Protein 6WMM (pdb70)

Solvent-accessible surface area: 29774 Å² total

Nearest PDB structures (foldseek):
  6wmm-assembly1_A  TM=1.003E+00  e=6.167E-69  Homo sapiens
  8tjc-assembly1_A  TM=9.994E-01  e=1.334E-63  Homo sapiens
  6wmn-assembly1_B  TM=9.945E-01  e=2.437E-63  Homo sapiens
  7jhn-assembly1_A  TM=9.929E-01  e=2.515E-61  Homo sapiens
  8tic-assembly2_D  TM=9.839E-01  e=3.780E-60  Homo sapiens

GO terms:
  GO:0008532 N-acetyllactosaminide beta-1,3-N-acetylglucosaminyltransferase activity (F, IDA)
  GO:0030311 poly-N-acetyllactosamine biosynthetic process (P, IDA)
  GO:0000139 Golgi membrane (C, TAS)
  GO:0008532 N-acetyllactosaminide beta-1,3-N-acetylglucosaminyltransferase activity (F, TAS)
  GO:0018146 keratan sulfate proteoglycan biosynthetic process (P, TAS)
  GO:0005515 protein binding (F, IPI)

Organism: Homo sapiens (NCBI:txid9606)

Radius of gyration: 28.38 Å; Cα contacts (8 Å, |Δi|>4): 1170; chains: 2; bounding box: 45×62×91 Å

Foldseek 3Di:
DVQVVVLVVLCCVVVVVALEQPAAFPCVCVVPQPPLVVDPPLVSVCNRGLSYQPWDKPADLQCQCVPQAQEEEEAEDELVPVLLVVLCCLFVQPWDQVVNHTYTYAYQYEDCDCVVVDPDPVCSVVVCVVPVHYITHDHDDLQCVLSSVLVVLVCCVNRRLRHFKYKYWYSFKDDPNVVVVVVQVVDDPVCSLWAKEAAKDAFAAADCDPPDPRHDHCSNDDGTFQIWHDQTMIMHTSNNSNLLNVLLSSRGRGRHNRSSSSSCVVVVHHYYYDVQRASVADDPVCPPPLVVNVPHIGPGHDSVVNVSRVVVVVRD/DDDDAADQVVVLVVLCVVVLCLEQDAAFPCCCVVQLPPLVVDPPVVSVCNRGLSYQPWDKPADLQCQCVPQAQEEEEAEDELVPPLLVVLCCVFVQPWDQVVNHTYTAAYQYEDQDCVVVDPDPPVVVVVCVVPVHYIGHDHDDLQCVLSSVLVVLVCCVVRRLRHFKYKYWYSFKDDPNVLVVVVQVVDDPVCSLWAKEAAKDAPAAFDCDVVDPRHDHSNHGPDGFQIWHDQTMMMHTSNVSNLLNVCLSSRGRGRHNGSSSSSCVVVVHHHYYDVQRASVFDDPVCLPPLVVNPPHIGPGHDSVVNVSRVVVVCCVVPD

Sequence (638 aa):
AYWNREQEKLNRQYNPISHLNYCEPDLRVTSVVTGFNNLPDRFKDFLLYLRCRNYSSLLIDQPDKCAKKPFLLLAIKSLTPHFARRQAIRESWGQESNNAGNQTVVRVFLLGQTPPEDNHPDLSSDLKFESEKHQDILWNNYRDTFFNLSLKEVLFLRRWVSTSCPDTEFVFKGDDDVFVNTHHILNYLNSLSKTKAKDLFIGDVIHNAGPHRDKKLKYYIPEVVYSGLYPPYAGGGGFLYSGHLALRLYHHITDQVHLYPIDDVYTGCLQKLGLVPEKHKGFRTFDIEEKNKNNICSYVDLLVHSRKPQEIDIWSQLQSAHSTPPEAYWNREQEKLNRQYNSHLNYCEPDLRVTSVVTGFNNLPDRFKDFLLYLRCRNYSLLIDQPDKCAKKPFLLLAIKSLTPHFARRQAIRESWGQESNAGNQTVVRVFLLGQQTPPEDNHPDLSDLKFESEKHQDILWNYRDTFFNLSLKEVLFLRRWVSTSCPDTEFVFKGDDDVFVNTHHILNYLNSLSKTKAKDLFIGDVIHNAGPHRDKKLKYYIPEVVYSGLYPPYAGGGGFLYSGHLALRLYHITDQVHLYPIDDVYTGCLQKLGLVPEKHKGFRTFDIEEKNKNNICSYVDLLVVHSRKPQEIDIWSSQLQSAHLKC

InterPro domains:
  IPR002659 Glycosyl transferase, family 31 [PF01762] (156-347)
  IPR002659 Glycosyl transferase, family 31 [PTHR11214] (115-359)

Secondary structure (DSSP, 8-state):
-HHHHHHHHHHHHH----SSB--S--TTHHHHSTTGGGS-HHHHHHHHTTTB--PPPSS--TTTTSSPPSEEEEEE--TT-HHHHHHHHHTTT--B-GGG--EEEEEE--B--GGGT-------HHHHHHH--B---SB--GGGHHHHHHHHHHHHHHH-TT-SEEEEEETTEE--HHHHHHHHHT--HHHHHT-EEEEEESS---B--TTSTTB--TTT--SPPPPEEEEEEEEEEHHHHHHHHHHHTTS---SSHHHHH--TTTTT---EE-TT-BTT---GGGTT-THHHHT--EE---S---HHHHHHTT--/-PPPPPHHHHHHHHHHHHH---SB--S--TTHHHHSTTGGGS-HHHHHHHHTTTB-----SS--TTTTSSPPSEEEEEE--TT-HHHHHHHHHTTT--B-GGG--EEEEEE--B--GGGT-------HHHHHHH--B---SB--GGGHHHHHHHHHHHHHHH-TT-SEEEEEETTEE--HHHHHHHHHT--HHHHHT-EEEEEE-S---B--TTSTTB--TTT--S-PPPEEEEEEEEEEHHHHHHHHHHHTTS---SSHHHHH--TTTTT---EE-TT-BTT---GGGTT-THHHHT--EE---S---HHHHHHTTGGGT-

Structure (mmCIF, N/CA/C/O backbone):
data_6WMM
#
_entry.id   6WMM
#
_cell.length_a   48.730
_cell.length_b   110.920
_cell.length_c   147.400
_cell.angle_alpha   90.000
_cell.angle_beta   90.000
_cell.angle_gamma   90.000
#
_symmetry.space_group_name_H-M   'P 21 21 21'
#
loop_
_entity.id
_entity.type
_entity.pdbx_description
1 polymer 'N-acetyllactosaminide beta-1,3-N-acetylglucosaminyltransferase 2'
2 branched beta-D-mannopyranose-(1-4)-2-acetamido-2-deoxy-beta-D-glucopyranose-(1-4)-2-acetamido-2-deoxy-beta-D-glucopyranose
3 non-polymer 'MAGNESIUM ION'
4 non-polymer "URIDINE-5'-DIPHOSPHATE"
5 non-polymer 2-acetamido-2-deoxy-beta-D-glucopyranose
6 non-polymer 1,2-ETHANEDIOL
7 non-polymer '4-(2-HYDROXYETHYL)-1-PIPERAZINE ETHANESULFONIC ACID'
8 water water
#
loop_
_atom_site.group_PDB
_atom_site.id
_atom_site.type_symbol
_atom_site.label_atom_id
_atom_site.label_alt_id
_atom_site.label_comp_id
_atom_site.label_asym_id
_atom_site.label_entity_id
_atom_site.label_seq_id
_atom_site.pdbx_PDB_ins_code
_atom_site.Cartn_x
_atom_site.Cartn_y
_atom_site.Cartn_z
_atom_site.occupancy
_atom_site.B_iso_or_equiv
_atom_site.auth_seq_id
_atom_site.auth_comp_id
_atom_site.auth_asym_id
_atom_site.auth_atom_id
_atom_site.pdbx_PDB_model_num
ATOM 1 N N . ALA A 1 24 ? 42.445 45.198 57.723 1.00 46.50 57 ALA A N 1
ATOM 2 C CA . ALA A 1 24 ? 41.465 45.219 58.825 1.00 43.43 57 ALA A CA 1
ATOM 3 C C . ALA A 1 24 ? 40.179 44.469 58.463 1.00 42.53 57 ALA A C 1
ATOM 4 O O . ALA A 1 24 ? 39.768 44.458 57.301 1.00 43.88 57 ALA A O 1
ATOM 6 N N . TYR A 1 25 ? 39.502 43.904 59.467 1.00 40.29 58 TYR A N 1
ATOM 7 C CA . TYR A 1 25 ? 38.368 43.022 59.185 1.00 39.54 58 TYR A CA 1
ATOM 8 C C . TYR A 1 25 ? 37.197 43.778 58.553 1.00 36.87 58 TYR A C 1
ATOM 9 O O . TYR A 1 25 ? 36.645 43.346 57.534 1.00 41.32 58 TYR A O 1
ATOM 18 N N . TRP A 1 26 ? 36.765 44.874 59.175 1.00 34.64 59 TRP A N 1
ATOM 19 C CA . TRP A 1 26 ? 35.618 45.595 58.647 1.00 30.63 59 TRP A CA 1
ATOM 20 C C . TRP A 1 26 ? 35.895 46.047 57.217 1.00 35.58 59 TRP A C 1
ATOM 21 O O . TRP A 1 26 ? 35.050 45.879 56.327 1.00 34.97 59 TRP A O 1
ATOM 32 N N . ASN A 1 27 ? 37.091 46.592 56.979 1.00 35.54 60 ASN A N 1
ATOM 33 C CA . ASN A 1 27 ? 37.433 47.068 55.644 1.00 36.65 60 ASN A CA 1
ATOM 34 C C . ASN A 1 27 ? 37.375 45.943 54.619 1.00 39.02 60 ASN A C 1
ATOM 35 O O . ASN A 1 27 ? 36.870 46.137 53.502 1.00 37.22 60 ASN A O 1
ATOM 40 N N . ARG A 1 28 ? 37.888 44.756 54.977 1.00 37.82 61 ARG A N 1
ATOM 41 C CA . ARG A 1 28 ? 37.890 43.651 54.022 1.00 39.83 61 ARG A CA 1
ATOM 42 C C . ARG A 1 28 ? 36.484 43.140 53.761 1.00 36.59 61 ARG A C 1
ATOM 43 O O . ARG A 1 28 ? 36.144 42.787 52.619 1.00 38.01 61 ARG A O 1
ATOM 51 N N . GLU A 1 29 ? 35.677 43.041 54.820 1.00 38.20 62 GLU A N 1
ATOM 52 C CA . GLU A 1 29 ? 34.293 42.616 54.664 1.00 36.97 62 GLU A CA 1
ATOM 53 C C . GLU A 1 29 ? 33.491 43.640 53.875 1.00 37.15 62 GLU A C 1
ATOM 54 O O . GLU A 1 29 ? 32.692 43.263 53.013 1.00 36.12 62 GLU A O 1
ATOM 60 N N . GLN A 1 30 ? 33.723 44.936 54.117 1.00 34.26 63 GLN A N 1
ATOM 61 C CA . GLN A 1 30 ? 33.002 45.943 53.355 1.00 31.80 63 GLN A CA 1
ATOM 62 C C . GLN A 1 30 ? 33.375 45.897 51.872 1.00 34.32 63 GLN A C 1
ATOM 63 O O . GLN A 1 30 ? 32.497 46.040 51.020 1.00 34.53 63 GLN A O 1
ATOM 69 N N . GLU A 1 31 ? 34.661 45.646 51.545 1.00 34.82 64 GLU A N 1
ATOM 70 C CA . GLU A 1 31 ? 35.089 45.495 50.147 1.00 38.31 64 GLU A CA 1
ATOM 71 C C . GLU A 1 31 ? 34.343 44.368 49.452 1.00 38.00 64 GLU A C 1
ATOM 72 O O . GLU A 1 31 ? 33.985 44.483 48.266 1.00 40.11 64 GLU A O 1
ATOM 78 N N . LYS A 1 32 ? 34.151 43.247 50.153 1.00 38.53 65 LYS A N 1
ATOM 79 C CA . LYS A 1 32 ? 33.355 42.147 49.614 1.00 39.81 65 LYS A CA 1
ATOM 80 C C . LYS A 1 32 ? 31.926 42.586 49.313 1.00 38.54 65 LYS A C 1
ATOM 81 O O . LYS A 1 32 ? 31.363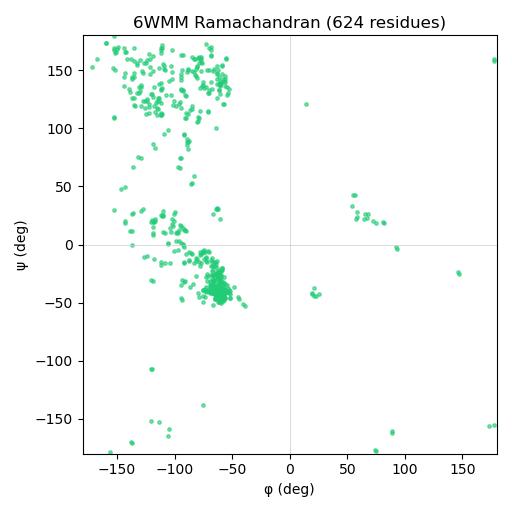 42.207 48.275 1.00 38.14 65 LYS A O 1
ATOM 87 N N . LEU A 1 33 ? 31.304 43.319 50.237 1.00 36.59 66 LEU A N 1
ATOM 88 C CA . LEU A 1 33 ? 29.976 43.868 49.986 1.00 34.04 66 LEU A CA 1
ATOM 89 C C . LEU A 1 33 ? 29.974 44.748 48.739 1.00 37.98 66 LEU A C 1
ATOM 90 O O . LEU A 1 33 ? 29.077 44.637 47.894 1.00 38.52 66 LEU A O 1
ATOM 95 N N . ASN A 1 34 ? 30.968 45.641 48.614 1.00 36.33 67 ASN A N 1
ATOM 96 C CA . ASN A 1 34 ? 31.029 46.538 47.450 1.00 37.77 67 ASN A CA 1
ATOM 97 C C . ASN A 1 34 ? 31.053 45.750 46.153 1.00 41.80 67 ASN A C 1
ATOM 98 O O . ASN A 1 34 ? 30.414 46.142 45.166 1.00 40.95 67 ASN A O 1
ATOM 103 N N . ARG A 1 35 ? 31.764 44.622 46.139 1.00 39.66 68 ARG A N 1
ATOM 104 C CA . ARG A 1 35 ? 31.846 43.829 44.906 1.00 43.44 68 ARG A CA 1
ATOM 105 C C . ARG A 1 35 ? 30.516 43.171 44.574 1.00 46.27 68 ARG A C 1
ATOM 106 O O . ARG A 1 35 ? 30.160 43.057 43.393 1.00 49.34 68 ARG A O 1
ATOM 114 N N . GLN A 1 36 ? 29.765 42.757 45.601 1.00 43.62 69 GLN A N 1
ATOM 115 C CA . GLN A 1 36 ? 28.453 42.152 45.392 1.00 46.36 69 GLN A CA 1
ATOM 116 C C . GLN A 1 36 ? 27.447 43.146 44.826 1.00 46.02 69 GLN A C 1
ATOM 117 O O . GLN A 1 36 ? 26.675 42.801 43.924 1.00 50.61 69 GLN A O 1
ATOM 123 N N . TYR A 1 37 ? 27.439 44.382 45.325 1.00 40.58 70 TYR A N 1
ATOM 124 C CA . TYR A 1 37 ? 26.456 45.341 44.845 1.00 43.55 70 TYR A CA 1
ATOM 125 C C . TYR A 1 37 ? 26.898 46.115 43.597 1.00 50.02 70 TYR A C 1
ATOM 126 O O . TYR A 1 37 ? 26.060 46.760 42.967 1.00 52.23 70 TYR A O 1
ATOM 135 N N . ASN A 1 38 ? 28.164 46.076 43.213 1.00 53.32 71 ASN A N 1
ATOM 136 C CA . ASN A 1 38 ? 28.645 46.828 42.050 1.00 56.45 71 ASN A CA 1
ATOM 137 C C . ASN A 1 38 ? 29.559 45.962 41.199 1.00 59.49 71 ASN A C 1
ATOM 138 O O . ASN A 1 38 ? 30.760 46.229 41.089 1.00 61.74 71 ASN A O 1
ATOM 143 N N . PRO A 1 39 ? 29.013 44.903 40.561 1.00 59.99 72 PRO A N 1
ATOM 144 C CA . PRO A 1 39 ? 29.818 44.086 39.630 1.00 63.73 72 PRO A CA 1
ATOM 145 C C . PRO A 1 39 ? 30.060 44.759 38.277 1.00 62.73 72 PRO A C 1
ATOM 146 O O . PRO A 1 39 ? 29.668 45.919 38.125 1.00 60.64 72 PRO A O 1
ATOM 150 N N . ILE A 1 57 ? 26.451 32.899 52.555 1.00 63.47 90 ILE A N 1
ATOM 151 C CA . ILE A 1 57 ? 26.048 33.379 53.880 1.00 65.16 90 ILE A CA 1
ATOM 152 C C . ILE A 1 57 ? 25.635 34.855 53.840 1.00 63.75 90 ILE A C 1
ATOM 153 O O . ILE A 1 57 ? 26.420 35.733 53.472 1.00 64.21 90 ILE A O 1
ATOM 158 N N . SER A 1 58 ? 24.387 35.105 54.233 1.00 60.09 91 SER A N 1
ATOM 159 C CA . SER A 1 58 ? 23.827 36.449 54.229 1.00 53.28 91 SER A CA 1
ATOM 160 C C . SER A 1 58 ? 24.578 37.367 55.191 1.00 48.27 91 SER A C 1
ATOM 161 O O . SER A 1 58 ? 25.079 36.936 56.231 1.00 47.73 91 SER A O 1
ATOM 164 N N . HIS A 1 59 ? 24.657 38.647 54.819 1.00 43.00 92 HIS A N 1
ATOM 165 C CA . HIS A 1 59 ? 25.176 39.686 55.700 1.00 41.29 92 HIS A CA 1
ATOM 166 C C . HIS A 1 59 ? 24.067 40.427 56.439 1.00 39.06 92 HIS A C 1
ATOM 167 O O . HIS A 1 59 ? 24.361 41.393 57.162 1.00 38.03 92 HIS A O 1
ATOM 174 N N . LEU A 1 60 ? 22.805 40.017 56.265 1.00 36.06 93 LEU A N 1
ATOM 175 C CA . LEU A 1 60 ? 21.663 40.739 56.822 1.00 33.18 93 LEU A CA 1
ATOM 176 C C . LEU A 1 60 ? 20.807 39.922 57.787 1.00 34.05 93 LEU A C 1
ATOM 177 O O . LEU A 1 60 ? 20.195 40.500 58.694 1.00 30.39 93 LEU A O 1
ATOM 182 N N . ASN A 1 61 ? 20.713 38.599 57.600 1.00 38.49 94 ASN A N 1
ATOM 183 C CA . ASN A 1 61 ? 19.840 37.812 58.459 1.00 38.64 94 ASN A CA 1
ATOM 184 C C . ASN A 1 61 ? 20.500 36.508 58.894 1.00 36.92 94 ASN A C 1
ATOM 185 O O . ASN A 1 61 ? 19.808 35.532 59.192 1.00 38.33 94 ASN A O 1
ATOM 190 N N . TYR A 1 62 ? 21.828 36.470 58.947 1.00 35.22 95 TYR A N 1
ATOM 191 C CA . TYR A 1 62 ? 22.538 35.328 59.516 1.00 40.85 95 TYR A CA 1
ATOM 192 C C . TYR A 1 62 ? 22.720 35.619 60.994 1.00 39.99 95 TYR A C 1
ATOM 193 O O . TYR A 1 62 ? 23.513 36.489 61.365 1.00 40.37 95 TYR A O 1
ATOM 202 N N . CYS A 1 63 ? 21.992 34.904 61.836 1.00 42.50 96 CYS A N 1
ATOM 203 C CA . CYS A 1 63 ? 21.909 35.289 63.237 1.00 42.53 96 CYS A CA 1
ATOM 204 C C . CYS A 1 63 ? 22.450 34.224 64.189 1.00 43.56 96 CYS A C 1
ATOM 205 O O . CYS A 1 63 ? 22.289 34.356 65.410 1.00 44.69 96 CYS A O 1
ATOM 208 N N . GLU A 1 64 ? 23.102 33.196 63.671 1.00 41.74 97 GLU A N 1
ATOM 209 C CA . GLU A 1 64 ? 23.967 32.333 64.455 1.00 40.87 97 GLU A CA 1
ATOM 210 C C . GLU A 1 64 ? 25.304 33.025 64.688 1.00 39.24 97 GLU A C 1
ATOM 211 O O . GLU A 1 64 ? 25.680 33.918 63.928 1.00 41.81 97 GLU A O 1
ATOM 217 N N . PRO A 1 65 ? 26.072 32.605 65.692 1.00 40.79 98 PRO A N 1
ATOM 218 C CA . PRO A 1 65 ? 27.421 33.168 65.853 1.00 41.28 98 PRO A CA 1
ATOM 219 C C . PRO A 1 65 ? 28.266 32.867 64.630 1.00 40.74 98 PRO A C 1
ATOM 220 O O . PRO A 1 65 ? 28.309 31.730 64.152 1.00 41.61 98 PRO A O 1
ATOM 224 N N . ASP A 1 66 ? 28.951 33.888 64.116 1.00 42.14 99 ASP A N 1
ATOM 225 C CA . ASP A 1 66 ? 29.816 33.695 62.946 1.00 43.15 99 ASP A CA 1
ATOM 226 C C . ASP A 1 66 ? 31.205 33.293 63.444 1.00 45.39 99 ASP A C 1
ATOM 227 O O . ASP A 1 66 ? 32.139 34.095 63.518 1.00 45.74 99 ASP A O 1
ATOM 232 N N . LEU A 1 67 ? 31.352 32.000 63.733 1.00 46.55 100 LEU A N 1
ATOM 233 C CA . LEU A 1 67 ? 32.567 31.476 64.357 1.00 48.25 100 LEU A CA 1
ATOM 234 C C . LEU A 1 67 ? 33.817 31.634 63.494 1.00 48.96 100 LEU A C 1
ATOM 235 O O . LEU A 1 67 ? 34.927 31.495 64.018 1.00 48.71 100 LEU A O 1
ATOM 240 N N . ARG A 1 68 ? 33.674 31.938 62.202 1.00 51.21 101 ARG A N 1
ATOM 241 C CA . ARG A 1 68 ? 34.838 32.214 61.360 1.00 53.63 101 ARG A CA 1
ATOM 242 C C . ARG A 1 68 ? 35.691 33.359 61.910 1.00 51.32 101 ARG A C 1
ATOM 243 O O . ARG A 1 68 ? 36.917 33.322 61.779 1.00 53.59 101 ARG A O 1
ATOM 251 N N . VAL A 1 69 ? 35.077 34.363 62.562 1.00 46.22 102 VAL A N 1
ATOM 252 C CA . VAL A 1 69 ? 35.852 35.511 63.043 1.00 45.22 102 VAL A CA 1
ATOM 253 C C . VAL A 1 69 ? 36.895 35.100 64.080 1.00 48.80 102 VAL A C 1
ATOM 254 O O . VAL A 1 69 ? 37.933 35.761 64.224 1.00 49.51 102 VAL A O 1
ATOM 258 N N . THR A 1 70 ? 36.649 34.019 64.823 1.00 50.24 103 THR A N 1
ATOM 259 C CA . THR A 1 70 ? 37.632 33.600 65.809 1.00 52.45 103 THR A CA 1
ATOM 260 C C . THR A 1 70 ? 38.915 33.105 65.149 1.00 56.28 103 THR A C 1
ATOM 261 O O . THR A 1 70 ? 39.951 33.039 65.816 1.00 59.33 103 THR A O 1
ATOM 265 N N . SER A 1 71 ? 38.863 32.752 63.861 1.00 57.25 104 SER A N 1
ATOM 266 C CA . SER A 1 71 ? 40.037 32.320 63.113 1.00 60.78 104 SER A CA 1
ATOM 267 C C . SER A 1 71 ? 40.701 33.453 62.343 1.00 59.49 104 SER A C 1
ATOM 268 O O . SER A 1 71 ? 41.930 33.489 62.239 1.00 63.76 104 SER A O 1
ATOM 271 N N . VAL A 1 72 ? 39.931 34.402 61.818 1.00 53.16 105 VAL A N 1
ATOM 272 C CA . VAL A 1 72 ? 40.493 35.314 60.834 1.00 53.33 105 VAL A CA 1
ATOM 273 C C . VAL A 1 72 ? 40.786 36.691 61.408 1.00 51.27 105 VAL A C 1
ATOM 274 O O . VAL A 1 72 ? 41.524 37.465 60.782 1.00 52.30 105 VAL A O 1
ATOM 278 N N . VAL A 1 73 ? 40.239 37.027 62.568 1.00 50.30 106 VAL A N 1
ATOM 279 C CA . VAL A 1 73 ? 40.581 38.280 63.223 1.00 49.06 106 VAL A CA 1
ATOM 280 C C . VAL A 1 73 ? 41.768 37.981 64.134 1.00 50.95 106 VAL A C 1
ATOM 281 O O . VAL A 1 73 ? 41.649 37.208 65.088 1.00 50.57 106 VAL A O 1
ATOM 285 N N . THR A 1 74 ? 42.930 38.556 63.818 1.00 52.62 107 THR A N 1
ATOM 286 C CA . THR A 1 74 ? 44.124 38.298 64.619 1.00 56.37 107 THR A CA 1
ATOM 287 C C . THR A 1 74 ? 43.924 38.747 66.057 1.00 53.46 107 THR A C 1
ATOM 288 O O . THR A 1 74 ? 43.486 39.870 66.312 1.00 55.09 107 THR A O 1
ATOM 292 N N . GLY A 1 75 ? 44.218 37.855 67.001 1.00 52.47 108 GLY A N 1
ATOM 293 C CA . GLY A 1 75 ? 44.083 38.218 68.395 1.00 52.13 108 GLY A CA 1
ATOM 294 C C . GLY A 1 75 ? 42.655 38.332 68.865 1.00 50.62 108 GLY A C 1
ATOM 295 O O . GLY A 1 75 ? 42.396 39.000 69.867 1.00 49.02 108 GLY A O 1
ATOM 296 N N . PHE A 1 76 ? 41.716 37.711 68.147 1.00 51.08 109 PHE A N 1
ATOM 297 C CA . PHE A 1 76 ? 40.310 37.754 68.540 1.00 48.53 109 PHE A CA 1
ATOM 298 C C . PHE A 1 76 ? 40.130 37.502 70.033 1.00 47.31 109 PHE A C 1
ATOM 299 O O . PHE A 1 76 ? 39.378 38.213 70.712 1.00 44.86 109 PHE A O 1
ATOM 307 N N . ASN A 1 77 ? 40.822 36.485 70.559 1.00 49.09 110 ASN A N 1
ATOM 308 C CA . ASN A 1 77 ? 40.579 36.034 71.928 1.00 49.67 110 ASN A CA 1
ATOM 309 C C . ASN A 1 77 ? 40.863 37.122 72.954 1.00 49.09 110 ASN A C 1
ATOM 310 O O . ASN A 1 77 ? 40.258 37.129 74.029 1.00 51.35 110 ASN A O 1
ATOM 315 N N . ASN A 1 78 ? 41.770 38.045 72.649 1.00 50.81 111 ASN A N 1
ATOM 316 C CA . ASN A 1 78 ? 42.150 39.104 73.580 1.00 51.01 111 ASN A CA 1
ATOM 317 C C . ASN A 1 78 ? 41.350 40.390 73.403 1.00 48.19 111 ASN A C 1
ATOM 318 O O . ASN A 1 78 ? 41.573 41.352 74.149 1.00 46.31 111 ASN A O 1
ATOM 323 N N . LEU A 1 79 ? 40.424 40.433 72.447 1.00 46.55 112 LEU A N 1
ATOM 324 C CA . LEU A 1 79 ? 39.587 41.616 72.266 1.00 42.96 112 LEU A CA 1
ATOM 325 C C . LEU A 1 79 ? 38.591 41.761 73.415 1.00 41.98 112 LEU A C 1
ATOM 326 O O . LEU A 1 79 ? 38.142 40.758 73.981 1.00 41.00 112 LEU A O 1
ATOM 331 N N . PRO A 1 80 ? 38.209 43.000 73.753 1.00 39.93 113 PRO A N 1
ATOM 332 C CA . PRO A 1 80 ? 37.132 43.202 74.727 1.00 39.49 113 PRO A CA 1
ATOM 333 C C . PRO A 1 80 ? 35.841 42.539 74.264 1.00 36.73 113 PRO A C 1
ATOM 334 O O . PRO A 1 80 ? 35.608 42.325 73.070 1.00 37.30 113 PRO A O 1
ATOM 338 N N . ASP A 1 81 ? 35.005 42.192 75.234 1.00 36.89 114 ASP A N 1
ATOM 339 C CA . ASP A 1 81 ? 33.769 41.478 74.934 1.00 38.12 114 ASP A CA 1
ATOM 340 C C . ASP A 1 81 ? 32.899 42.219 73.911 1.00 34.74 114 ASP A C 1
ATOM 341 O O . ASP A 1 81 ? 32.271 41.574 73.064 1.00 36.13 114 ASP A O 1
ATOM 346 N N . ARG A 1 82 ? 32.816 43.557 73.994 1.00 31.30 115 ARG A N 1
ATOM 347 C CA . ARG A 1 82 ? 31.980 44.292 73.043 1.00 30.69 115 ARG A CA 1
ATOM 348 C C . ARG A 1 82 ? 32.420 44.051 71.603 1.00 30.28 115 ARG A C 1
ATOM 349 O O . ARG A 1 82 ? 31.576 43.966 70.701 1.00 29.95 115 ARG A O 1
ATOM 357 N N . PHE A 1 83 ? 33.725 43.950 71.364 1.00 27.15 116 PHE A N 1
ATOM 358 C CA . PHE A 1 83 ? 34.205 43.661 70.014 1.00 31.24 116 PHE A CA 1
ATOM 359 C C . PHE A 1 83 ? 33.897 42.222 69.615 1.00 32.38 116 PHE A C 1
ATOM 360 O O . PHE A 1 83 ? 33.551 41.960 68.454 1.00 32.47 116 PHE A O 1
ATOM 368 N N . LYS A 1 84 ? 34.025 41.275 70.551 1.00 33.77 117 LYS A N 1
ATOM 369 C CA . LYS A 1 84 ? 33.723 39.885 70.218 1.00 34.54 117 LYS A CA 1
ATOM 370 C C . LYS A 1 84 ? 32.265 39.754 69.804 1.00 33.89 117 LYS A C 1
ATOM 371 O O . LYS A 1 84 ? 31.956 39.127 68.787 1.00 34.97 117 LYS A O 1
ATOM 377 N N . ASP A 1 85 ? 31.355 40.356 70.575 1.00 31.18 118 ASP A N 1
ATOM 378 C CA . ASP A 1 85 ? 29.942 40.315 70.212 1.00 30.11 118 ASP A CA 1
ATOM 379 C C . ASP A 1 85 ? 29.684 41.056 68.903 1.00 32.52 118 ASP A C 1
ATOM 380 O O . ASP A 1 85 ? 28.875 40.611 68.080 1.00 31.43 118 ASP A O 1
ATOM 385 N N . PHE A 1 86 ? 30.334 42.204 68.705 1.00 29.61 119 PHE A N 1
ATOM 386 C CA . PHE A 1 86 ? 30.121 42.948 67.468 1.00 26.90 119 PHE A CA 1
ATOM 387 C C . PHE A 1 86 ? 30.480 42.088 66.259 1.00 28.22 119 PHE A C 1
ATOM 388 O O . PHE A 1 86 ? 29.729 42.016 65.282 1.00 29.63 119 PHE A O 1
ATOM 396 N N . LEU A 1 87 ? 31.628 41.422 66.325 1.00 30.42 120 LEU A N 1
ATOM 397 C CA . LEU A 1 87 ? 32.118 40.638 65.210 1.00 30.76 120 LEU A CA 1
ATOM 398 C C . LEU A 1 87 ? 31.318 39.355 65.030 1.00 34.15 120 LEU A C 1
ATOM 399 O O . LEU A 1 87 ? 31.015 38.967 63.896 1.00 35.51 120 LEU A O 1
ATOM 404 N N . LEU A 1 88 ? 30.958 38.684 66.132 1.00 31.76 121 LEU A N 1
ATOM 405 C CA . LEU A 1 88 ? 30.241 37.418 66.011 1.00 32.34 121 LEU A CA 1
ATOM 406 C C . LEU A 1 88 ? 28.854 37.583 65.406 1.00 32.05 121 LEU A C 1
ATOM 407 O O . LEU A 1 88 ? 28.383 36.673 64.723 1.00 31.02 121 LEU A O 1
ATOM 412 N N . TYR A 1 89 ? 28.194 38.723 65.632 1.00 33.11 122 TYR A N 1
ATOM 413 C CA . TYR A 1 89 ? 26.791 38.914 65.255 1.00 33.84 122 TYR A CA 1
ATOM 414 C C . TYR A 1 89 ? 26.605 40.033 64.230 1.00 32.09 122 TYR A C 1
ATOM 415 O O . TYR A 1 89 ? 25.481 40.514 64.036 1.00 30.97 122 TYR A O 1
ATOM 424 N N . LEU A 1 90 ? 27.684 40.401 63.523 1.00 32.66 123 LEU A N 1
ATOM 425 C CA . LEU A 1 90 ? 27.675 41.484 62.541 1.00 33.35 123 LEU A CA 1
ATOM 426 C C . LEU A 1 90 ? 26.628 41.300 61.446 1.00 33.09 123 LEU A C 1
ATOM 427 O O . LEU A 1 90 ? 26.065 42.288 60.952 1.00 30.90 123 LEU A O 1
ATOM 432 N N . ARG A 1 91 ? 26.364 40.061 61.046 1.00 31.95 124 ARG A N 1
ATOM 433 C CA . ARG A 1 91 ? 25.544 39.780 59.884 1.00 34.25 124 ARG A CA 1
ATOM 434 C C . ARG A 1 91 ? 24.066 39.648 60.211 1.00 33.32 124 ARG A C 1
ATOM 435 O O . ARG A 1 91 ? 23.297 39.228 59.344 1.00 36.21 124 ARG A O 1
ATOM 443 N N . CYS A 1 92 ? 23.649 40.020 61.426 1.00 27.73 125 CYS A N 1
ATOM 444 C CA . CYS A 1 92 ? 22.257 39.916 61.849 1.00 2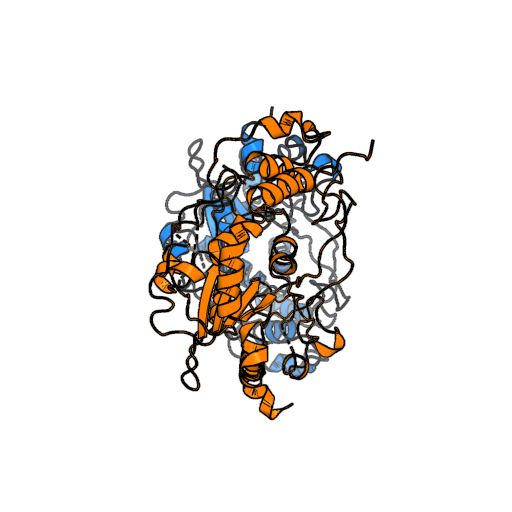8.73 125 CYS A CA 1
ATOM 445 C C . CYS A 1 92 ? 21.694 41.321 62.090 1.00 28.60 125 CYS A C 1
ATOM 446 O O . CYS A 1 92 ? 22.165 42.044 62.973 1.00 27.16 125 CYS A O 1
ATOM 449 N N . ARG A 1 93 ? 20.689 41.716 61.303 1.00 25.28 126 ARG A N 1
ATOM 450 C CA . ARG A 1 93 ? 20.047 42.990 61.586 1.00 26.38 126 ARG A CA 1
ATOM 451 C C . ARG A 1 93 ? 18.521 42.914 61.485 1.00 25.48 126 ARG A C 1
ATOM 452 O O . ARG A 1 93 ? 17.871 43.963 61.528 1.00 26.95 126 ARG A O 1
ATOM 460 N N . ASN A 1 94 ? 17.938 41.714 61.400 1.00 26.22 127 ASN A N 1
ATOM 461 C CA . ASN A 1 94 ? 16.490 41.565 61.210 1.00 26.64 127 ASN A CA 1
ATOM 462 C C . ASN A 1 94 ? 15.795 41.373 62.555 1.00 29.28 127 ASN A C 1
ATOM 463 O O . ASN A 1 94 ? 15.204 40.351 62.846 1.00 34.45 127 ASN A O 1
ATOM 468 N N . TYR A 1 95 ? 15.855 42.419 63.369 1.00 25.18 128 TYR A N 1
ATOM 469 C CA . TYR A 1 95 ? 15.240 42.378 64.692 1.00 25.17 128 TYR A CA 1
ATOM 470 C C . TYR A 1 95 ? 13.829 42.960 64.619 1.00 28.69 128 TYR A C 1
ATOM 471 O O . TYR A 1 95 ? 13.523 43.755 63.733 1.00 32.34 128 TYR A O 1
ATOM 480 N N . SER A 1 96 ? 12.945 42.473 65.489 1.00 28.88 129 SER A N 1
ATOM 481 C CA A SER A 1 96 ? 11.540 42.847 65.436 0.42 29.89 129 SER A CA 1
ATOM 482 C CA B SER A 1 96 ? 11.533 42.827 65.459 0.58 30.04 129 SER A CA 1
ATOM 483 C C . SER A 1 96 ? 11.220 43.978 66.411 1.00 27.17 129 SER A C 1
ATOM 484 O O . SER A 1 96 ? 11.886 44.168 67.424 1.00 24.28 129 SER A O 1
ATOM 489 N N . LEU A 1 97 ? 10.169 44.711 66.087 1.00 23.97 130 LEU A N 1
ATOM 490 C CA . LEU A 1 97 ? 9.648 45.772 66.926 1.00 26.97 130 LEU A CA 1
ATOM 491 C C . LEU A 1 97 ? 8.702 45.156 67.960 1.00 27.39 130 LEU A C 1
ATOM 492 O O . LEU A 1 97 ? 7.748 44.447 67.603 1.00 28.65 130 LEU A O 1
ATOM 497 N N . LEU A 1 98 ? 9.020 45.312 69.235 1.00 21.65 131 LEU A N 1
ATOM 498 C CA . LEU A 1 98 ? 8.158 44.803 70.304 1.00 24.04 131 LEU A CA 1
ATOM 499 C C . LEU A 1 98 ? 7.125 45.827 70.779 1.00 23.21 131 LEU A C 1
ATOM 500 O O . LEU A 1 98 ? 6.028 45.443 71.217 1.00 27.61 131 LEU A O 1
ATOM 505 N N . ILE A 1 99 ? 7.452 47.107 70.723 1.00 20.34 132 ILE A N 1
ATOM 506 C CA . ILE A 1 99 ? 6.523 48.183 71.055 1.00 18.63 132 ILE A CA 1
ATOM 507 C C . ILE A 1 99 ? 6.565 49.163 69.888 1.00 20.85 132 ILE A C 1
ATOM 508 O O . ILE A 1 99 ? 7.633 49.685 69.555 1.00 19.42 132 ILE A O 1
ATOM 513 N N . ASP A 1 100 ? 5.430 49.367 69.229 1.00 22.29 133 ASP A N 1
ATOM 514 C CA . ASP A 1 100 ? 5.350 50.259 68.072 1.00 21.54 133 ASP A CA 1
ATOM 515 C C . ASP A 1 100 ? 4.314 51.358 68.322 1.00 24.23 133 ASP A C 1
ATOM 516 O O . ASP A 1 100 ? 3.469 51.258 69.211 1.00 25.28 133 ASP A O 1
ATOM 521 N N . GLN A 1 101 ? 4.367 52.422 67.503 1.00 21.27 134 GLN A N 1
ATOM 522 C CA . GLN A 1 101 ? 3.326 53.447 67.438 1.00 21.62 134 GLN A CA 1
ATOM 523 C C . GLN A 1 101 ? 3.035 53.620 65.954 1.00 24.95 134 GLN A C 1
ATOM 524 O O . GLN A 1 101 ? 3.517 54.569 65.336 1.00 26.25 134 GLN A O 1
ATOM 530 N N . PRO A 1 102 ? 2.315 52.678 65.353 1.00 27.51 135 PRO A N 1
ATOM 531 C CA . PRO A 1 102 ? 2.227 52.634 63.875 1.00 30.41 135 PRO A CA 1
ATOM 532 C C . PRO A 1 102 ? 1.500 53.815 63.251 1.00 33.27 135 PRO A C 1
ATOM 533 O O . PRO A 1 102 ? 1.690 54.049 62.046 1.00 34.04 135 PRO A O 1
ATOM 537 N N . ASP A 1 103 ? 0.651 54.526 63.991 1.00 31.61 136 ASP A N 1
ATOM 538 C CA . ASP A 1 103 ? -0.053 55.698 63.460 1.00 30.62 136 ASP A CA 1
ATOM 539 C C . ASP A 1 103 ? 0.548 57.014 63.959 1.00 29.61 136 ASP A C 1
ATOM 540 O O . ASP A 1 103 ? -0.050 58.071 63.763 1.00 31.15 136 ASP A O 1
ATOM 545 N N . LYS A 1 104 ? 1.758 56.972 64.530 1.00 23.18 137 LYS A N 1
ATOM 546 C CA . LYS A 1 104 ? 2.465 58.170 64.962 1.00 25.82 137 LYS A CA 1
ATOM 547 C C . LYS A 1 104 ? 2.486 59.242 63.881 1.00 26.40 137 LYS A C 1
ATOM 548 O O . LYS A 1 104 ? 2.407 60.442 64.171 1.00 25.34 137 LYS A O 1
ATOM 554 N N . CYS A 1 105 ? 2.606 58.831 62.618 1.00 23.22 138 CYS A N 1
ATOM 555 C CA . CYS A 1 105 ? 2.744 59.793 61.534 1.00 24.99 138 CYS A CA 1
ATOM 556 C C . CYS A 1 105 ? 1.525 59.788 60.642 1.00 26.99 138 CYS A C 1
ATOM 557 O O . CYS A 1 105 ? 1.619 60.136 59.459 1.00 30.23 138 CYS A O 1
ATOM 560 N N . ALA A 1 106 ? 0.376 59.389 61.187 1.00 28.06 139 ALA A N 1
ATOM 561 C CA . ALA A 1 106 ? -0.852 59.360 60.391 1.00 35.88 139 ALA A CA 1
ATOM 562 C C . ALA A 1 106 ? -1.153 60.733 59.813 1.00 35.27 139 ALA A C 1
ATOM 563 O O . ALA A 1 106 ? -1.673 60.847 58.706 1.00 39.35 139 ALA A O 1
ATOM 565 N N . LYS A 1 107 ? -0.891 61.786 60.570 1.00 35.47 140 LYS A N 1
ATOM 566 C CA . LYS A 1 107 ? -0.891 63.130 60.014 1.00 39.47 140 LYS A CA 1
ATOM 567 C C . LYS A 1 107 ? 0.561 63.408 59.656 1.00 35.85 140 LYS A C 1
ATOM 568 O O . LYS A 1 107 ? 1.433 63.371 60.534 1.00 33.90 140 LYS A O 1
ATOM 574 N N . LYS A 1 108 ? 0.822 63.623 58.380 1.00 33.48 141 LYS A N 1
ATOM 575 C CA . LYS A 1 108 ? 2.191 63.712 57.886 1.00 28.08 141 LYS A CA 1
ATOM 576 C C . LYS A 1 108 ? 2.918 64.836 58.623 1.00 28.39 141 LYS A C 1
ATOM 577 O O . LYS A 1 108 ? 2.486 65.995 58.554 1.00 34.72 141 LYS A O 1
ATOM 583 N N . PRO A 1 109 ? 4.003 64.546 59.311 1.00 23.29 142 PRO A N 1
ATOM 584 C CA . PRO A 1 109 ? 4.675 65.575 60.117 1.00 23.78 142 PRO A CA 1
ATOM 585 C C . PRO A 1 109 ? 5.565 66.488 59.293 1.00 26.40 142 PRO A C 1
ATOM 586 O O . PRO A 1 109 ? 6.077 66.117 58.231 1.00 23.26 142 PRO A O 1
ATOM 590 N N . PHE A 1 110 ? 5.726 67.710 59.794 1.00 22.09 143 PHE A N 1
ATOM 591 C CA . PHE A 1 110 ? 6.813 68.560 59.325 1.00 22.38 143 PHE A CA 1
ATOM 592 C C . PHE A 1 110 ? 8.138 68.125 59.903 1.00 23.23 143 PHE A C 1
ATOM 593 O O . PHE A 1 110 ? 9.152 68.045 59.200 1.00 21.17 143 PHE A O 1
ATOM 601 N N . LEU A 1 111 ? 8.157 67.833 61.202 1.00 18.04 144 LEU A N 1
ATOM 602 C CA . LEU A 1 111 ? 9.396 67.454 61.870 1.00 17.80 144 LEU A CA 1
ATOM 603 C C . LEU A 1 111 ? 9.145 66.256 62.766 1.00 19.56 144 LEU A C 1
ATOM 604 O O . LEU A 1 111 ? 8.244 66.288 63.613 1.00 20.07 144 LEU A O 1
ATOM 609 N N . LEU A 1 112 ? 9.939 65.203 62.575 1.00 16.71 145 LEU A N 1
ATOM 610 C CA . LEU A 1 112 ? 9.969 64.022 63.454 1.00 16.52 145 LEU A CA 1
ATOM 611 C C . LEU A 1 112 ? 11.162 64.164 64.369 1.00 19.17 145 LEU A C 1
ATOM 612 O O . LEU A 1 112 ? 12.303 64.291 63.892 1.00 19.64 145 LEU A O 1
ATOM 617 N N . LEU A 1 113 ? 10.922 64.135 65.713 1.00 17.48 146 LEU A N 1
ATOM 618 C CA . LEU A 1 113 ? 12.004 64.148 66.693 1.00 17.13 146 LEU A CA 1
ATOM 619 C C . LEU A 1 113 ? 12.199 62.716 67.115 1.00 18.94 146 LEU A C 1
ATOM 620 O O . LEU A 1 113 ? 11.261 62.122 67.639 1.00 19.75 146 LEU A O 1
ATOM 625 N N . ALA A 1 114 ? 13.384 62.171 66.880 1.00 16.01 147 ALA A N 1
ATOM 626 C CA . ALA A 1 114 ? 13.680 60.764 67.217 1.00 16.36 147 ALA A CA 1
ATOM 627 C C . ALA A 1 114 ? 14.864 60.730 68.168 1.00 20.04 147 ALA A C 1
ATOM 628 O O . ALA A 1 114 ? 15.974 61.120 67.807 1.00 21.14 147 ALA A O 1
ATOM 630 N N . ILE A 1 115 ? 14.614 60.305 69.412 1.00 15.49 148 ILE A N 1
ATOM 631 C CA . ILE A 1 115 ? 15.586 60.490 70.497 1.00 15.96 148 ILE A CA 1
ATOM 632 C C . ILE A 1 115 ? 16.037 59.132 70.975 1.00 16.92 148 ILE A C 1
ATOM 633 O O . ILE A 1 115 ? 15.208 58.334 71.438 1.00 17.99 148 ILE A O 1
ATOM 638 N N . LYS A 1 116 ? 17.362 58.881 70.909 1.00 16.53 149 LYS A N 1
ATOM 639 C CA . LYS A 1 116 ? 17.940 57.619 71.413 1.00 15.06 149 LYS A CA 1
ATOM 640 C C . LYS A 1 116 ? 17.852 57.604 72.925 1.00 16.25 149 LYS A C 1
ATOM 641 O O . LYS A 1 116 ? 18.250 58.581 73.579 1.00 19.06 149 LYS A O 1
ATOM 647 N N . SER A 1 117 ? 17.384 56.479 73.460 1.00 15.06 150 SER A N 1
ATOM 648 C CA . SER A 1 117 ? 17.294 56.399 74.919 1.00 14.37 150 SER A CA 1
ATOM 649 C C . SER A 1 117 ? 17.504 54.958 75.371 1.00 16.06 150 SER A C 1
ATOM 650 O O . SER A 1 117 ? 17.493 54.016 74.588 1.00 17.49 150 SER A O 1
ATOM 653 N N . LEU A 1 118 ? 17.651 54.783 76.696 1.00 16.47 151 LEU A N 1
ATOM 654 C CA . LEU A 1 118 ? 17.809 53.475 77.320 1.00 17.62 151 LEU A CA 1
ATOM 655 C C . LEU A 1 118 ? 16.662 53.325 78.306 1.00 15.99 151 LEU A C 1
ATOM 656 O O . LEU A 1 118 ? 16.279 54.335 78.928 1.00 16.99 151 LEU A O 1
ATOM 661 N N . THR A 1 119 ? 16.156 52.099 78.497 1.00 17.02 152 THR A N 1
ATOM 662 C CA . THR A 1 119 ? 15.015 51.860 79.413 1.00 16.17 152 THR A CA 1
ATOM 663 C C . THR A 1 119 ? 15.038 52.682 80.708 1.00 16.24 152 THR A C 1
ATOM 664 O O . THR A 1 119 ? 14.003 53.281 81.032 1.00 18.34 152 THR A O 1
ATOM 668 N N . PRO A 1 120 ? 16.112 52.692 81.516 1.00 15.71 153 PRO A N 1
ATOM 669 C CA . PRO A 1 120 ? 16.030 53.374 82.833 1.00 16.19 153 PRO A CA 1
ATOM 670 C C . PRO A 1 120 ? 15.955 54.896 82.771 1.00 18.88 153 PRO A C 1
ATOM 671 O O . PRO A 1 120 ? 15.783 55.509 83.817 1.00 20.32 153 PRO A O 1
ATOM 675 N N . HIS A 1 121 ? 16.092 55.529 81.621 1.00 17.34 154 HIS A N 1
ATOM 676 C CA . HIS A 1 121 ? 16.202 56.994 81.558 1.00 17.28 154 HIS A CA 1
ATOM 677 C C . HIS A 1 121 ? 14.818 57.663 81.558 1.00 17.55 154 HIS A C 1
ATOM 678 O O . HIS A 1 121 ? 14.491 58.508 80.693 1.00 15.80 154 HIS A O 1
ATOM 685 N N . PHE A 1 122 ? 13.992 57.316 82.546 1.00 15.89 155 PHE A N 1
ATOM 686 C CA . PHE A 1 122 ? 12.632 57.866 82.614 1.00 15.10 155 PHE A CA 1
ATOM 687 C C . PHE A 1 122 ? 12.629 59.397 82.766 1.00 18.45 155 PHE A C 1
ATOM 688 O O . PHE A 1 122 ? 11.839 60.097 82.104 1.00 17.11 155 PHE A O 1
ATOM 696 N N . ALA A 1 123 ? 13.467 59.937 83.660 1.00 16.23 156 ALA A N 1
ATOM 697 C CA . ALA A 1 123 ? 13.466 61.384 83.899 1.00 15.54 156 ALA A CA 1
ATOM 698 C C . ALA A 1 123 ? 13.937 62.155 82.663 1.00 17.77 156 ALA A C 1
ATOM 699 O O . ALA A 1 123 ? 13.368 63.209 82.357 1.00 17.56 156 ALA A O 1
ATOM 701 N N . ARG A 1 124 ? 14.962 61.652 81.964 1.00 15.77 157 ARG A N 1
ATOM 702 C CA . ARG A 1 124 ? 15.385 62.287 80.704 1.00 16.23 157 ARG A CA 1
ATOM 703 C C . ARG A 1 124 ? 14.242 62.348 79.698 1.00 17.64 157 ARG A C 1
ATOM 704 O O . ARG A 1 124 ? 13.971 63.421 79.146 1.00 15.50 157 ARG A O 1
ATOM 712 N N . ARG A 1 125 ? 13.533 61.227 79.475 1.00 16.30 158 ARG A N 1
ATOM 713 C CA . ARG A 1 125 ? 12.455 61.241 78.482 1.00 16.13 158 ARG A CA 1
ATOM 714 C C . ARG A 1 125 ? 11.347 62.173 78.889 1.00 15.06 158 ARG A C 1
ATOM 715 O O . ARG A 1 125 ? 10.864 62.973 78.093 1.00 16.99 158 ARG A O 1
ATOM 723 N N . GLN A 1 126 ? 10.982 62.153 80.176 1.00 14.68 159 GLN A N 1
ATOM 724 C CA . GLN A 1 126 ? 9.860 62.971 80.581 1.00 15.82 159 GLN A CA 1
ATOM 725 C C . GLN A 1 126 ? 10.224 64.460 80.501 1.00 19.12 159 GLN A C 1
ATOM 726 O O . GLN A 1 126 ? 9.376 65.301 80.128 1.00 17.20 159 GLN A O 1
ATOM 732 N N . ALA A 1 127 ? 11.478 64.813 80.835 1.00 16.31 160 ALA A N 1
ATOM 733 C CA . ALA A 1 127 ? 11.889 66.219 80.709 1.00 16.36 160 ALA A CA 1
ATOM 734 C C . ALA A 1 127 ? 11.846 66.666 79.257 1.00 16.56 160 ALA A C 1
ATOM 735 O O . ALA A 1 127 ? 11.455 67.808 78.964 1.00 19.06 160 ALA A O 1
ATOM 737 N N . ILE A 1 128 ? 12.243 65.774 78.342 1.00 15.70 161 ILE A N 1
ATOM 738 C CA . ILE A 1 128 ? 12.157 66.116 76.921 1.00 16.32 161 ILE A CA 1
ATOM 739 C C . ILE A 1 128 ? 10.712 66.329 76.509 1.00 18.54 161 ILE A C 1
ATOM 740 O O . ILE A 1 128 ? 10.396 67.287 75.773 1.00 17.95 161 ILE A O 1
ATOM 745 N N . ARG A 1 129 ? 9.804 65.452 76.951 1.00 16.46 162 ARG A N 1
ATOM 746 C CA . ARG A 1 129 ? 8.387 65.646 76.600 1.00 16.42 162 ARG A CA 1
ATOM 747 C C . ARG A 1 129 ? 7.876 67.017 77.024 1.00 21.54 162 ARG A C 1
ATOM 748 O O . ARG A 1 129 ? 6.993 67.585 76.385 1.00 22.77 162 ARG A O 1
ATOM 756 N N . GLU A 1 130 ? 8.264 67.471 78.221 1.00 18.00 163 GLU A N 1
ATOM 757 C CA . GLU A 1 130 ? 7.739 68.695 78.774 1.00 19.45 163 GLU A CA 1
ATOM 758 C C . GLU A 1 130 ? 8.430 69.935 78.234 1.00 22.73 163 GLU A C 1
ATOM 759 O O . GLU A 1 130 ? 7.923 71.041 78.463 1.00 24.96 163 GLU A O 1
ATOM 765 N N . SER A 1 131 ? 9.590 69.781 77.577 1.00 19.01 164 SER A N 1
ATOM 766 C CA . SER A 1 131 ? 10.358 70.961 77.216 1.00 21.88 164 SER A CA 1
ATOM 767 C C . SER A 1 131 ? 10.497 70.957 75.703 1.00 23.24 164 SER A C 1
ATOM 768 O O . SER A 1 131 ? 9.507 71.208 75.009 1.00 24.10 164 SER A O 1
ATOM 771 N N . TRP A 1 132 ? 11.680 70.653 75.189 1.00 18.65 165 TRP A N 1
ATOM 772 C CA . TRP A 1 132 ? 11.921 70.896 73.761 1.00 20.00 165 TRP A CA 1
ATOM 773 C C . TRP A 1 132 ? 11.315 69.832 72.847 1.00 22.59 165 TRP A C 1
ATOM 774 O O . TRP A 1 132 ? 11.230 70.061 71.628 1.00 20.91 165 TRP A O 1
ATOM 785 N N . GLY A 1 133 ? 10.920 68.679 73.396 1.00 19.26 166 GLY A N 1
ATOM 786 C CA . GLY A 1 133 ? 10.364 67.590 72.613 1.00 17.73 166 GLY A CA 1
ATOM 787 C C . GLY A 1 133 ? 8.853 67.550 72.581 1.00 18.92 166 GLY A C 1
ATOM 788 O O . GLY A 1 133 ? 8.299 66.529 72.175 1.00 19.97 166 GLY A O 1
ATOM 789 N N . GLN A 1 134 ? 8.171 68.603 73.020 1.00 19.33 167 GLN A N 1
ATOM 790 C CA . GLN A 1 134 ? 6.719 68.625 73.020 1.00 19.05 167 GLN A CA 1
ATOM 791 C C . GLN A 1 134 ? 6.203 68.462 71.595 1.00 20.50 167 GLN A C 1
ATOM 792 O O . GLN A 1 134 ? 6.768 69.027 70.662 1.00 23.57 167 GLN A O 1
ATOM 798 N N . GLU A 1 135 ? 5.124 67.704 71.460 1.00 21.34 168 GLU A N 1
ATOM 799 C CA . GLU A 1 135 ? 4.507 67.613 70.132 1.00 21.92 168 GLU A CA 1
ATOM 800 C C . GLU A 1 135 ? 3.672 68.852 69.865 1.00 27.58 168 GLU A C 1
ATOM 801 O O . GLU A 1 135 ? 3.293 69.589 70.776 1.00 31.28 168 GLU A O 1
ATOM 807 N N . SER A 1 136 ? 3.449 69.167 68.582 1.00 26.25 169 SER A N 1
ATOM 808 C CA . SER A 1 136 ? 2.753 70.421 68.361 1.00 36.06 169 SER A CA 1
ATOM 809 C C . SER A 1 136 ? 2.155 70.392 66.978 1.00 37.42 169 SER A C 1
ATOM 810 O O . SER A 1 136 ? 2.379 69.443 66.208 1.00 31.41 169 SER A O 1
ATOM 813 N N . ASN A 1 137 ? 1.356 71.458 66.698 1.00 41.10 170 ASN A N 1
ATOM 814 C CA A ASN A 1 137 ? 0.725 71.714 65.415 0.50 43.77 170 ASN A CA 1
ATOM 815 C CA B ASN A 1 137 ? 0.805 71.714 65.355 0.50 43.67 170 ASN A CA 1
ATOM 816 C C . ASN A 1 137 ? 0.764 73.202 65.023 1.00 47.83 170 ASN A C 1
ATOM 817 O O . ASN A 1 137 ? -0.100 73.649 64.269 1.00 46.24 170 ASN A O 1
ATOM 826 N N . ALA A 1 138 ? 1.712 73.992 65.536 1.00 53.71 171 ALA A N 1
ATOM 827 C CA . ALA A 1 138 ? 1.712 75.430 65.246 1.00 58.77 171 ALA A CA 1
ATOM 828 C C . ALA A 1 138 ? 1.912 75.708 63.753 1.00 60.68 171 ALA A C 1
ATOM 829 O O . ALA A 1 138 ? 2.733 75.067 63.088 1.00 63.35 171 ALA A O 1
ATOM 831 N N . GLY A 1 139 ? 1.145 76.667 63.224 1.00 59.77 172 GLY A N 1
ATOM 832 C CA . GLY A 1 139 ? 1.165 76.962 61.800 1.00 60.98 172 GLY A CA 1
ATOM 833 C C . GLY A 1 139 ? 0.820 75.773 60.931 1.00 61.05 172 GLY A C 1
ATOM 834 O O . GLY A 1 139 ? 1.188 75.737 59.749 1.00 61.38 172 GLY A O 1
ATOM 835 N N . ASN A 1 140 ? 0.130 74.783 61.502 1.00 62.04 173 ASN A N 1
ATOM 836 C CA . ASN A 1 140 ? -0.172 73.513 60.841 1.00 63.25 173 ASN A CA 1
ATOM 837 C C . ASN A 1 140 ? 1.098 72.843 60.326 1.00 60.01 173 ASN A C 1
ATOM 838 O O . ASN A 1 140 ? 1.094 72.221 59.258 1.00 59.79 173 ASN A O 1
ATOM 843 N N . GLN A 1 141 ? 2.208 73.040 61.070 1.00 52.15 174 GLN A N 1
ATOM 844 C CA . GLN A 1 141 ? 3.470 72.325 60.884 1.00 42.93 174 GLN A CA 1
ATOM 845 C C . GLN A 1 141 ? 3.642 71.392 62.067 1.00 35.46 174 GLN A C 1
ATOM 846 O O . GLN A 1 141 ? 4.203 71.760 63.103 1.00 38.81 174 GLN A O 1
ATOM 852 N N . THR A 1 142 ? 3.228 70.167 61.875 1.00 29.18 175 THR A N 1
ATOM 853 C CA . THR A 1 142 ? 3.160 69.225 62.981 1.00 25.61 175 THR A CA 1
ATOM 854 C C . THR A 1 142 ? 4.543 68.709 63.385 1.00 26.13 175 THR A C 1
ATOM 855 O O . THR A 1 142 ? 5.411 68.449 62.549 1.00 26.00 175 THR A O 1
ATOM 859 N N . VAL A 1 143 ? 4.760 68.572 64.690 1.00 22.50 176 VAL A N 1
ATOM 860 C CA . VAL A 1 143 ? 5.977 68.007 65.248 1.00 20.94 176 VAL A CA 1
ATOM 861 C C . VAL A 1 143 ? 5.573 66.768 66.032 1.00 22.41 176 VAL A C 1
ATOM 862 O O . VAL A 1 143 ? 4.622 66.832 66.818 1.00 23.37 176 VAL A O 1
ATOM 866 N N . VAL A 1 144 ? 6.207 65.624 65.752 1.00 19.03 177 VAL A N 1
ATOM 867 C CA . VAL A 1 144 ? 5.888 64.393 66.463 1.00 19.31 177 VAL A CA 1
ATOM 868 C C . VAL A 1 144 ? 7.171 63.851 67.057 1.00 19.09 177 VAL A C 1
ATOM 869 O O . VAL A 1 144 ? 8.275 64.136 66.588 1.00 19.41 177 VAL A O 1
ATOM 873 N N . ARG A 1 145 ? 7.020 63.046 68.116 1.00 16.49 178 ARG A N 1
ATOM 874 C CA . ARG A 1 145 ? 8.159 62.597 68.897 1.00 15.06 178 ARG A CA 1
ATOM 875 C C . ARG A 1 145 ? 8.161 61.080 69.094 1.00 16.64 178 ARG A C 1
ATOM 876 O O . ARG A 1 145 ? 7.118 60.489 69.397 1.00 17.50 178 ARG A O 1
ATOM 884 N N . VAL A 1 146 ? 9.317 60.448 68.929 1.00 15.47 179 VAL A N 1
ATOM 885 C CA . VAL A 1 146 ? 9.489 59.045 69.325 1.00 15.63 179 VAL A CA 1
ATOM 886 C C . VAL A 1 146 ? 10.809 58.885 70.068 1.00 15.70 179 VAL A C 1
ATOM 887 O O . VAL A 1 146 ? 11.786 59.583 69.808 1.00 17.09 179 VAL A O 1
ATOM 891 N N . PHE A 1 147 ? 10.832 57.953 71.031 1.00 14.39 180 PHE A N 1
ATOM 892 C CA . PHE A 1 147 ? 12.043 57.510 71.698 1.00 14.13 180 PHE A CA 1
ATOM 893 C C . PHE A 1 147 ? 12.416 56.138 71.176 1.00 13.69 180 PHE A C 1
ATOM 894 O O . PHE A 1 147 ? 11.538 55.290 70.950 1.00 17.73 180 PHE A O 1
ATOM 902 N N . LEU A 1 148 ? 13.709 55.914 70.992 1.00 14.15 181 LEU A N 1
ATOM 903 C CA . LEU A 1 148 ? 14.267 54.745 70.289 1.00 16.20 181 LEU A CA 1
ATOM 904 C C . LEU A 1 148 ? 14.992 53.895 71.328 1.00 17.30 181 LEU A C 1
ATOM 905 O O . LEU A 1 148 ? 16.094 54.263 71.756 1.00 17.03 181 LEU A O 1
ATOM 910 N N . LEU A 1 149 ? 14.437 52.712 71.621 1.00 16.74 182 LEU A N 1
ATOM 911 C CA . LEU A 1 149 ? 14.982 51.831 72.668 1.00 15.46 182 LEU A CA 1
ATOM 912 C C . LEU A 1 149 ? 15.214 50.443 72.116 1.00 15.17 182 LEU A C 1
ATOM 913 O O . LEU A 1 149 ? 14.439 49.965 71.282 1.00 16.76 182 LEU A O 1
ATOM 918 N N . GLY A 1 150 ? 16.241 49.763 72.621 1.00 16.42 183 GLY A N 1
ATOM 919 C CA . GLY A 1 150 ? 16.345 48.322 72.532 1.00 16.75 183 GLY A CA 1
ATOM 920 C C . GLY A 1 150 ? 16.047 47.699 73.890 1.00 18.45 183 GLY A C 1
ATOM 921 O O . GLY A 1 150 ? 15.466 48.339 74.773 1.00 18.25 183 GLY A O 1
ATOM 922 N N . GLN A 1 151 ? 16.416 46.429 74.036 1.00 16.92 184 GLN A N 1
ATOM 923 C CA . GLN A 1 151 ? 16.228 45.714 75.306 1.00 19.14 184 GLN A CA 1
ATOM 924 C C . GLN A 1 151 ? 17.352 46.007 76.278 1.00 18.66 184 GLN A C 1
ATOM 925 O O . GLN A 1 151 ? 18.510 46.145 75.885 1.00 20.89 184 GLN A O 1
ATOM 931 N N . THR A 1 152 ? 17.021 46.002 77.600 1.00 19.65 185 THR A N 1
ATOM 932 C CA . THR A 1 152 ? 18.014 46.041 78.687 1.00 20.30 185 THR A CA 1
ATOM 933 C C . THR A 1 152 ? 17.844 44.731 79.449 1.00 20.87 185 THR A C 1
ATOM 934 O O . THR A 1 152 ? 17.152 44.676 80.481 1.00 19.98 185 THR A O 1
ATOM 938 N N . PRO A 1 153 ? 18.452 43.650 78.972 1.00 21.25 186 PRO A N 1
ATOM 939 C CA . PRO A 1 153 ? 18.031 42.313 79.424 1.00 22.34 186 PRO A CA 1
ATOM 940 C C . PRO A 1 153 ? 18.696 41.941 80.739 1.00 25.25 186 PRO A C 1
ATOM 941 O O . PRO A 1 153 ? 19.782 42.448 81.064 1.00 24.03 186 PRO A O 1
ATOM 945 N N . PRO A 1 154 ? 18.117 40.989 81.463 1.00 28.10 187 PRO A N 1
ATOM 946 C CA . PRO A 1 154 ? 18.731 40.551 82.746 1.00 29.34 187 PRO A CA 1
ATOM 947 C C . PRO A 1 154 ? 20.114 39.939 82.603 1.00 30.95 187 PRO A C 1
ATOM 948 O O . PRO A 1 154 ? 20.901 40.002 83.558 1.00 32.59 187 PRO A O 1
ATOM 952 N N . GLU A 1 155 ? 20.443 39.322 81.458 1.00 32.45 188 GLU A N 1
ATOM 953 C CA . GLU A 1 155 ? 21.782 38.762 81.252 1.00 37.60 188 GLU A CA 1
ATOM 954 C C . GLU A 1 155 ? 22.880 39.816 81.313 1.00 33.59 188 GLU A C 1
ATOM 955 O O . GLU A 1 155 ? 24.039 39.463 81.558 1.00 39.71 188 GLU A O 1
ATOM 961 N N . ASP A 1 156 ? 22.553 41.076 81.062 1.00 30.16 189 ASP A N 1
ATOM 962 C CA . ASP A 1 156 ? 23.477 42.185 81.205 1.00 30.44 189 ASP A CA 1
ATOM 963 C C . ASP A 1 156 ? 23.319 42.841 82.588 1.00 28.34 189 ASP A C 1
ATOM 964 O O . ASP A 1 156 ? 23.703 44.002 82.756 1.00 31.36 189 ASP A O 1
ATOM 969 N N . ASN A 1 157 ? 22.673 42.134 83.517 1.00 25.90 190 ASN A N 1
ATOM 970 C CA . ASN A 1 157 ? 22.488 42.582 84.916 1.00 25.45 190 ASN A CA 1
ATOM 971 C C . ASN A 1 157 ? 21.620 43.833 85.035 1.00 23.88 190 ASN A C 1
ATOM 972 O O . ASN A 1 157 ? 21.651 44.525 86.068 1.00 24.62 190 ASN A O 1
ATOM 977 N N . HIS A 1 158 ? 20.801 44.123 84.071 1.00 22.23 191 HIS A N 1
ATOM 978 C CA . HIS A 1 158 ? 19.883 45.266 84.135 1.00 20.67 191 HIS A CA 1
ATOM 979 C C . HIS A 1 158 ? 18.711 44.951 85.058 1.00 21.87 191 HIS A C 1
ATOM 980 O O . HIS A 1 158 ? 18.190 43.828 85.032 1.00 23.06 191 HIS A O 1
ATOM 987 N N . PRO A 1 159 ? 18.302 45.904 85.922 1.00 21.25 192 PRO A N 1
ATOM 988 C CA . PRO A 1 159 ? 17.034 45.717 86.646 1.00 22.21 192 PRO A CA 1
ATOM 989 C C . PRO A 1 159 ? 15.875 45.564 85.677 1.00 19.54 192 PRO A C 1
ATOM 990 O O . PRO A 1 159 ? 15.857 46.142 84.589 1.00 19.48 192 PRO A O 1
ATOM 994 N N . ASP A 1 160 ? 14.898 44.752 86.098 1.00 21.78 193 ASP A N 1
ATOM 995 C CA . ASP A 1 160 ? 13.731 44.533 85.236 1.00 22.23 193 ASP A CA 1
ATOM 996 C C . ASP A 1 160 ? 12.784 45.711 85.388 1.00 19.09 193 ASP A C 1
ATOM 997 O O . ASP A 1 160 ? 12.022 45.783 86.355 1.00 21.08 193 ASP A O 1
ATOM 1002 N N . LEU A 1 161 ? 12.761 46.565 84.386 1.00 18.22 194 LEU A N 1
ATOM 1003 C CA . LEU A 1 161 ? 11.903 47.732 84.376 1.00 18.05 194 LEU A CA 1
ATOM 1004 C C . LEU A 1 161 ? 10.801 47.599 83.321 1.00 18.23 194 LEU A C 1
ATOM 1005 O O . LEU A 1 161 ? 10.216 48.600 82.931 1.00 19.61 194 LEU A O 1
ATOM 1010 N N . SER A 1 162 ? 10.457 46.354 82.959 1.00 20.49 195 SER A N 1
ATOM 1011 C CA A SER A 1 162 ? 9.426 46.160 81.943 0.64 23.52 195 SER A CA 1
ATOM 1012 C CA B SER A 1 162 ? 9.406 46.120 81.967 0.36 23.24 195 SER A CA 1
ATOM 1013 C C . SER A 1 162 ? 8.070 46.727 82.387 1.00 23.33 195 SER A C 1
ATOM 1014 O O . SER A 1 162 ? 7.370 47.337 81.557 1.00 25.21 195 SER A O 1
ATOM 1019 N N . ASP A 1 163 ? 7.693 46.573 83.671 1.00 24.95 196 ASP A N 1
ATOM 1020 C CA . ASP A 1 163 ? 6.422 47.154 84.143 1.00 28.41 196 ASP A CA 1
ATOM 1021 C C . ASP A 1 163 ? 6.383 48.680 83.997 1.00 27.48 196 ASP A C 1
ATOM 1022 O O . ASP A 1 163 ? 5.362 49.237 83.574 1.00 25.44 196 ASP A O 1
ATOM 1035 N N . LEU A 1 165 ? 8.210 50.483 81.984 1.00 18.14 198 LEU A N 1
ATOM 1036 C CA . LEU A 1 165 ? 8.304 50.895 80.583 1.00 19.01 198 LEU A CA 1
ATOM 1037 C C . LEU A 1 165 ? 6.957 50.742 79.893 1.00 20.32 198 LEU A C 1
ATOM 1038 O O . LEU A 1 165 ? 6.572 51.595 79.081 1.00 21.11 198 LEU A O 1
ATOM 1043 N N . LYS A 1 166 ? 6.220 49.667 80.242 1.00 22.03 199 LYS A N 1
ATOM 1044 C CA . LYS A 1 166 ? 4.879 49.478 79.713 1.00 25.84 199 LYS A CA 1
ATOM 1045 C C . LYS A 1 166 ? 3.942 50.570 80.192 1.00 25.64 199 LYS A C 1
ATOM 1046 O O . LYS A 1 166 ? 3.148 51.095 79.409 1.00 25.22 199 LYS A O 1
ATOM 1052 N N . PHE A 1 167 ? 4.030 50.946 81.467 1.00 24.70 200 PHE A N 1
ATOM 1053 C CA . PHE A 1 167 ? 3.203 52.034 81.972 1.00 23.46 200 PHE A CA 1
ATOM 1054 C C . PHE A 1 167 ? 3.502 53.312 81.189 1.00 23.76 200 PHE A C 1
ATOM 1055 O O . PHE A 1 167 ? 2.578 54.048 80.787 1.00 22.94 200 PHE A O 1
ATOM 1063 N N . GLU A 1 168 ? 4.794 53.600 81.004 1.00 20.30 201 GLU A N 1
ATOM 1064 C CA . GLU A 1 168 ? 5.204 54.811 80.286 1.00 19.82 201 GLU A CA 1
ATOM 1065 C C . GLU A 1 168 ? 4.709 54.789 78.837 1.00 20.20 201 GLU A C 1
ATOM 1066 O O . GLU A 1 168 ? 4.199 55.796 78.310 1.00 19.25 201 GLU A O 1
ATOM 1072 N N . SER A 1 169 ? 4.883 53.659 78.176 1.00 19.25 202 SER A N 1
ATOM 1073 C CA . SER A 1 169 ? 4.433 53.526 76.778 1.00 19.40 202 SER A CA 1
ATOM 1074 C C . SER A 1 169 ? 2.917 53.696 76.641 1.00 18.95 202 SER A C 1
ATOM 1075 O O . SER A 1 169 ? 2.439 54.398 75.734 1.00 21.34 202 SER A O 1
ATOM 1078 N N . GLU A 1 170 ? 2.130 53.114 77.563 1.00 19.06 203 GLU A N 1
ATOM 1079 C CA . GLU A 1 170 ? 0.688 53.290 77.495 1.00 24.40 203 GLU A CA 1
ATOM 1080 C C . GLU A 1 170 ? 0.288 54.739 77.779 1.00 22.82 203 GLU A C 1
ATOM 1081 O O . GLU A 1 170 ? -0.712 55.233 77.243 1.00 26.17 203 GLU A O 1
ATOM 1087 N N . LYS A 1 171 ? 1.004 55.408 78.671 1.00 21.73 204 LYS A N 1
ATOM 1088 C CA . LYS A 1 171 ? 0.637 56.771 79.029 1.00 20.96 204 LYS A CA 1
ATOM 1089 C C . LYS A 1 171 ? 0.983 57.769 77.918 1.00 19.91 204 LYS A C 1
ATOM 1090 O O . LYS A 1 171 ? 0.157 58.624 77.564 1.00 23.78 204 LYS A O 1
ATOM 1096 N N . HIS A 1 172 ? 2.182 57.658 77.355 1.00 19.41 205 HIS A N 1
ATOM 1097 C CA . HIS A 1 172 ? 2.702 58.710 76.496 1.00 18.67 205 HIS A CA 1
ATOM 1098 C C . HIS A 1 172 ? 2.743 58.322 75.032 1.00 20.52 205 HIS A C 1
ATOM 1099 O O . HIS A 1 172 ? 2.899 59.215 74.188 1.00 22.09 205 HIS A O 1
ATOM 1106 N N . GLN A 1 173 ? 2.624 57.027 74.720 1.00 17.58 206 GLN A N 1
ATOM 1107 C CA . GLN A 1 173 ? 2.439 56.584 73.311 1.00 18.01 206 GLN A CA 1
ATOM 1108 C C . GLN A 1 173 ? 3.562 57.070 72.398 1.00 19.27 206 GLN A C 1
ATOM 1109 O O . GLN A 1 173 ? 3.322 57.465 71.244 1.00 21.57 206 GLN A O 1
ATOM 1115 N N . ASP A 1 174 ? 4.788 56.996 72.869 1.00 17.04 207 ASP A N 1
ATOM 1116 C CA . ASP A 1 174 ? 5.880 57.549 72.077 1.00 19.34 207 ASP A CA 1
ATOM 1117 C C . ASP A 1 174 ? 7.138 56.707 72.189 1.00 15.18 207 ASP A C 1
ATOM 1118 O O . ASP A 1 174 ? 8.236 57.195 71.938 1.00 19.59 207 ASP A O 1
ATOM 1123 N N . ILE A 1 175 ? 7.019 55.442 72.625 1.00 17.30 208 ILE A N 1
ATOM 1124 C CA . ILE A 1 175 ? 8.169 54.565 72.773 1.00 14.23 208 ILE A CA 1
ATOM 1125 C C . ILE A 1 175 ? 8.166 53.603 71.582 1.00 15.24 208 ILE A C 1
ATOM 1126 O O . ILE A 1 175 ? 7.166 52.910 71.334 1.00 17.16 208 ILE A O 1
ATOM 1131 N N . LEU A 1 176 ? 9.303 53.503 70.906 1.00 15.33 209 LEU A N 1
ATOM 1132 C CA . LEU A 1 176 ? 9.550 52.421 69.956 1.00 16.47 209 LEU A CA 1
ATOM 1133 C C . LEU A 1 176 ? 10.618 51.523 70.554 1.00 18.20 209 LEU A C 1
ATOM 1134 O O . LEU A 1 176 ? 11.692 52.004 70.942 1.00 18.81 209 LEU A O 1
ATOM 1147 N N . TRP A 1 178 ? 12.726 47.773 70.119 1.00 18.57 211 TRP A N 1
ATOM 1148 C CA . TRP A 1 178 ? 13.063 46.598 69.340 1.00 17.76 211 TRP A CA 1
ATOM 1149 C C . TRP A 1 178 ? 13.759 45.520 70.180 1.00 18.96 211 TRP A C 1
ATOM 1150 O O . TRP A 1 178 ? 14.343 45.817 71.218 1.00 20.49 211 TRP A O 1
ATOM 1161 N N . ASN A 1 179 ? 13.729 44.286 69.680 1.00 19.74 212 ASN A N 1
ATOM 1162 C CA A ASN A 1 179 ? 14.198 43.102 70.411 0.55 22.73 212 ASN A CA 1
ATOM 1163 C CA B ASN A 1 179 ? 14.201 43.104 70.426 0.45 22.58 212 ASN A CA 1
ATOM 1164 C C . ASN A 1 179 ? 15.678 42.797 70.128 1.00 23.89 212 ASN A C 1
ATOM 1165 O O . ASN A 1 179 ? 16.061 41.703 69.682 1.00 28.80 212 ASN A O 1
ATOM 1174 N N . TYR A 1 180 ? 16.526 43.790 70.356 1.00 24.94 213 TYR A N 1
ATOM 1175 C CA . TYR A 1 180 ? 17.964 43.559 70.343 1.00 24.14 213 TYR A CA 1
ATOM 1176 C C . TYR A 1 180 ? 18.565 44.165 71.626 1.00 22.16 213 TYR A C 1
ATOM 1177 O O . TYR A 1 180 ? 17.960 45.028 72.264 1.00 22.21 213 TYR A O 1
ATOM 1186 N N . ARG A 1 181 ? 19.749 43.696 71.999 1.00 23.07 214 ARG A N 1
ATOM 1187 C CA . ARG A 1 181 ? 20.450 44.143 73.203 1.00 23.39 214 ARG A CA 1
ATOM 1188 C C . ARG A 1 181 ? 20.962 45.588 73.021 1.00 21.56 214 ARG A C 1
ATOM 1189 O O . ARG A 1 181 ? 21.803 45.846 72.150 1.00 21.50 214 ARG A O 1
ATOM 1197 N N . ASP A 1 182 ? 20.434 46.527 73.797 1.00 20.10 215 ASP A N 1
ATOM 1198 C CA . ASP A 1 182 ? 20.765 47.952 73.642 1.00 20.42 215 ASP A CA 1
ATOM 1199 C C . ASP A 1 182 ? 22.130 48.198 74.289 1.00 20.54 215 ASP A C 1
ATOM 1200 O O . ASP A 1 182 ? 22.268 48.150 75.509 1.00 23.77 215 ASP A O 1
ATOM 1205 N N . THR A 1 183 ? 23.143 48.447 73.482 1.00 19.61 216 THR A N 1
ATOM 1206 C CA . THR A 1 183 ? 24.512 48.699 73.920 1.00 21.54 216 THR A CA 1
ATOM 1207 C C . THR A 1 183 ? 25.115 49.779 73.025 1.00 23.55 216 THR A C 1
ATOM 1208 O O . THR A 1 183 ? 24.626 50.048 71.927 1.00 23.08 216 THR A O 1
ATOM 1212 N N . PHE A 1 184 ? 26.246 50.341 73.459 1.00 22.30 217 PHE A N 1
ATOM 1213 C CA . PHE A 1 184 ? 26.870 51.357 72.615 1.00 22.18 217 PHE A CA 1
ATOM 1214 C C . PHE A 1 184 ? 27.202 50.810 71.238 1.00 20.61 217 PHE A C 1
ATOM 1215 O O . PHE A 1 184 ? 26.999 51.499 70.231 1.00 21.24 217 PHE A O 1
ATOM 1223 N N . PHE A 1 185 ? 27.761 49.589 71.180 1.00 24.39 218 PHE A N 1
ATOM 1224 C CA . PHE A 1 185 ? 28.188 49.061 69.878 1.00 22.53 218 PHE A CA 1
ATOM 1225 C C . PHE A 1 185 ? 27.031 48.539 69.037 1.00 24.72 218 PHE A C 1
ATOM 1226 O O . PHE A 1 185 ? 27.265 48.177 67.877 1.00 28.23 218 PHE A O 1
ATOM 1234 N N . ASN A 1 186 ? 25.800 48.481 69.564 1.00 19.85 219 ASN A N 1
ATOM 1235 C CA . ASN A 1 186 ? 24.633 48.221 68.738 1.00 18.92 219 ASN A CA 1
ATOM 1236 C C . ASN A 1 186 ? 23.896 49.501 68.344 1.00 18.88 219 ASN A C 1
ATOM 1237 O O . ASN A 1 186 ? 22.748 49.435 67.899 1.00 19.88 219 ASN A O 1
ATOM 1242 N N . LEU A 1 187 ? 24.496 50.692 68.587 1.00 20.99 220 LEU A N 1
ATOM 1243 C CA . LEU A 1 187 ? 23.795 51.910 68.180 1.00 17.45 220 LEU A CA 1
ATOM 1244 C C . LEU A 1 187 ? 23.674 52.019 66.673 1.00 17.62 220 LEU A C 1
ATOM 1245 O O . LEU A 1 187 ? 22.722 52.664 66.207 1.00 18.20 220 LEU A O 1
ATOM 1250 N N . SER A 1 188 ? 24.586 51.419 65.882 1.00 18.76 221 SER A N 1
ATOM 1251 C CA . SER A 1 188 ? 24.342 51.539 64.441 1.00 21.19 221 SER A CA 1
ATOM 1252 C C . SER A 1 188 ? 23.165 50.648 64.051 1.00 21.04 221 SER A C 1
ATOM 1253 O O . SER A 1 188 ? 22.418 50.959 63.124 1.00 21.26 221 SER A O 1
ATOM 1256 N N . LEU A 1 189 ? 22.948 49.577 64.794 1.00 20.76 222 LEU A N 1
ATOM 1257 C CA . LEU A 1 189 ? 21.719 48.814 64.648 1.00 20.92 222 LEU A CA 1
ATOM 1258 C C . LEU A 1 189 ? 20.496 49.635 65.025 1.00 22.31 222 LEU A C 1
ATOM 1259 O O . LEU A 1 189 ? 19.475 49.608 64.323 1.00 21.41 222 LEU A O 1
ATOM 1264 N N . LYS A 1 190 ? 20.568 50.405 66.121 1.00 18.73 223 LYS A N 1
ATOM 1265 C CA . LYS A 1 190 ? 19.477 51.312 66.447 1.00 17.58 223 LYS A CA 1
ATOM 1266 C C . LYS A 1 190 ? 19.190 52.277 65.302 1.00 16.83 223 LYS A C 1
ATOM 1267 O O . LYS A 1 190 ? 18.022 52.530 64.983 1.00 20.18 223 LYS A O 1
ATOM 1273 N N . GLU A 1 191 ? 20.248 52.779 64.652 1.00 17.55 224 GLU A N 1
ATOM 1274 C CA . GLU A 1 191 ? 20.106 53.657 63.507 1.00 17.09 224 GLU A CA 1
ATOM 1275 C C . GLU A 1 191 ? 19.400 52.947 62.341 1.00 18.50 224 GLU A C 1
ATOM 1276 O O . GLU A 1 191 ? 18.430 53.477 61.780 1.00 18.94 224 GLU A O 1
ATOM 1282 N N . VAL A 1 192 ? 19.859 51.739 61.983 1.00 17.91 225 VAL A N 1
ATOM 1283 C CA . VAL A 1 192 ? 19.269 51.043 60.818 1.00 17.89 225 VAL A CA 1
ATOM 1284 C C . VAL A 1 192 ? 17.809 50.688 61.083 1.00 18.65 225 VAL A C 1
ATOM 1285 O O . VAL A 1 192 ? 16.943 50.851 60.219 1.00 19.26 225 VAL A O 1
ATOM 1289 N N . LEU A 1 193 ? 17.502 50.179 62.294 1.00 16.52 226 LEU A N 1
ATOM 1290 C CA . LEU A 1 193 ? 16.117 49.832 62.586 1.00 16.55 226 LEU A CA 1
ATOM 1291 C C . LEU A 1 193 ? 15.220 51.069 62.636 1.00 15.84 226 LEU A C 1
ATOM 1292 O O . LEU A 1 193 ? 14.026 51.000 62.283 1.00 17.08 226 LEU A O 1
ATOM 1297 N N . PHE A 1 194 ? 15.744 52.201 63.119 1.00 14.81 227 PHE A N 1
ATOM 1298 C CA . PHE A 1 194 ? 14.962 53.425 63.086 1.00 14.30 227 PHE A CA 1
ATOM 1299 C C . PHE A 1 194 ? 14.696 53.855 61.651 1.00 16.60 227 PHE A C 1
ATOM 1300 O O . PHE A 1 194 ? 13.572 54.248 61.323 1.00 16.82 227 PHE A O 1
ATOM 1308 N N . LEU A 1 195 ? 15.738 53.834 60.806 1.00 17.12 228 LEU A N 1
ATOM 1309 C CA . LEU A 1 195 ? 15.509 54.209 59.406 1.00 17.88 228 LEU A CA 1
ATOM 1310 C C . LEU A 1 195 ? 14.496 53.278 58.754 1.00 19.81 228 LEU A C 1
ATOM 1311 O O . LEU A 1 195 ? 13.690 53.710 57.906 1.00 19.56 228 LEU A O 1
ATOM 1316 N N . ARG A 1 196 ? 14.532 51.990 59.114 1.00 17.29 229 ARG A N 1
ATOM 1317 C CA A ARG A 1 196 ? 13.548 51.054 58.580 0.66 17.51 229 ARG A CA 1
ATOM 1318 C CA B ARG A 1 196 ? 13.547 51.054 58.582 0.34 18.02 229 ARG A CA 1
ATOM 1319 C C . ARG A 1 196 ? 12.149 51.450 59.028 1.00 18.25 229 ARG A C 1
ATOM 1320 O O . ARG A 1 196 ? 11.187 51.397 58.241 1.00 20.24 229 ARG A O 1
ATOM 1335 N N . TRP A 1 197 ? 12.017 51.897 60.289 1.00 15.26 230 TRP A N 1
ATOM 1336 C CA . TRP A 1 197 ? 10.723 52.372 60.755 1.00 14.79 230 TRP A CA 1
ATOM 1337 C C . TRP A 1 197 ? 10.299 53.656 60.038 1.00 16.78 230 TRP A C 1
ATOM 1338 O O . TRP A 1 197 ? 9.114 53.851 59.742 1.00 17.63 230 TRP A O 1
ATOM 1349 N N . VAL A 1 198 ? 11.242 54.572 59.778 1.00 17.54 231 VAL A N 1
ATOM 1350 C CA . VAL A 1 198 ? 10.854 55.747 58.980 1.00 18.95 231 VAL A CA 1
ATOM 1351 C C . VAL A 1 198 ? 10.292 55.297 57.645 1.00 18.16 231 VAL A C 1
ATOM 1352 O O . VAL A 1 198 ? 9.230 55.775 57.205 1.00 18.51 231 VAL A O 1
ATOM 1356 N N . SER A 1 199 ? 10.942 54.316 57.015 1.00 19.72 232 SER A N 1
ATOM 1357 C CA . SER A 1 199 ? 10.510 53.870 55.688 1.00 20.22 232 SER A CA 1
ATOM 1358 C C . SER A 1 199 ? 9.126 53.221 55.741 1.00 22.41 232 SER A C 1
ATOM 1359 O O . SER A 1 199 ? 8.309 53.388 54.815 1.00 25.80 232 SER A O 1
ATOM 1362 N N . THR A 1 200 ? 8.850 52.444 56.809 1.00 21.50 233 THR A N 1
ATOM 1363 C CA . THR A 1 200 ? 7.586 51.713 56.853 1.00 23.57 233 THR A CA 1
ATOM 1364 C C . THR A 1 200 ? 6.457 52.539 57.437 1.00 23.71 233 THR A C 1
ATOM 1365 O O . THR A 1 200 ? 5.295 52.387 57.029 1.00 27.83 233 THR A O 1
ATOM 1369 N N . SER A 1 201 ? 6.760 53.360 58.442 1.00 19.01 234 SER A N 1
ATOM 1370 C CA . SER A 1 201 ? 5.728 53.966 59.252 1.00 19.25 234 SER A CA 1
ATOM 1371 C C . SER A 1 201 ? 5.787 55.487 59.311 1.00 19.12 234 SER A C 1
ATOM 1372 O O . SER A 1 201 ? 4.839 56.091 59.818 1.00 24.39 234 SER A O 1
ATOM 1375 N N . CYS A 1 202 ? 6.853 56.137 58.810 1.00 18.00 235 CYS A N 1
ATOM 1376 C CA . CYS A 1 202 ? 6.803 57.593 58.793 1.00 19.79 235 CYS A CA 1
ATOM 1377 C C . CYS A 1 202 ? 7.469 58.139 57.546 1.00 21.61 235 CYS A C 1
ATOM 1378 O O . CYS A 1 202 ? 8.341 58.994 57.637 1.00 19.45 235 CYS A O 1
ATOM 1381 N N . PRO A 1 203 ? 7.129 57.640 56.360 1.00 19.89 236 PRO A N 1
ATOM 1382 C CA . PRO A 1 203 ? 7.936 57.982 55.191 1.00 20.88 236 PRO A CA 1
ATOM 1383 C C . PRO A 1 203 ? 7.728 59.396 54.688 1.00 21.34 236 PRO A C 1
ATOM 1384 O O . PRO A 1 203 ? 8.496 59.813 53.818 1.00 23.19 236 PRO A O 1
ATOM 1388 N N . ASP A 1 204 ? 6.706 60.111 55.138 1.00 20.30 237 ASP A N 1
ATOM 1389 C CA . ASP A 1 204 ? 6.424 61.406 54.530 1.00 20.31 237 ASP A CA 1
ATOM 1390 C C . ASP A 1 204 ? 6.766 62.584 55.450 1.00 21.87 237 ASP A C 1
ATOM 1391 O O . ASP A 1 204 ? 6.460 63.733 55.097 1.00 24.52 237 ASP A O 1
ATOM 1396 N N . THR A 1 205 ? 7.436 62.344 56.559 1.00 19.69 238 THR A N 1
ATOM 1397 C CA . THR A 1 205 ? 7.870 63.484 57.384 1.00 21.11 238 THR A CA 1
ATOM 1398 C C . THR A 1 205 ? 8.796 64.381 56.559 1.00 22.94 238 THR A C 1
ATOM 1399 O O . THR A 1 205 ? 9.666 63.898 55.822 1.00 23.12 238 THR A O 1
ATOM 1403 N N . GLU A 1 206 ? 8.602 65.701 56.645 1.00 21.36 239 GLU A N 1
ATOM 1404 C CA . GLU A 1 206 ? 9.455 66.563 55.817 1.00 21.83 239 GLU A CA 1
ATOM 1405 C C . GLU A 1 206 ? 10.894 66.512 56.292 1.00 21.29 239 GLU A C 1
ATOM 1406 O O . GLU A 1 206 ? 11.834 66.457 55.473 1.00 22.93 239 GLU A O 1
ATOM 1412 N N . PHE A 1 207 ? 11.086 66.529 57.629 1.00 17.41 240 PHE A N 1
ATOM 1413 C CA . PHE A 1 207 ? 12.414 66.534 58.239 1.00 18.06 240 PHE A CA 1
ATOM 1414 C C . PHE A 1 207 ? 12.476 65.603 59.448 1.00 18.45 240 PHE A C 1
ATOM 1415 O O . PHE A 1 207 ? 11.467 65.218 60.033 1.00 19.77 240 PHE A O 1
ATOM 1423 N N . VAL A 1 208 ? 13.703 65.228 59.789 1.00 16.87 241 VAL A N 1
ATOM 1424 C CA . VAL A 1 208 ? 13.997 64.346 60.906 1.00 17.44 241 VAL A CA 1
ATOM 1425 C C . VAL A 1 208 ? 15.091 64.992 61.743 1.00 16.99 241 VAL A C 1
ATOM 1426 O O . VAL A 1 208 ? 16.143 65.371 61.211 1.00 19.94 241 VAL A O 1
ATOM 1430 N N . PHE A 1 209 ? 14.892 65.033 63.067 1.00 16.46 242 PHE A N 1
ATOM 1431 C CA . PHE A 1 209 ? 15.963 65.355 63.985 1.00 18.37 242 PHE A CA 1
ATOM 1432 C C . PHE A 1 209 ? 16.226 64.079 64.750 1.00 16.98 242 PHE A C 1
ATOM 1433 O O . PHE A 1 209 ? 15.305 63.544 65.369 1.00 19.07 242 PHE A O 1
ATOM 1441 N N . LYS A 1 210 ? 17.454 63.581 64.691 1.00 16.62 243 LYS A N 1
ATOM 1442 C CA . LYS A 1 210 ? 17.815 62.407 65.484 1.00 18.93 243 LYS A CA 1
ATOM 1443 C C . LYS A 1 210 ? 18.850 62.829 66.507 1.00 20.48 243 LYS A C 1
ATOM 1444 O O . LYS A 1 210 ? 19.881 63.402 66.143 1.00 19.08 243 LYS A O 1
ATOM 1450 N N . GLY A 1 211 ? 18.590 62.546 67.784 1.00 18.52 244 GLY A N 1
ATOM 1451 C CA . GLY A 1 211 ? 19.523 63.045 68.778 1.00 19.54 244 GLY A CA 1
ATOM 1452 C C . GLY A 1 211 ? 19.483 62.224 70.041 1.00 18.77 244 GLY A C 1
ATOM 1453 O O . GLY A 1 211 ? 18.763 61.233 70.132 1.00 18.79 244 GLY A O 1
ATOM 1454 N N . ASP A 1 212 ? 20.291 62.653 71.006 1.00 19.33 245 ASP A N 1
ATOM 1455 C CA . ASP A 1 212 ? 20.496 61.928 72.253 1.00 17.43 245 ASP A CA 1
ATOM 1456 C C . ASP A 1 212 ? 19.564 62.447 73.332 1.00 20.23 245 ASP A C 1
ATOM 1457 O O . ASP A 1 212 ? 19.018 63.549 73.241 1.00 22.09 245 ASP A O 1
ATOM 1462 N N . ASP A 1 213 ? 19.402 61.660 74.394 1.00 19.89 246 ASP A N 1
ATOM 1463 C CA . ASP A 1 213 ? 18.448 62.080 75.411 1.00 19.13 246 ASP A CA 1
ATOM 1464 C C . ASP A 1 213 ? 19.082 62.910 76.524 1.00 19.16 246 ASP A C 1
ATOM 1465 O O . ASP A 1 213 ? 18.448 63.128 77.549 1.00 22.07 246 ASP A O 1
ATOM 1470 N N . ASP A 1 214 ? 20.325 63.384 76.338 1.00 17.79 247 ASP A N 1
ATOM 1471 C CA . ASP A 1 214 ? 21.002 64.270 77.272 1.00 21.32 247 ASP A CA 1
ATOM 1472 C C . ASP A 1 214 ? 21.388 65.594 76.612 1.00 21.13 247 ASP A C 1
ATOM 1473 O O . ASP A 1 214 ? 22.302 66.268 77.119 1.00 23.70 247 ASP A O 1
ATOM 1478 N N . VAL A 1 215 ? 20.765 65.960 75.496 1.00 21.89 248 VAL A N 1
ATOM 1479 C CA . VAL A 1 215 ? 21.048 67.254 74.876 1.00 24.18 248 VAL A CA 1
ATOM 1480 C C . VAL A 1 215 ? 19.858 68.195 75.079 1.00 28.12 248 VAL A C 1
ATOM 1481 O O . VAL A 1 215 ? 18.714 67.754 75.227 1.00 30.67 248 VAL A O 1
ATOM 1485 N N . PHE A 1 216 ? 20.135 69.498 75.147 1.00 25.00 249 PHE A N 1
ATOM 1486 C CA . PHE A 1 216 ? 19.074 70.493 75.047 1.00 22.20 249 PHE A CA 1
ATOM 1487 C C . PHE A 1 216 ? 18.996 70.920 73.584 1.00 22.94 249 PHE A C 1
ATOM 1488 O O . PHE A 1 216 ? 20.025 71.187 72.990 1.00 22.29 249 PHE A O 1
ATOM 1496 N N . VAL A 1 217 ? 17.801 70.965 73.020 1.00 20.51 250 VAL A N 1
ATOM 1497 C CA . VAL A 1 217 ? 17.588 71.341 71.621 1.00 21.15 250 VAL A CA 1
ATOM 1498 C C . VAL A 1 217 ? 16.695 72.561 71.590 1.00 26.30 250 VAL A C 1
ATOM 1499 O O . VAL A 1 217 ? 15.627 72.566 72.202 1.00 24.88 250 VAL A O 1
ATOM 1503 N N . ASN A 1 218 ? 17.108 73.601 70.861 1.00 24.47 251 ASN A N 1
ATOM 1504 C CA . ASN A 1 218 ? 16.211 74.730 70.682 1.00 23.48 251 ASN A CA 1
ATOM 1505 C C . ASN A 1 218 ? 15.342 74.450 69.468 1.00 23.34 251 ASN A C 1
ATOM 1506 O O . ASN A 1 218 ? 15.648 74.863 68.336 1.00 24.18 251 ASN A O 1
ATOM 1511 N N . THR A 1 219 ? 14.211 73.798 69.723 1.00 21.89 252 THR A N 1
ATOM 1512 C CA . THR A 1 219 ? 13.338 73.354 68.635 1.00 20.70 252 THR A CA 1
ATOM 1513 C C . THR A 1 219 ? 12.732 74.536 67.867 1.00 20.85 252 THR A C 1
ATOM 1514 O O . THR A 1 219 ? 12.511 74.406 66.662 1.00 24.22 252 THR A O 1
ATOM 1518 N N . HIS A 1 220 ? 12.491 75.672 68.520 1.00 24.87 253 HIS A N 1
ATOM 1519 C CA . HIS A 1 220 ? 11.990 76.841 67.790 1.00 26.89 253 HIS A CA 1
ATOM 1520 C C . HIS A 1 220 ? 13.002 77.310 66.770 1.00 27.25 253 HIS A C 1
ATOM 1521 O O . HIS A 1 220 ? 12.642 77.728 65.654 1.00 28.54 253 HIS A O 1
ATOM 1528 N N . HIS A 1 221 ? 14.277 77.294 67.152 1.00 25.56 254 HIS A N 1
ATOM 1529 C CA . HIS A 1 221 ? 15.299 77.729 66.213 1.00 29.83 254 HIS A CA 1
ATOM 1530 C C . HIS A 1 221 ? 15.427 76.730 65.075 1.00 26.48 254 HIS A C 1
ATOM 1531 O O . HIS A 1 221 ? 15.623 77.127 63.915 1.00 28.28 254 HIS A O 1
ATOM 1538 N N . ILE A 1 222 ? 15.318 75.432 65.393 1.00 24.27 255 ILE A N 1
ATOM 1539 C CA . ILE A 1 222 ? 15.339 74.418 64.335 1.00 22.01 255 ILE A CA 1
ATOM 1540 C C . ILE A 1 222 ? 14.203 74.664 63.366 1.00 23.58 255 ILE A C 1
ATOM 1541 O O . ILE A 1 222 ? 14.387 74.640 62.138 1.00 25.42 255 ILE A O 1
ATOM 1546 N N . LEU A 1 223 ? 13.007 74.920 63.886 1.00 23.16 256 LEU A N 1
ATOM 1547 C CA . LEU A 1 223 ? 11.879 75.128 62.965 1.00 23.83 256 LEU A CA 1
ATOM 1548 C C . LEU A 1 223 ? 12.070 76.388 62.125 1.00 26.79 256 LEU A C 1
ATOM 1549 O O . LEU A 1 223 ? 11.815 76.389 60.915 1.00 27.73 256 LEU A O 1
ATOM 1554 N N . ASN A 1 224 ? 12.571 77.457 62.733 1.00 25.34 257 ASN A N 1
ATOM 1555 C CA . ASN A 1 224 ? 12.863 78.671 61.964 1.00 26.18 257 ASN A CA 1
ATOM 1556 C C . ASN A 1 224 ? 13.872 78.404 60.861 1.00 29.58 257 ASN A C 1
ATOM 1557 O O . ASN A 1 224 ? 13.733 78.933 59.737 1.00 30.97 257 ASN A O 1
ATOM 1562 N N . TYR A 1 225 ? 14.892 77.595 61.158 1.00 28.77 258 TYR A N 1
ATOM 1563 C CA . TYR A 1 225 ? 15.883 77.250 60.143 1.00 29.87 258 TYR A CA 1
ATOM 1564 C C . TYR A 1 225 ? 15.257 76.441 59.008 1.00 28.78 258 TYR A C 1
ATOM 1565 O O . TYR A 1 225 ? 15.495 76.719 57.817 1.00 30.31 258 TYR A O 1
ATOM 1574 N N . LEU A 1 226 ? 14.459 75.425 59.351 1.00 26.73 259 LEU A N 1
ATOM 1575 C CA . LEU A 1 226 ? 13.870 74.574 58.302 1.00 27.43 259 LEU A CA 1
ATOM 1576 C C . LEU A 1 226 ? 12.952 75.385 57.390 1.00 29.75 259 LEU A C 1
ATOM 1577 O O . LEU A 1 226 ? 12.950 75.211 56.155 1.00 28.73 259 LEU A O 1
ATOM 1582 N N . ASN A 1 227 ? 12.209 76.316 57.969 1.00 28.00 260 ASN A N 1
ATOM 1583 C CA . ASN A 1 227 ? 11.304 77.127 57.156 1.00 29.32 260 ASN A CA 1
ATOM 1584 C C . ASN A 1 227 ? 12.037 78.147 56.305 1.00 32.51 260 ASN A C 1
ATOM 1585 O O . ASN A 1 227 ? 11.435 78.696 55.378 1.00 35.39 260 ASN A O 1
ATOM 1590 N N . SER A 1 228 ? 13.329 78.357 56.529 1.00 32.11 261 SER A N 1
ATOM 1591 C CA . SER A 1 228 ? 14.103 79.266 55.687 1.00 33.52 261 SER A CA 1
ATOM 1592 C C . SER A 1 228 ? 14.692 78.574 54.466 1.00 37.73 261 SER A C 1
ATOM 1593 O O . SER A 1 228 ? 15.242 79.262 53.595 1.00 39.28 261 SER A O 1
ATOM 1596 N N . LEU A 1 229 ? 14.569 77.254 54.358 1.00 35.28 262 LEU A N 1
ATOM 1597 C CA . LEU A 1 229 ? 15.316 76.517 53.348 1.00 36.67 262 LEU A CA 1
ATOM 1598 C C . LEU A 1 229 ? 14.629 76.614 51.997 1.00 40.74 262 LEU A C 1
ATOM 1599 O O . LEU A 1 229 ? 13.400 76.570 51.906 1.00 38.94 262 LEU A O 1
ATOM 1604 N N . SER A 1 230 ? 15.438 76.703 50.948 1.00 42.69 263 SER A N 1
ATOM 1605 C CA . SER A 1 230 ? 14.912 76.561 49.605 1.00 45.38 263 SER A CA 1
ATOM 1606 C C . SER A 1 230 ? 14.460 75.128 49.385 1.00 43.79 263 SER A C 1
ATOM 1607 O O . SER A 1 230 ? 14.860 74.203 50.108 1.00 39.18 263 SER A O 1
ATOM 1610 N N . LYS A 1 231 ? 13.630 74.933 48.360 1.00 45.46 264 LYS A N 1
ATOM 1611 C CA . LYS A 1 231 ? 13.226 73.568 48.043 1.00 48.42 264 LYS A CA 1
ATOM 1612 C C . LYS A 1 231 ? 14.426 72.702 47.696 1.00 49.69 264 LYS A C 1
ATOM 1613 O O . LYS A 1 231 ? 14.423 71.503 47.993 1.00 49.23 264 LYS A O 1
ATOM 1619 N N . THR A 1 232 ? 15.465 73.298 47.096 1.00 52.90 265 THR A N 1
ATOM 1620 C CA . THR A 1 232 ? 16.623 72.536 46.641 1.00 54.39 265 THR A CA 1
ATOM 1621 C C . THR A 1 232 ? 17.520 72.122 47.800 1.00 55.31 265 THR A C 1
ATOM 1622 O O . THR A 1 232 ? 17.924 70.959 47.897 1.00 57.04 265 THR A O 1
ATOM 1626 N N . LYS A 1 233 ? 17.863 73.069 48.674 1.00 53.73 266 LYS A N 1
ATOM 1627 C CA . LYS A 1 233 ? 18.675 72.720 49.833 1.00 52.16 266 LYS A CA 1
ATOM 1628 C C . LYS A 1 233 ? 17.932 71.769 50.763 1.00 47.88 266 LYS A C 1
ATOM 1629 O O . LYS A 1 233 ? 18.566 70.984 51.470 1.00 46.87 266 LYS A O 1
ATOM 1635 N N . ALA A 1 234 ? 16.596 71.791 50.735 1.00 45.34 267 ALA A N 1
ATOM 1636 C CA . ALA A 1 234 ? 15.809 70.951 51.633 1.00 41.91 267 ALA A CA 1
ATOM 1637 C C . ALA A 1 234 ? 15.791 69.486 51.220 1.00 41.11 267 ALA A C 1
ATOM 1638 O O . ALA A 1 234 ? 15.873 68.625 52.085 1.00 38.12 267 ALA A O 1
ATOM 1640 N N . LYS A 1 235 ? 15.712 69.154 49.914 1.00 37.53 268 LYS A N 1
ATOM 1641 C CA . LYS A 1 235 ? 15.508 67.747 49.508 1.00 34.44 268 LYS A CA 1
ATOM 1642 C C . LYS A 1 235 ? 16.616 66.804 49.996 1.00 31.59 268 LYS A C 1
ATOM 1643 O O . LYS A 1 235 ? 16.384 65.600 50.138 1.00 34.34 268 LYS A O 1
ATOM 1649 N N . ASP A 1 236 ? 17.841 67.297 50.189 1.00 30.41 269 ASP A N 1
ATOM 1650 C CA . ASP A 1 236 ? 18.941 66.445 50.634 1.00 30.21 269 ASP A CA 1
ATOM 1651 C C . ASP A 1 236 ? 19.661 67.058 51.837 1.00 29.23 269 ASP A C 1
ATOM 1652 O O . ASP A 1 236 ? 20.853 66.821 52.058 1.00 29.03 269 ASP A O 1
ATOM 1657 N N . LEU A 1 237 ? 18.939 67.836 52.633 1.00 27.53 270 LEU A N 1
ATOM 1658 C CA . LEU A 1 237 ? 19.509 68.419 53.855 1.00 25.43 270 LEU A CA 1
ATOM 1659 C C . LEU A 1 237 ? 20.132 67.361 54.758 1.00 23.20 270 LEU A C 1
ATOM 1660 O O . LEU A 1 237 ? 19.489 66.364 55.078 1.00 20.65 270 LEU A O 1
ATOM 1665 N N . PHE A 1 238 ? 21.373 67.601 55.191 1.00 23.93 271 PHE A N 1
ATOM 1666 C CA . PHE A 1 238 ? 21.951 66.835 56.307 1.00 25.20 271 PHE A CA 1
ATOM 1667 C C . PHE A 1 238 ? 22.986 67.719 56.972 1.00 25.32 271 PHE A C 1
ATOM 1668 O O . PHE A 1 238 ? 24.036 67.984 56.356 1.00 25.03 271 PHE A O 1
ATOM 1676 N N . ILE A 1 239 ? 22.694 68.197 58.206 1.00 23.16 272 ILE A N 1
ATOM 1677 C CA . ILE A 1 239 ? 23.574 69.148 58.884 1.00 23.47 272 ILE A CA 1
ATOM 1678 C C . ILE A 1 239 ? 23.794 68.690 60.324 1.00 21.46 272 ILE A C 1
ATOM 1679 O O . ILE A 1 239 ? 22.980 67.985 60.924 1.00 22.26 272 ILE A O 1
ATOM 1684 N N . GLY A 1 240 ? 24.912 69.145 60.869 1.00 23.30 273 GLY A N 1
ATOM 1685 C CA . GLY A 1 240 ? 25.202 68.864 62.267 1.00 22.55 273 GLY A CA 1
ATOM 1686 C C . GLY A 1 240 ? 26.596 69.346 62.590 1.00 24.48 273 GLY A C 1
ATOM 1687 O O . GLY A 1 240 ? 27.144 70.210 61.901 1.00 27.16 273 GLY A O 1
ATOM 1688 N N . ASP A 1 241 ? 27.177 68.746 63.636 1.00 25.54 274 ASP A N 1
ATOM 1689 C CA . ASP A 1 241 ? 28.558 69.057 63.991 1.00 29.60 274 ASP A CA 1
ATOM 1690 C C . ASP A 1 241 ? 29.457 68.098 63.226 1.00 29.96 274 ASP A C 1
ATOM 1691 O O . ASP A 1 241 ? 29.803 67.017 63.697 1.00 29.24 274 ASP A O 1
ATOM 1696 N N . VAL A 1 242 ? 29.824 68.495 62.020 1.00 28.40 275 VAL A N 1
ATOM 1697 C CA . VAL A 1 242 ? 30.486 67.613 61.064 1.00 27.45 275 VAL A CA 1
ATOM 1698 C C . VAL A 1 242 ? 31.995 67.753 61.218 1.00 28.90 275 VAL A C 1
ATOM 1699 O O . VAL A 1 242 ? 32.512 68.873 61.301 1.00 30.61 275 VAL A O 1
ATOM 1703 N N . ILE A 1 243 ? 32.700 66.617 61.277 1.00 27.65 276 ILE A N 1
ATOM 1704 C CA . ILE A 1 243 ? 34.157 66.564 61.303 1.00 33.60 276 ILE A CA 1
ATOM 1705 C C . ILE A 1 243 ? 34.633 65.812 60.064 1.00 33.17 276 ILE A C 1
ATOM 1706 O O . ILE A 1 243 ? 34.067 64.771 59.707 1.00 32.00 276 ILE A O 1
ATOM 1711 N N . HIS A 1 244 ? 35.667 66.355 59.412 1.00 37.35 277 HIS A N 1
ATOM 1712 C CA . HIS A 1 244 ? 36.367 65.717 58.309 1.00 36.77 277 HIS A CA 1
ATOM 1713 C C . HIS A 1 244 ? 37.693 65.139 58.782 1.00 38.98 277 HIS A C 1
ATOM 1714 O O . HIS A 1 244 ? 38.351 65.696 59.667 1.00 39.13 277 HIS A O 1
ATOM 1721 N N . ASN A 1 245 ? 38.102 64.039 58.146 1.00 38.83 278 ASN A N 1
ATOM 1722 C CA . ASN A 1 245 ? 39.449 63.485 58.313 1.00 42.14 278 ASN A CA 1
ATOM 1723 C C . ASN A 1 245 ? 39.714 62.977 59.722 1.00 40.12 278 ASN A C 1
ATOM 1724 O O . ASN A 1 245 ? 40.862 62.942 60.161 1.00 42.58 278 ASN A O 1
ATOM 1729 N N . ALA A 1 246 ? 38.679 62.577 60.443 1.00 39.23 279 ALA A N 1
ATOM 1730 C CA . ALA A 1 246 ? 38.958 61.926 61.706 1.00 39.71 279 ALA A CA 1
ATOM 1731 C C . ALA A 1 246 ? 39.330 60.469 61.442 1.00 42.35 279 ALA A C 1
ATOM 1732 O O . ALA A 1 246 ? 39.002 59.895 60.400 1.00 41.77 279 ALA A O 1
ATOM 1734 N N . GLY A 1 247 ? 39.982 59.856 62.414 1.00 44.04 280 GLY A N 1
ATOM 1735 C CA . GLY A 1 247 ? 40.304 58.458 62.307 1.00 44.78 280 GLY A CA 1
ATOM 1736 C C . GLY A 1 247 ? 40.000 57.750 63.607 1.00 42.98 280 GLY A C 1
ATOM 1737 O O . GLY A 1 247 ? 39.717 58.377 64.631 1.00 41.99 280 GLY A O 1
ATOM 1738 N N . PRO A 1 248 ? 40.041 56.423 63.580 1.00 39.85 281 PRO A N 1
ATOM 1739 C CA . PRO A 1 248 ? 39.731 55.649 64.786 1.00 36.70 281 PRO A CA 1
ATOM 1740 C C . PRO A 1 248 ? 40.668 55.984 65.937 1.00 39.59 281 PRO A C 1
ATOM 1741 O O . PRO A 1 248 ? 41.873 56.174 65.754 1.00 41.19 281 PRO A O 1
ATOM 1745 N N . HIS A 1 249 ? 40.094 56.085 67.132 1.00 37.04 282 HIS A N 1
ATOM 1746 C CA . HIS A 1 249 ? 40.914 56.194 68.328 1.00 39.79 282 HIS A CA 1
ATOM 1747 C C . HIS A 1 249 ? 41.612 54.859 68.586 1.00 37.79 282 HIS A C 1
ATOM 1748 O O . HIS A 1 249 ? 40.986 53.800 68.568 1.00 37.46 282 HIS A O 1
ATOM 1755 N N . ARG A 1 250 ? 42.917 54.896 68.811 1.00 40.01 283 ARG A N 1
ATOM 1756 C CA . ARG A 1 250 ? 43.673 53.667 68.988 1.00 42.72 283 ARG A CA 1
ATOM 1757 C C . ARG A 1 250 ? 44.071 53.408 70.433 1.00 45.75 283 ARG A C 1
ATOM 1758 O O . ARG A 1 250 ? 44.745 52.403 70.701 1.00 50.04 283 ARG A O 1
ATOM 1766 N N . ASP A 1 251 ? 43.697 54.288 71.358 1.00 44.30 284 ASP A N 1
ATOM 1767 C CA . ASP A 1 251 ? 44.034 54.154 72.772 1.00 48.25 284 ASP A CA 1
ATOM 1768 C C . ASP A 1 251 ? 42.974 53.286 73.453 1.00 45.64 284 ASP A C 1
ATOM 1769 O O . ASP A 1 251 ? 41.805 53.683 73.542 1.00 42.16 284 ASP A O 1
ATOM 1774 N N . LYS A 1 252 ? 43.398 52.114 73.954 1.00 47.36 285 LYS A N 1
ATOM 1775 C CA . LYS A 1 252 ? 42.479 51.091 74.460 1.00 46.51 285 LYS A CA 1
ATOM 1776 C C . LYS A 1 252 ? 41.597 51.585 75.589 1.00 46.98 285 LYS A C 1
ATOM 1777 O O . LYS A 1 252 ? 40.546 50.978 75.845 1.00 44.93 285 LYS A O 1
ATOM 1783 N N . LYS A 1 253 ? 41.981 52.667 76.261 1.00 47.97 286 LYS A N 1
ATOM 1784 C CA . LYS A 1 253 ? 41.197 53.189 77.374 1.00 49.79 286 LYS A CA 1
ATOM 1785 C C . LYS A 1 253 ? 40.066 54.117 76.939 1.00 47.38 286 LYS A C 1
ATOM 1786 O O . LYS A 1 253 ? 39.217 54.461 77.768 1.00 46.92 286 LYS A O 1
ATOM 1792 N N . LEU A 1 254 ? 39.985 54.492 75.666 1.00 41.03 287 LEU A N 1
ATOM 1793 C CA . LEU A 1 254 ? 39.020 55.509 75.255 1.00 42.30 287 LEU A CA 1
ATOM 1794 C C . LEU A 1 254 ? 37.687 54.865 74.883 1.00 38.05 287 LEU A C 1
ATOM 1795 O O . LEU A 1 254 ? 37.632 53.734 74.387 1.00 38.22 287 LEU A O 1
ATOM 1800 N N . LYS A 1 255 ? 36.607 55.607 75.118 1.00 33.88 288 LYS A N 1
ATOM 1801 C CA . LYS A 1 255 ? 35.273 55.075 74.851 1.00 31.00 288 LYS A CA 1
ATOM 1802 C C . LYS A 1 255 ? 35.126 54.640 73.395 1.00 32.61 288 LYS A C 1
ATOM 1803 O O . LYS A 1 255 ? 34.518 53.603 73.099 1.00 32.58 288 LYS A O 1
ATOM 1809 N N . TYR A 1 256 ? 35.663 55.426 72.464 1.00 29.70 289 TYR A N 1
ATOM 1810 C CA . TYR A 1 256 ? 35.536 55.100 71.053 1.00 31.42 289 TYR A CA 1
ATOM 1811 C C . TYR A 1 256 ? 36.791 54.426 70.491 1.00 30.55 289 TYR A C 1
ATOM 1812 O O . TYR A 1 256 ? 37.071 54.517 69.300 1.00 32.26 289 TYR A O 1
ATOM 1821 N N . TYR A 1 257 ? 37.539 53.715 71.327 1.00 33.26 290 TYR A N 1
ATOM 1822 C CA . TYR A 1 257 ? 38.634 52.875 70.842 1.00 32.71 290 TYR A CA 1
ATOM 1823 C C . TYR A 1 257 ? 38.177 51.885 69.776 1.00 33.83 290 TYR A C 1
ATOM 1824 O O . TYR A 1 257 ? 37.140 51.240 69.915 1.00 32.98 290 TYR A O 1
ATOM 1833 N N . ILE A 1 258 ? 38.960 51.770 68.709 1.00 30.60 291 ILE A N 1
ATOM 1834 C CA . ILE A 1 258 ? 38.752 50.754 67.679 1.00 31.16 291 ILE A CA 1
ATOM 1835 C C . ILE A 1 258 ? 40.125 50.164 67.370 1.00 37.60 291 ILE A C 1
ATOM 1836 O O . ILE A 1 258 ? 41.031 50.920 66.979 1.00 40.12 291 ILE A O 1
ATOM 1841 N N . PRO A 1 259 ? 40.339 48.852 67.561 1.00 37.46 292 PRO A N 1
ATOM 1842 C CA . PRO A 1 259 ? 41.634 48.244 67.208 1.00 40.32 292 PRO A CA 1
ATOM 1843 C C . PRO A 1 259 ? 41.943 48.330 65.723 1.00 40.32 292 PRO A C 1
ATOM 1844 O O . PRO A 1 259 ? 41.049 48.371 64.879 1.00 40.05 292 PRO A O 1
ATOM 1848 N N . GLU A 1 260 ? 43.247 48.320 65.413 1.00 45.95 293 GLU A N 1
ATOM 1849 C CA . GLU A 1 260 ? 43.694 48.280 64.026 1.00 45.76 293 GLU A CA 1
ATOM 1850 C C . GLU A 1 260 ? 43.192 47.035 63.312 1.00 44.46 293 GLU A C 1
ATOM 1851 O O . GLU A 1 260 ? 42.921 47.074 62.109 1.00 46.70 293 GLU A O 1
ATOM 1857 N N . VAL A 1 261 ? 43.011 45.931 64.033 1.00 43.87 294 VAL A N 1
ATOM 1858 C CA . VAL A 1 261 ? 42.532 44.713 63.394 1.00 44.02 294 VAL A CA 1
ATOM 1859 C C . VAL A 1 261 ? 41.064 44.786 62.996 1.00 42.26 294 VAL A C 1
ATOM 1860 O O . VAL A 1 261 ? 40.609 43.977 62.176 1.00 43.97 294 VAL A O 1
ATOM 1864 N N . VAL A 1 262 ? 40.315 45.760 63.510 1.00 36.68 295 VAL A N 1
ATOM 1865 C CA . VAL A 1 262 ? 38.909 45.911 63.154 1.00 34.10 295 VAL A CA 1
ATOM 1866 C C . VAL A 1 262 ? 38.720 46.909 62.018 1.00 36.01 295 VAL A C 1
ATOM 1867 O O . VAL A 1 262 ? 37.949 46.662 61.083 1.00 37.99 295 VAL A O 1
ATOM 1871 N N . TYR A 1 263 ? 39.370 48.075 62.082 1.00 37.21 296 TYR A N 1
ATOM 1872 C CA . TYR A 1 263 ? 39.169 49.112 61.070 1.00 33.75 296 TYR A CA 1
ATOM 1873 C C . TYR A 1 263 ? 40.476 49.832 60.795 1.00 38.05 296 TYR A C 1
ATOM 1874 O O . TYR A 1 263 ? 41.221 50.154 61.728 1.00 40.76 296 TYR A O 1
ATOM 1883 N N . SER A 1 264 ? 40.773 50.073 59.523 1.00 36.03 297 SER A N 1
ATOM 1884 C CA . SER A 1 264 ? 41.982 50.804 59.166 1.00 41.34 297 SER A CA 1
ATOM 1885 C C . SER A 1 264 ? 41.636 52.060 58.371 1.00 39.67 297 SER A C 1
ATOM 1886 O O . SER A 1 264 ? 40.633 52.102 57.659 1.00 38.03 297 SER A O 1
ATOM 1889 N N . GLY A 1 265 ? 42.500 53.068 58.467 1.00 43.93 298 GLY A N 1
ATOM 1890 C CA . GLY A 1 265 ? 42.351 54.282 57.677 1.00 44.78 298 GLY A CA 1
ATOM 1891 C C . GLY A 1 265 ? 41.492 55.309 58.380 1.00 44.32 298 GLY A C 1
ATOM 1892 O O . GLY A 1 265 ? 41.245 55.227 59.586 1.00 44.26 298 GLY A O 1
ATOM 1893 N N . LEU A 1 266 ? 40.996 56.268 57.611 1.00 43.39 299 LEU A N 1
ATOM 1894 C CA . LEU A 1 266 ? 40.271 57.375 58.219 1.00 42.13 299 LEU A CA 1
ATOM 1895 C C . LEU A 1 266 ? 38.770 57.188 58.053 1.00 40.18 299 LEU A C 1
ATOM 1896 O O . LEU A 1 266 ? 38.289 56.365 57.274 1.00 40.14 299 LEU A O 1
ATOM 1901 N N . TYR A 1 267 ? 38.039 57.982 58.770 1.00 33.13 300 TYR A N 1
ATOM 1902 C CA . TYR A 1 267 ? 36.584 57.982 58.734 1.00 32.83 300 TYR A CA 1
ATOM 1903 C C . TYR A 1 267 ? 36.083 58.923 57.640 1.00 32.09 300 TYR A C 1
ATOM 1904 O O . TYR A 1 267 ? 36.744 59.916 57.319 1.00 36.02 300 TYR A O 1
ATOM 1913 N N . PRO A 1 268 ? 34.930 58.638 57.044 1.00 31.83 301 PRO A N 1
ATOM 1914 C CA . PRO A 1 268 ? 34.310 59.614 56.138 1.00 33.53 301 PRO A CA 1
ATOM 1915 C C . PRO A 1 268 ? 33.830 60.812 56.933 1.00 31.38 301 PRO A C 1
ATOM 1916 O O . PRO A 1 268 ? 33.800 60.752 58.171 1.00 30.01 301 PRO A O 1
ATOM 1920 N N . PRO A 1 269 ? 33.469 61.920 56.280 1.00 31.41 302 PRO A N 1
ATOM 1921 C CA . PRO A 1 269 ? 32.935 63.057 57.035 1.00 31.01 302 PRO A CA 1
ATOM 1922 C C . PRO A 1 269 ? 31.683 62.608 57.760 1.00 28.76 302 PRO A C 1
ATOM 1923 O O . PRO A 1 269 ? 30.876 61.851 57.222 1.00 30.37 302 PRO A O 1
ATOM 1927 N N . TYR A 1 270 ? 31.521 63.038 59.012 1.00 26.69 303 TYR A N 1
ATOM 1928 C CA . TYR A 1 270 ? 30.326 62.578 59.693 1.00 26.10 303 TYR A CA 1
ATOM 1929 C C . TYR A 1 270 ? 29.914 63.609 60.737 1.00 26.05 303 TYR A C 1
ATOM 1930 O O . TYR A 1 270 ? 30.750 64.362 61.265 1.00 26.83 303 TYR A O 1
ATOM 1939 N N . ALA A 1 271 ? 28.611 63.663 60.968 1.00 24.72 304 ALA A N 1
ATOM 1940 C CA . ALA A 1 271 ? 28.031 64.494 62.019 1.00 24.96 304 ALA A CA 1
ATOM 1941 C C . ALA A 1 271 ? 27.932 63.678 63.302 1.00 26.21 304 ALA A C 1
ATOM 1942 O O . ALA A 1 271 ? 27.335 62.595 63.305 1.00 24.18 304 ALA A O 1
ATOM 1944 N N . GLY A 1 272 ? 28.454 64.227 64.395 1.00 26.60 305 GLY A N 1
ATOM 1945 C CA . GLY A 1 272 ? 28.422 63.510 65.662 1.00 29.64 305 GLY A CA 1
ATOM 1946 C C . GLY A 1 272 ? 28.065 64.395 66.832 1.00 28.44 305 GLY A C 1
ATOM 1947 O O . GLY A 1 272 ? 27.607 65.519 66.639 1.00 27.90 305 GLY A O 1
ATOM 1948 N N . GLY A 1 273 ? 28.203 63.882 68.052 1.00 28.65 306 GLY A N 1
ATOM 1949 C CA . GLY A 1 273 ? 28.195 64.771 69.194 1.00 28.93 306 GLY A CA 1
ATOM 1950 C C . GLY A 1 273 ? 26.862 64.995 69.882 1.00 29.98 306 GLY A C 1
ATOM 1951 O O . GLY A 1 273 ? 26.839 65.677 70.919 1.00 33.01 306 GLY A O 1
ATOM 1952 N N . GLY A 1 274 ? 25.764 64.455 69.382 1.00 24.62 307 GLY A N 1
ATOM 1953 C CA . GLY A 1 274 ? 24.531 64.632 70.148 1.00 24.96 307 GLY A CA 1
ATOM 1954 C C . GLY A 1 274 ? 23.263 64.776 69.339 1.00 21.47 307 GLY A C 1
ATOM 1955 O O . GLY A 1 274 ? 22.173 64.530 69.851 1.00 21.70 307 GLY A O 1
ATOM 1956 N N . GLY A 1 275 ? 23.359 65.205 68.078 1.00 20.20 308 GLY A N 1
ATOM 1957 C CA . GLY A 1 275 ? 22.178 65.255 67.263 1.00 20.56 308 GLY A CA 1
ATOM 1958 C C . GLY A 1 275 ? 22.507 65.818 65.900 1.00 19.61 308 GLY A C 1
ATOM 1959 O O . GLY A 1 275 ? 23.506 66.527 65.728 1.00 19.97 308 GLY A O 1
ATOM 1960 N N . PHE A 1 276 ? 21.646 65.492 64.947 1.00 19.13 309 PHE A N 1
ATOM 1961 C CA . PHE A 1 276 ? 21.782 66.030 63.596 1.00 19.10 309 PHE A CA 1
ATOM 1962 C C . PHE A 1 276 ? 20.401 66.113 62.956 1.00 19.84 309 PHE A C 1
ATOM 1963 O O . PHE A 1 276 ? 19.426 65.543 63.452 1.00 18.56 309 PHE A O 1
ATOM 1971 N N . LEU A 1 277 ? 20.315 66.849 61.856 1.00 19.01 310 LEU A N 1
ATOM 1972 C CA . LEU A 1 277 ? 19.034 67.240 61.272 1.00 17.86 310 LEU A CA 1
ATOM 1973 C C . LEU A 1 277 ? 19.065 66.969 59.780 1.00 20.45 310 LEU A C 1
ATOM 1974 O O . LEU A 1 277 ? 19.996 67.416 59.105 1.00 22.06 310 LEU A O 1
ATOM 1979 N N . TYR A 1 278 ? 18.037 66.291 59.259 1.00 19.80 311 TYR A N 1
ATOM 1980 C CA . TYR A 1 278 ? 18.096 65.926 57.841 1.00 19.96 311 TYR A CA 1
ATOM 1981 C C . TYR A 1 278 ? 16.709 65.786 57.242 1.00 20.83 311 TYR A C 1
ATOM 1982 O O . TYR A 1 278 ? 15.716 65.816 57.947 1.00 21.73 311 TYR A O 1
ATOM 1991 N N . SER A 1 279 ? 16.646 65.673 55.901 1.00 22.08 312 SER A N 1
ATOM 1992 C CA . SER A 1 279 ? 15.327 65.645 55.278 1.00 21.16 312 SER A CA 1
ATOM 1993 C C . SER A 1 279 ? 14.760 64.217 55.287 1.00 22.12 312 SER A C 1
ATOM 1994 O O . SER A 1 279 ? 15.495 63.218 55.269 1.00 21.43 312 SER A O 1
ATOM 1997 N N . GLY A 1 280 ? 13.423 64.119 55.361 1.00 20.77 313 GLY A N 1
ATOM 1998 C CA . GLY A 1 280 ? 12.782 62.809 55.313 1.00 19.78 313 GLY A CA 1
ATOM 1999 C C . GLY A 1 280 ? 13.046 62.109 53.992 1.00 21.97 313 GLY A C 1
ATOM 2000 O O . GLY A 1 280 ? 13.153 60.888 53.941 1.00 23.40 313 GLY A O 1
ATOM 2001 N N . HIS A 1 281 ? 13.150 62.879 52.928 1.00 22.58 314 HIS A N 1
ATOM 2002 C CA . HIS A 1 281 ? 13.464 62.296 51.617 1.00 22.38 314 HIS A CA 1
ATOM 2003 C C . HIS A 1 281 ? 14.812 61.607 51.663 1.00 23.82 314 HIS A C 1
ATOM 2004 O O . HIS A 1 281 ? 14.958 60.471 51.206 1.00 24.13 314 HIS A O 1
ATOM 2011 N N . LEU A 1 282 ? 15.810 62.287 52.229 1.00 24.65 315 LEU A N 1
ATOM 2012 C CA . LEU A 1 282 ? 17.107 61.668 52.399 1.00 24.16 315 LEU A CA 1
ATOM 2013 C C . LEU A 1 282 ? 17.053 60.485 53.364 1.00 23.32 315 LEU A C 1
ATOM 2014 O O . LEU A 1 282 ? 17.759 59.495 53.138 1.00 24.86 315 LEU A O 1
ATOM 2019 N N . ALA A 1 283 ? 16.227 60.550 54.424 1.00 22.84 316 ALA A N 1
ATOM 2020 C CA . ALA A 1 283 ? 16.062 59.373 55.286 1.00 20.84 316 ALA A CA 1
ATOM 2021 C C . ALA A 1 283 ? 15.718 58.119 54.487 1.00 20.63 316 ALA A C 1
ATOM 2022 O O . ALA A 1 283 ? 16.207 57.024 54.811 1.00 23.27 316 ALA A O 1
ATOM 2024 N N . LEU A 1 284 ? 14.821 58.236 53.497 1.00 21.37 317 LEU A N 1
ATOM 2025 C CA . LEU A 1 284 ? 14.463 57.052 52.715 1.00 24.15 317 LEU A CA 1
ATOM 2026 C C . LEU A 1 284 ? 15.651 56.577 51.900 1.00 24.00 317 LEU A C 1
ATOM 2027 O O . LEU A 1 284 ? 15.892 55.366 51.799 1.00 25.83 317 LEU A O 1
ATOM 2032 N N . ARG A 1 285 ? 16.396 57.513 51.296 1.00 23.78 318 ARG A N 1
ATOM 2033 C CA . ARG A 1 285 ? 17.562 57.113 50.521 1.00 22.97 318 ARG A CA 1
ATOM 2034 C C . ARG A 1 285 ? 18.601 56.481 51.422 1.00 21.49 318 ARG A C 1
ATOM 2035 O O . ARG A 1 285 ? 19.287 55.534 51.021 1.00 24.51 318 ARG A O 1
ATOM 2043 N N . LEU A 1 286 ? 18.748 57.016 52.650 1.00 21.74 319 LEU A N 1
ATOM 2044 C CA . LEU A 1 286 ? 19.682 56.407 53.582 1.00 22.74 319 LEU A CA 1
ATOM 2045 C C . LEU A 1 286 ? 19.233 54.995 53.945 1.00 21.12 319 LEU A C 1
ATOM 2046 O O . LEU A 1 286 ? 20.040 54.058 53.904 1.00 24.35 319 LEU A O 1
ATOM 2051 N N . TYR A 1 287 ? 17.938 54.797 54.248 1.00 21.59 320 TYR A N 1
ATOM 2052 C CA . TYR A 1 287 ? 17.520 53.433 54.604 1.00 20.86 320 TYR A CA 1
ATOM 2053 C C . TYR A 1 287 ? 17.869 52.461 53.476 1.00 22.14 320 TYR A C 1
ATOM 2054 O O . TYR A 1 287 ? 18.422 51.376 53.697 1.00 23.10 320 TYR A O 1
ATOM 2063 N N . HIS A 1 288 ? 17.570 52.850 52.239 1.00 22.41 321 HIS A N 1
ATOM 2064 C CA A HIS A 1 288 ? 17.774 51.916 51.144 0.52 23.48 321 HIS A CA 1
ATOM 2065 C CA B HIS A 1 288 ? 17.769 51.944 51.119 0.48 23.56 321 HIS A CA 1
ATOM 2066 C C . HIS A 1 288 ? 19.245 51.522 51.015 1.00 24.95 321 HIS A C 1
ATOM 2067 O O . HIS A 1 288 ? 19.560 50.367 50.695 1.00 28.17 321 HIS A O 1
ATOM 2080 N N . ILE A 1 289 ? 20.171 52.451 51.273 1.00 22.42 322 ILE A N 1
ATOM 2081 C CA . ILE A 1 289 ? 21.589 52.119 51.110 1.00 25.46 322 ILE A CA 1
ATOM 2082 C C . ILE A 1 289 ? 22.161 51.362 52.312 1.00 22.84 322 ILE A C 1
ATOM 2083 O O . ILE A 1 289 ? 23.271 50.826 52.196 1.00 25.55 322 ILE A O 1
ATOM 2088 N N . THR A 1 290 ? 21.443 51.278 53.448 1.00 23.21 323 THR A N 1
ATOM 2089 C CA . THR A 1 290 ? 22.056 50.596 54.602 1.00 22.93 323 THR A CA 1
ATOM 2090 C C . THR A 1 290 ? 22.383 49.144 54.313 1.00 24.32 323 THR A C 1
ATOM 2091 O O . THR A 1 290 ? 23.360 48.631 54.857 1.00 24.41 323 THR A O 1
ATOM 2095 N N . ASP A 1 291 ? 21.612 48.457 53.449 1.00 25.04 324 ASP A N 1
ATOM 2096 C CA . ASP A 1 291 ? 21.970 47.069 53.148 1.00 31.30 324 ASP A CA 1
ATOM 2097 C C . ASP A 1 291 ? 23.359 46.936 52.546 1.00 31.46 324 ASP A C 1
ATOM 2098 O O . ASP A 1 291 ? 23.944 45.833 52.589 1.00 31.57 324 ASP A O 1
ATOM 2103 N N . GLN A 1 292 ? 23.886 48.015 51.956 1.00 28.14 325 GLN A N 1
ATOM 2104 C CA . GLN A 1 292 ? 25.162 47.952 51.270 1.00 28.08 325 GLN A CA 1
ATOM 2105 C C . GLN A 1 292 ? 26.323 48.317 52.169 1.00 26.37 325 GLN A C 1
ATOM 2106 O O . GLN A 1 292 ? 27.472 48.303 51.699 1.00 30.54 325 GLN A O 1
ATOM 2112 N N . VAL A 1 293 ? 26.063 48.641 53.443 1.00 27.29 326 VAL A N 1
ATOM 2113 C CA . VAL A 1 293 ? 27.124 49.069 54.345 1.00 27.88 326 VAL A CA 1
ATOM 2114 C C . VAL A 1 293 ? 27.069 48.184 55.577 1.00 23.94 326 VAL A C 1
ATOM 2115 O O . VAL A 1 293 ? 26.025 48.102 56.241 1.00 24.43 326 VAL A O 1
ATOM 2119 N N . HIS A 1 294 ? 28.177 47.518 55.880 1.00 25.50 327 HIS A N 1
ATOM 2120 C CA . HIS A 1 294 ? 28.229 46.729 57.117 1.00 27.54 327 HIS A CA 1
ATOM 2121 C C . HIS A 1 294 ? 28.090 47.617 58.331 1.00 24.35 327 HIS A C 1
ATOM 2122 O O . HIS A 1 294 ? 28.665 48.707 58.376 1.00 26.26 327 HIS A O 1
ATOM 2129 N N . LEU A 1 295 ? 27.381 47.109 59.352 1.00 23.95 328 LEU A N 1
ATOM 2130 C CA . LEU A 1 295 ? 27.265 47.838 60.619 1.00 24.14 328 LEU A CA 1
ATOM 2131 C C . LEU A 1 295 ? 28.653 48.154 61.184 1.00 26.16 328 LEU A C 1
ATOM 2132 O O . LEU A 1 295 ? 29.647 47.481 60.887 1.00 24.84 328 LEU A O 1
ATOM 2137 N N . TYR A 1 296 ? 28.705 49.150 62.076 1.00 25.70 329 TYR A N 1
ATOM 2138 C CA . TYR A 1 296 ? 29.984 49.676 62.541 1.00 27.32 329 TYR A CA 1
ATOM 2139 C C . TYR A 1 296 ? 29.786 50.012 64.010 1.00 26.68 329 TYR A C 1
ATOM 2140 O O . TYR A 1 296 ? 28.674 50.381 64.396 1.00 27.18 329 TYR A O 1
ATOM 2149 N N . PRO A 1 297 ? 30.825 49.882 64.860 1.00 25.11 330 PRO A N 1
ATOM 2150 C CA . PRO A 1 297 ? 30.605 50.011 66.303 1.00 24.97 330 PRO A CA 1
ATOM 2151 C C . PRO A 1 297 ? 30.228 51.411 66.747 1.00 27.38 330 PRO A C 1
ATOM 2152 O O . PRO A 1 297 ? 29.837 51.578 67.917 1.00 27.51 330 PRO A O 1
ATOM 2156 N N . ILE A 1 298 ? 30.420 52.417 65.902 1.00 25.84 331 ILE A N 1
ATOM 2157 C CA . ILE A 1 298 ? 30.130 53.813 66.236 1.00 24.79 331 ILE A CA 1
ATOM 2158 C C . ILE A 1 298 ? 29.032 54.297 65.294 1.00 23.39 331 ILE A C 1
ATOM 2159 O O . ILE A 1 298 ? 29.261 54.386 64.071 1.00 23.64 331 ILE A O 1
ATOM 2164 N N . ASP A 1 299 ? 27.844 54.604 65.854 1.00 22.08 332 ASP A N 1
ATOM 2165 C CA . ASP A 1 299 ? 26.669 54.829 64.999 1.00 25.13 332 ASP A CA 1
ATOM 2166 C C . ASP A 1 299 ? 26.857 56.027 64.081 1.00 23.78 332 ASP A C 1
ATOM 2167 O O . ASP A 1 299 ? 26.470 55.975 62.914 1.00 23.10 332 ASP A O 1
ATOM 2172 N N . ASP A 1 300 ? 27.435 57.116 64.584 1.00 23.19 333 ASP A N 1
ATOM 2173 C CA . ASP A 1 300 ? 27.489 58.321 63.753 1.00 22.78 333 ASP A CA 1
ATOM 2174 C C . ASP A 1 300 ? 28.486 58.165 62.620 1.00 25.06 333 ASP A C 1
ATOM 2175 O O . ASP A 1 300 ? 28.355 58.823 61.567 1.00 24.49 333 ASP A O 1
ATOM 2180 N N . VAL A 1 301 ? 29.489 57.307 62.805 1.00 22.79 334 VAL A N 1
ATOM 2181 C CA . VAL A 1 301 ? 30.393 57.005 61.697 1.00 24.01 334 VAL A CA 1
ATOM 2182 C C . VAL A 1 301 ? 29.652 56.214 60.634 1.00 24.46 334 VAL A C 1
ATOM 2183 O O . VAL A 1 301 ? 29.790 56.480 59.434 1.00 24.52 334 VAL A O 1
ATOM 2187 N N . TYR A 1 302 ? 28.837 55.249 61.066 1.00 22.26 335 TYR A N 1
ATOM 2188 C CA . TYR A 1 302 ? 28.023 54.464 60.139 1.00 23.75 335 TYR A CA 1
ATOM 2189 C C . TYR A 1 302 ? 27.129 55.356 59.285 1.00 22.83 335 TYR A C 1
ATOM 2190 O O . TYR A 1 302 ? 27.033 55.172 58.068 1.00 24.00 335 TYR A O 1
ATOM 2199 N N . THR A 1 303 ? 26.449 56.323 59.913 1.00 21.84 336 THR A N 1
ATOM 2200 C CA . THR A 1 303 ? 25.603 57.215 59.119 1.00 22.19 336 THR A CA 1
ATOM 2201 C C . THR A 1 303 ? 26.436 57.969 58.090 1.00 23.07 336 THR A C 1
ATOM 2202 O O . THR A 1 303 ? 26.013 58.145 56.933 1.00 23.71 336 THR A O 1
ATOM 2206 N N . GLY A 1 304 ? 27.640 58.390 58.478 1.00 23.17 337 GLY A N 1
ATOM 2207 C CA . GLY A 1 304 ? 28.525 59.071 57.525 1.00 26.12 337 GLY A CA 1
ATOM 2208 C C . GLY A 1 304 ? 28.951 58.170 56.376 1.00 25.47 337 GLY A C 1
ATOM 2209 O O . GLY A 1 304 ? 29.076 58.615 55.227 1.00 27.43 337 GLY A O 1
ATOM 2218 N N . CYS A 1 306 ? 27.111 55.748 55.150 1.00 26.23 339 CYS A N 1
ATOM 2219 C CA . CYS A 1 306 ? 25.953 55.636 54.255 1.00 26.65 339 CYS A CA 1
ATOM 2220 C C . CYS A 1 306 ? 25.819 56.878 53.380 1.00 24.81 339 CYS A C 1
ATOM 2221 O O . CYS A 1 306 ? 25.588 56.775 52.166 1.00 26.60 339 CYS A O 1
ATOM 2224 N N . LEU A 1 307 ? 25.973 58.070 53.971 1.00 23.43 340 LEU A N 1
ATOM 2225 C CA . LEU A 1 307 ? 25.939 59.298 53.174 1.00 26.32 340 LEU A CA 1
ATOM 2226 C C . LEU A 1 307 ? 27.001 59.294 52.093 1.00 28.49 340 LEU A C 1
ATOM 2227 O O . LEU A 1 307 ? 26.736 59.702 50.952 1.00 29.51 340 LEU A O 1
ATOM 2232 N N . GLN A 1 308 ? 28.222 58.866 52.442 1.00 28.02 341 GLN A N 1
ATOM 2233 C CA . GLN A 1 308 ? 29.292 58.862 51.453 1.00 30.49 341 GLN A CA 1
ATOM 2234 C C . GLN A 1 308 ? 28.943 57.941 50.291 1.00 32.34 341 GLN A C 1
ATOM 2235 O O . GLN A 1 308 ? 29.224 58.258 49.124 1.00 33.30 341 GLN A O 1
ATOM 2241 N N . LYS A 1 309 ? 28.284 56.824 50.578 1.00 30.28 342 LYS A N 1
ATOM 2242 C CA . LYS A 1 309 ? 27.931 55.923 49.493 1.00 33.71 342 LYS A CA 1
ATOM 2243 C C . LYS A 1 309 ? 26.880 56.543 48.577 1.00 33.83 342 LYS A C 1
ATOM 2244 O O . LYS A 1 309 ? 26.887 56.295 47.358 1.00 34.20 342 LYS A O 1
ATOM 2250 N N . LEU A 1 310 ? 26.015 57.398 49.126 1.00 31.53 343 LEU A N 1
ATOM 2251 C CA . LEU A 1 310 ? 25.086 58.164 48.298 1.00 32.51 343 LEU A CA 1
ATOM 2252 C C . LEU A 1 310 ? 25.754 59.293 47.541 1.00 35.17 343 LEU A C 1
ATOM 2253 O O . LEU A 1 310 ? 25.083 59.973 46.749 1.00 37.88 343 LEU A O 1
ATOM 2258 N N . GLY A 1 311 ? 27.022 59.561 47.794 1.00 35.63 344 GLY A N 1
ATOM 2259 C CA . GLY A 1 311 ? 27.663 60.670 47.128 1.00 35.36 344 GLY A CA 1
ATOM 2260 C C . GLY A 1 311 ? 27.381 62.021 47.746 1.00 36.12 344 GLY A C 1
ATOM 2261 O O . GLY A 1 311 ? 27.564 63.040 47.081 1.00 39.37 344 GLY A O 1
ATOM 2262 N N . LEU A 1 312 ? 26.938 62.064 49.001 1.00 33.25 345 LEU A N 1
ATOM 2263 C CA . LEU A 1 312 ? 26.624 63.306 49.685 1.00 32.74 345 LEU A CA 1
ATOM 2264 C C . LEU A 1 312 ? 27.664 63.574 50.769 1.00 33.13 345 LEU A C 1
ATOM 2265 O O . LEU A 1 312 ? 28.303 62.650 51.284 1.00 35.49 345 LEU A O 1
ATOM 2270 N N . VAL A 1 313 ? 27.848 64.843 51.103 1.00 32.05 346 VAL A N 1
ATOM 2271 C CA . VAL A 1 313 ? 28.722 65.233 52.201 1.00 30.86 346 VAL A CA 1
ATOM 2272 C C . VAL A 1 313 ? 27.883 66.028 53.196 1.00 29.60 346 VAL A C 1
ATOM 2273 O O . VAL A 1 313 ? 27.343 67.081 52.834 1.00 31.84 346 VAL A O 1
ATOM 2277 N N . PRO A 1 314 ? 27.785 65.589 54.449 1.00 27.77 347 PRO A N 1
ATOM 2278 C CA . PRO A 1 314 ? 27.042 66.352 55.467 1.00 26.70 347 PRO A CA 1
ATOM 2279 C C . PRO A 1 314 ? 27.754 67.670 55.741 1.00 28.24 347 PRO A C 1
ATOM 2280 O O . PRO A 1 314 ? 28.981 67.779 55.633 1.00 28.89 347 PRO A O 1
ATOM 2284 N N . GLU A 1 315 ? 26.975 68.690 56.095 1.00 27.39 348 GLU A N 1
ATOM 2285 C CA . GLU A 1 315 ? 27.496 70.043 56.213 1.00 31.23 348 GLU A CA 1
ATOM 2286 C C . GLU A 1 315 ? 27.462 70.526 57.652 1.00 31.74 348 GLU A C 1
ATOM 2287 O O . GLU A 1 315 ? 26.498 70.287 58.388 1.00 28.26 348 GLU A O 1
ATOM 2293 N N . LYS A 1 316 ? 28.540 71.188 58.036 1.00 32.01 349 LYS A N 1
ATOM 2294 C CA . LYS A 1 316 ? 28.677 71.680 59.390 1.00 31.99 349 LYS A CA 1
ATOM 2295 C C . LYS A 1 316 ? 27.758 72.876 59.606 1.00 29.54 349 LYS A C 1
ATOM 2296 O O . LYS A 1 316 ? 27.644 73.755 58.740 1.00 31.10 349 LYS A O 1
ATOM 2302 N N . HIS A 1 317 ? 27.061 72.884 60.743 1.00 28.66 350 HIS A N 1
ATOM 2303 C CA . HIS A 1 317 ? 26.306 74.048 61.198 1.00 29.96 350 HIS A CA 1
ATOM 2304 C C . HIS A 1 317 ? 26.810 74.396 62.602 1.00 31.16 350 HIS A C 1
ATOM 2305 O O . HIS A 1 317 ? 26.753 73.560 63.512 1.00 32.32 350 HIS A O 1
ATOM 2312 N N . LYS A 1 318 ? 27.274 75.637 62.791 1.00 32.60 351 LYS A N 1
ATOM 2313 C CA . LYS A 1 318 ? 27.894 76.022 64.058 1.00 34.97 351 LYS A CA 1
ATOM 2314 C C . LYS A 1 318 ? 26.908 76.057 65.227 1.00 37.74 351 LYS A C 1
ATOM 2315 O O . LYS A 1 318 ? 27.340 76.190 66.382 1.00 39.61 351 LYS A O 1
ATOM 2321 N N . GLY A 1 319 ? 25.603 75.976 64.970 1.00 34.43 352 GLY A N 1
ATOM 2322 C CA . GLY A 1 319 ? 24.659 75.957 66.079 1.00 35.44 352 GLY A CA 1
ATOM 2323 C C . GLY A 1 319 ? 24.581 74.645 66.834 1.00 33.98 352 GLY A C 1
ATOM 2324 O O . GLY A 1 319 ? 23.892 74.572 67.859 1.00 33.36 352 GLY A O 1
ATOM 2325 N N . PHE A 1 320 ? 25.271 73.611 66.367 1.00 28.77 353 PHE A N 1
ATOM 2326 C CA . PHE A 1 320 ? 25.294 72.315 67.055 1.00 27.92 353 PHE A CA 1
ATOM 2327 C C . PHE A 1 320 ? 26.491 72.350 68.000 1.00 29.90 353 PHE A C 1
ATOM 2328 O O . PHE A 1 320 ? 27.629 72.096 67.617 1.00 31.16 353 PHE A O 1
ATOM 2336 N N . ARG A 1 321 ? 26.238 72.729 69.256 1.00 29.99 354 ARG A N 1
ATOM 2337 C CA . ARG A 1 321 ? 27.318 72.981 70.223 1.00 31.48 354 ARG A CA 1
ATOM 2338 C C . ARG A 1 321 ? 27.557 71.693 71.022 1.00 34.21 354 ARG A C 1
ATOM 2339 O O . ARG A 1 321 ? 27.179 71.546 72.191 1.00 34.75 354 ARG A O 1
ATOM 2347 N N . THR A 1 322 ? 28.198 70.735 70.361 1.00 33.39 355 THR A N 1
ATOM 2348 C CA . THR A 1 322 ? 28.352 69.422 70.962 1.00 33.91 355 THR A CA 1
ATOM 2349 C C . THR A 1 322 ? 29.441 69.375 72.019 1.00 35.20 355 THR A C 1
ATOM 2350 O O . THR A 1 322 ? 29.524 68.366 72.725 1.00 33.48 355 THR A O 1
ATOM 2354 N N . PHE A 1 323 ? 30.245 70.435 72.173 1.00 38.23 356 PHE A N 1
ATOM 2355 C CA . PHE A 1 323 ? 31.206 70.549 73.269 1.00 44.61 356 PHE A CA 1
ATOM 2356 C C . PHE A 1 323 ? 30.797 71.619 74.273 1.00 42.32 356 PHE A C 1
ATOM 2357 O O . PHE A 1 323 ? 31.655 72.188 74.963 1.00 41.41 356 PHE A O 1
ATOM 2365 N N . ASP A 1 324 ? 29.498 71.910 74.341 1.00 43.69 357 ASP A N 1
ATOM 2366 C CA . ASP A 1 324 ? 28.912 72.847 75.296 1.00 40.83 357 ASP A CA 1
ATOM 2367 C C . ASP A 1 324 ? 29.262 74.265 74.876 1.00 43.53 357 ASP A C 1
ATOM 2368 O O . ASP A 1 324 ? 29.887 74.473 73.828 1.00 42.99 357 ASP A O 1
ATOM 2373 N N . ILE A 1 325 ? 28.860 75.236 75.689 1.00 42.48 358 ILE A N 1
ATOM 2374 C CA . ILE A 1 325 ? 29.173 76.634 75.453 1.00 46.33 358 ILE A CA 1
ATOM 2375 C C . ILE A 1 325 ? 30.134 77.093 76.547 1.00 50.44 358 ILE A C 1
ATOM 2376 O O . ILE A 1 325 ? 30.288 76.441 77.583 1.00 49.83 358 ILE A O 1
ATOM 2381 N N . GLU A 1 326 ? 30.770 78.250 76.322 1.00 53.01 359 GLU A N 1
ATOM 2382 C CA . GLU A 1 326 ? 31.736 78.745 77.296 1.00 55.78 359 GLU A CA 1
ATOM 2383 C C . GLU A 1 326 ? 31.081 78.864 78.663 1.00 57.07 359 GLU A C 1
ATOM 2384 O O . GLU A 1 326 ? 29.912 79.244 78.774 1.00 56.33 359 GLU A O 1
ATOM 2390 N N . GLU A 1 327 ? 31.852 78.538 79.707 1.00 60.01 360 GLU A N 1
ATOM 2391 C CA . GLU A 1 327 ? 31.331 78.579 81.069 1.00 62.39 360 GLU A CA 1
ATOM 2392 C C . GLU A 1 327 ? 30.673 79.918 81.377 1.00 62.27 360 GLU A C 1
ATOM 2393 O O . GLU A 1 327 ? 29.605 79.961 81.999 1.00 62.46 360 GLU A O 1
ATOM 2399 N N . LYS A 1 328 ? 31.274 81.021 80.911 1.00 62.99 361 LYS A N 1
ATOM 2400 C CA . LYS A 1 328 ? 30.762 82.353 81.219 1.00 65.41 361 LYS A CA 1
ATOM 2401 C C . LYS A 1 328 ? 29.409 82.625 80.572 1.00 64.16 361 LYS A C 1
ATOM 2402 O O . LYS A 1 328 ? 28.644 83.441 81.083 1.00 66.25 361 LYS A O 1
ATOM 2408 N N . ASN A 1 329 ? 29.067 81.919 79.504 1.00 61.90 362 ASN A N 1
ATOM 2409 C CA . ASN A 1 329 ? 27.811 82.143 78.807 1.00 62.47 362 ASN A CA 1
ATOM 2410 C C . ASN A 1 329 ? 26.720 81.173 79.221 1.00 63.05 362 ASN A C 1
ATOM 2411 O O . ASN A 1 329 ? 25.586 81.325 78.762 1.00 60.79 362 ASN A O 1
ATOM 2416 N N . LYS A 1 330 ? 27.035 80.183 80.072 1.00 66.70 363 LYS A N 1
ATOM 2417 C CA . LYS A 1 330 ? 26.088 79.102 80.363 1.00 65.33 363 LYS A CA 1
ATOM 2418 C C . LYS A 1 330 ? 24.880 79.586 81.150 1.00 65.62 363 LYS A C 1
ATOM 2419 O O . LYS A 1 330 ? 23.817 78.954 81.097 1.00 65.87 363 LYS A O 1
ATOM 2425 N N . ASN A 1 331 ? 25.033 80.665 81.914 1.00 63.92 364 ASN A N 1
ATOM 2426 C CA . ASN A 1 331 ? 23.952 81.210 82.724 1.00 64.78 364 ASN A CA 1
ATOM 2427 C C . ASN A 1 331 ? 23.324 82.440 82.095 1.00 61.72 364 ASN A C 1
ATOM 2428 O O . ASN A 1 331 ? 22.655 83.215 82.790 1.00 61.82 364 ASN A O 1
ATOM 2433 N N . ASN A 1 332 ? 23.549 82.648 80.803 1.00 56.45 365 ASN A N 1
ATOM 2434 C CA . ASN A 1 332 ? 22.908 83.719 80.053 1.00 57.92 365 ASN A CA 1
ATOM 2435 C C . ASN A 1 332 ? 21.959 83.074 79.055 1.00 50.84 365 ASN A C 1
ATOM 2436 O O . ASN A 1 332 ? 22.399 82.404 78.115 1.00 49.35 365 ASN A O 1
ATOM 2441 N N . ILE A 1 333 ? 20.656 83.260 79.269 1.00 46.33 366 ILE A N 1
ATOM 2442 C CA . ILE A 1 333 ? 19.681 82.623 78.390 1.00 43.20 366 ILE A CA 1
ATOM 2443 C C . ILE A 1 333 ? 19.864 83.069 76.939 1.00 43.17 366 ILE A C 1
ATOM 2444 O O . ILE A 1 333 ? 19.547 82.313 76.009 1.00 43.17 366 ILE A O 1
ATOM 2449 N N . CYS A 1 334 ? 20.412 84.264 76.702 1.00 49.65 367 CYS A N 1
ATOM 2450 C CA . CYS A 1 334 ? 20.606 84.673 75.310 1.00 53.35 367 CYS A CA 1
ATOM 2451 C C . CYS A 1 334 ? 21.580 83.766 74.551 1.00 50.15 367 CYS A C 1
ATOM 2452 O O . CYS A 1 334 ? 21.461 83.644 73.329 1.00 49.73 367 CYS A O 1
ATOM 2455 N N . SER A 1 335 ? 22.492 83.083 75.247 1.00 49.29 368 SER A N 1
ATOM 2456 C CA . SER A 1 335 ? 23.361 82.096 74.600 1.00 48.15 368 SER A CA 1
ATOM 2457 C C . SER A 1 335 ? 22.588 80.933 73.984 1.00 43.19 368 SER A C 1
ATOM 2458 O O . SER A 1 335 ? 23.100 80.271 73.074 1.00 43.55 368 SER A O 1
ATOM 2461 N N . TYR A 1 336 ? 21.384 80.647 74.474 1.00 38.07 369 TYR A N 1
ATOM 2462 C CA . TYR A 1 336 ? 20.612 79.516 73.980 1.00 35.51 369 TYR A CA 1
ATOM 2463 C C . TYR A 1 336 ? 19.683 79.904 72.838 1.00 38.70 369 TYR A C 1
ATOM 2464 O O . TYR A 1 336 ? 19.189 79.017 72.130 1.00 40.04 369 TYR A O 1
ATOM 2473 N N . VAL A 1 337 ? 19.449 81.208 72.650 1.00 40.03 370 VAL A N 1
ATOM 2474 C CA . VAL A 1 337 ? 18.548 81.691 71.614 1.00 39.50 370 VAL A CA 1
ATOM 2475 C C . VAL A 1 337 ? 19.101 81.371 70.237 1.00 44.53 370 VAL A C 1
ATOM 2476 O O . VAL A 1 337 ? 18.358 80.970 69.334 1.00 45.16 370 VAL A O 1
ATOM 2480 N N . ASP A 1 338 ? 20.416 81.499 70.066 1.00 47.35 371 ASP A N 1
ATOM 2481 C CA . ASP A 1 338 ? 21.045 81.408 68.758 1.00 56.37 371 ASP A CA 1
ATOM 2482 C C . ASP A 1 338 ? 21.697 80.051 68.491 1.00 53.53 371 ASP A C 1
ATOM 2483 O O . ASP A 1 338 ? 22.573 79.953 67.629 1.00 57.73 371 ASP A O 1
ATOM 2488 N N . LEU A 1 339 ? 21.321 79.009 69.209 1.00 49.34 372 LEU A N 1
ATOM 2489 C CA . LEU A 1 339 ? 21.890 77.701 68.918 1.00 47.06 372 LEU A CA 1
ATOM 2490 C C . LEU A 1 339 ? 20.806 76.695 68.546 1.00 39.65 372 LEU A C 1
ATOM 2491 O O . LEU A 1 339 ? 19.609 76.934 68.706 1.00 40.09 372 LEU A O 1
ATOM 2504 N N . LEU A 1 341 ? 21.508 73.061 69.279 1.00 28.21 374 LEU A N 1
ATOM 2505 C CA . LEU A 1 341 ? 21.578 72.118 70.369 1.00 27.29 374 LEU A CA 1
ATOM 2506 C C . LEU A 1 341 ? 22.839 72.273 71.172 1.00 28.15 374 LEU A C 1
ATOM 2507 O O . LEU A 1 341 ? 23.797 72.770 70.681 1.00 31.61 374 LEU A O 1
ATOM 2512 N N . VAL A 1 342 ? 22.783 71.841 72.421 1.00 26.58 375 VAL A N 1
ATOM 2513 C CA . VAL A 1 342 ? 23.920 71.856 73.295 1.00 27.70 375 VAL A CA 1
ATOM 2514 C C . VAL A 1 342 ? 23.986 70.579 74.141 1.00 27.04 375 VAL A C 1
ATOM 2515 O O . VAL A 1 342 ? 23.028 70.166 74.677 1.00 25.53 375 VAL A O 1
ATOM 2519 N N . HIS A 1 343 ? 25.163 70.003 74.216 1.00 28.56 376 HIS A N 1
ATOM 2520 C CA . HIS A 1 343 ? 25.450 68.809 74.966 1.00 28.84 376 HIS A CA 1
ATOM 2521 C C . HIS A 1 343 ? 26.349 69.213 76.119 1.00 30.23 376 HIS A C 1
ATOM 2522 O O . HIS A 1 343 ? 27.270 69.911 75.880 1.00 31.86 376 HIS A O 1
ATOM 2529 N N . SER A 1 344 ? 26.101 68.771 77.344 1.00 29.98 377 SER A N 1
ATOM 2530 C CA . SER A 1 344 ? 24.945 67.925 77.747 1.00 28.40 377 SER A CA 1
ATOM 2531 C C . SER A 1 344 ? 24.177 68.638 78.878 1.00 27.51 377 SER A C 1
ATOM 2532 O O . SER A 1 344 ? 24.762 69.470 79.591 1.00 28.59 377 SER A O 1
ATOM 2535 N N . ARG A 1 345 ? 22.908 68.289 79.086 1.00 25.92 378 ARG A N 1
ATOM 2536 C CA . ARG A 1 345 ? 22.099 68.905 80.139 1.00 25.30 378 ARG A CA 1
ATOM 2537 C C . ARG A 1 345 ? 21.289 67.827 80.862 1.00 24.96 378 ARG A C 1
ATOM 2538 O O . ARG A 1 345 ? 20.826 66.865 80.239 1.00 24.43 378 ARG A O 1
ATOM 2546 N N . LYS A 1 346 ? 21.115 68.010 82.170 1.00 25.60 379 LYS A N 1
ATOM 2547 C CA . LYS A 1 346 ? 20.300 67.137 83.017 1.00 25.71 379 LYS A CA 1
ATOM 2548 C C . LYS A 1 346 ? 18.810 67.463 82.850 1.00 24.73 379 LYS A C 1
ATOM 2549 O O . LYS A 1 346 ? 18.455 68.539 82.352 1.00 23.23 379 LYS A O 1
ATOM 2555 N N . PRO A 1 347 ? 17.927 66.540 83.243 1.00 25.09 380 PRO A N 1
ATOM 2556 C CA . PRO A 1 347 ? 16.485 66.790 83.074 1.00 22.77 380 PRO A CA 1
ATOM 2557 C C . PRO A 1 347 ? 16.003 68.118 83.643 1.00 23.50 380 PRO A C 1
ATOM 2558 O O . PRO A 1 347 ? 15.279 68.868 82.957 1.00 22.46 380 PRO A O 1
ATOM 2562 N N . GLN A 1 348 ? 16.409 68.460 84.869 1.00 23.84 381 GLN A N 1
ATOM 2563 C CA . GLN A 1 348 ? 15.951 69.721 85.435 1.00 25.30 381 GLN A CA 1
ATOM 2564 C C . GLN A 1 348 ? 16.507 70.912 84.653 1.00 26.80 381 GLN A C 1
ATOM 2565 O O . GLN A 1 348 ? 15.852 71.966 84.556 1.00 25.45 381 GLN A O 1
ATOM 2571 N N . GLU A 1 349 ? 17.755 70.800 84.181 1.00 24.08 382 GLU A N 1
ATOM 2572 C CA . GLU A 1 349 ? 18.327 71.891 83.384 1.00 25.51 382 GLU A CA 1
ATOM 2573 C C . GLU A 1 349 ? 17.552 72.095 82.090 1.00 25.22 382 GLU A C 1
ATOM 2574 O O . GLU A 1 349 ? 17.324 73.242 81.674 1.00 25.95 382 GLU A O 1
ATOM 2588 N N . ILE A 1 351 ? 14.332 71.599 81.473 1.00 22.02 384 ILE A N 1
ATOM 2589 C CA . ILE A 1 351 ? 13.095 72.298 81.786 1.00 24.63 384 ILE A CA 1
ATOM 2590 C C . ILE A 1 351 ? 13.371 73.743 82.162 1.00 25.74 384 ILE A C 1
ATOM 2591 O O . ILE A 1 351 ? 12.630 74.655 81.768 1.00 25.80 384 ILE A O 1
ATOM 2596 N N . ASP A 1 352 ? 14.426 73.980 82.959 1.00 23.19 385 ASP A N 1
ATOM 2597 C CA . ASP A 1 352 ? 14.785 75.334 83.362 1.00 24.29 385 ASP A CA 1
ATOM 2598 C C . ASP A 1 352 ? 15.120 76.207 82.148 1.00 25.61 385 ASP A C 1
ATOM 2599 O O . ASP A 1 352 ? 14.613 77.325 82.015 1.00 26.35 385 ASP A O 1
ATOM 2604 N N . ILE A 1 353 ? 15.969 75.706 81.253 1.00 24.75 386 ILE A N 1
ATOM 2605 C CA . ILE A 1 353 ? 16.357 76.491 80.077 1.00 24.56 386 ILE A CA 1
ATOM 2606 C C . ILE A 1 353 ? 15.143 76.768 79.208 1.00 24.27 386 ILE A C 1
ATOM 2607 O O . ILE A 1 353 ? 14.944 77.891 78.724 1.00 27.03 386 ILE A O 1
ATOM 2612 N N . TRP A 1 354 ? 14.341 75.730 78.946 1.00 25.08 387 TRP A N 1
ATOM 2613 C CA . TRP A 1 354 ? 13.179 75.895 78.074 1.00 24.57 387 TRP A CA 1
ATOM 2614 C C . TRP A 1 354 ? 12.225 76.939 78.631 1.00 28.35 387 TRP A C 1
ATOM 2615 O O . TRP A 1 354 ? 11.732 77.798 77.891 1.00 28.67 387 TRP A O 1
ATOM 2626 N N . SER A 1 355 ? 11.953 76.880 79.946 1.00 24.18 388 SER A N 1
ATOM 2627 C CA . SER A 1 355 ? 11.082 77.872 80.555 1.00 28.00 388 SER A CA 1
ATOM 2628 C C . SER A 1 355 ? 11.655 79.281 80.408 1.00 30.58 388 SER A C 1
ATOM 2629 O O . SER A 1 355 ? 10.924 80.228 80.108 1.00 35.40 388 SER A O 1
ATOM 2632 N N . GLN A 1 356 ? 12.960 79.447 80.634 1.00 29.30 389 GLN A N 1
ATOM 2633 C CA . GLN A 1 356 ? 13.548 80.773 80.502 1.00 34.45 389 GLN A CA 1
ATOM 2634 C C . GLN A 1 356 ? 13.572 81.252 79.060 1.00 35.18 389 GLN A C 1
ATOM 2635 O O . GLN A 1 356 ? 13.420 82.456 78.803 1.00 38.07 389 GLN A O 1
ATOM 2641 N N . LEU A 1 357 ? 13.767 80.335 78.116 1.00 30.57 390 LEU A N 1
ATOM 2642 C CA . LEU A 1 357 ? 13.770 80.716 76.709 1.00 34.32 390 LEU A CA 1
ATOM 2643 C C . LEU A 1 357 ? 12.442 81.319 76.291 1.00 41.25 390 LEU A C 1
ATOM 2644 O O . LEU A 1 357 ? 12.401 82.198 75.425 1.00 42.22 390 LEU A O 1
ATOM 2649 N N . GLN A 1 358 ? 11.338 80.845 76.866 1.00 46.38 391 GLN A N 1
ATOM 2650 C CA . GLN A 1 358 ? 10.048 81.375 76.453 1.00 55.33 391 GLN A CA 1
ATOM 2651 C C . GLN A 1 358 ? 9.867 82.852 76.812 1.00 62.15 391 GLN A C 1
ATOM 2652 O O . GLN A 1 358 ? 8.964 83.498 76.261 1.00 66.81 391 GLN A O 1
ATOM 2658 N N . SER A 1 359 ? 10.705 83.422 77.691 1.00 63.93 392 SER A N 1
ATOM 2659 C CA . SER A 1 359 ? 10.610 84.841 78.041 1.00 66.57 392 SER A CA 1
ATOM 2660 C C . SER A 1 359 ? 11.878 85.641 77.718 1.00 63.52 392 SER A C 1
ATOM 2661 O O . SER A 1 359 ? 12.083 86.720 78.288 1.00 66.23 392 SER A O 1
ATOM 2664 N N . ALA A 1 360 ? 12.728 85.146 76.819 1.00 59.01 393 ALA A N 1
ATOM 2665 C CA . ALA A 1 360 ? 14.014 85.768 76.523 1.00 60.03 393 ALA A CA 1
ATOM 2666 C C . ALA A 1 360 ? 13.879 87.162 75.918 1.00 68.65 393 ALA A C 1
ATOM 2667 O O . ALA A 1 360 ? 13.630 87.306 74.715 1.00 69.06 393 ALA A O 1
ATOM 2669 N N . HIS A 1 361 ? 14.066 88.192 76.750 1.00 75.29 394 HIS A N 1
ATOM 2670 C CA . HIS A 1 361 ? 14.010 89.603 76.346 1.00 81.24 394 HIS A CA 1
ATOM 2671 C C . HIS A 1 361 ? 12.623 89.980 75.852 1.00 82.05 394 HIS A C 1
ATOM 2672 O O . HIS A 1 361 ? 12.477 90.457 74.727 1.00 83.48 394 HIS A O 1
ATOM 2679 N N . SER B 1 19 ? 32.457 91.075 126.436 1.00 78.38 52 SER B N 1
ATOM 2680 C CA . SER B 1 19 ? 31.333 90.265 125.967 1.00 72.64 52 SER B CA 1
ATOM 2681 C C . SER B 1 19 ? 31.789 89.157 125.013 1.00 73.43 52 SER B C 1
ATOM 2682 O O . SER B 1 19 ? 32.470 89.422 124.019 1.00 77.97 52 SER B O 1
ATOM 2685 N N . THR B 1 20 ? 31.416 87.916 125.308 1.00 68.34 53 THR B N 1
ATOM 2686 C CA . THR B 1 20 ? 31.774 86.828 124.408 1.00 65.40 53 THR B CA 1
ATOM 2687 C C . THR B 1 20 ? 31.003 86.979 123.100 1.00 62.07 53 THR B C 1
ATOM 2688 O O . THR B 1 20 ? 29.824 87.350 123.120 1.00 58.05 53 THR B O 1
ATOM 2692 N N . PRO B 1 21 ? 31.642 86.719 121.959 1.00 61.82 54 PRO B N 1
ATOM 2693 C CA . PRO B 1 21 ? 30.957 86.838 120.661 1.00 57.46 54 PRO B CA 1
ATOM 2694 C C . PRO B 1 21 ? 29.705 85.980 120.611 1.00 52.06 54 PRO B C 1
ATOM 2695 O O . PRO B 1 21 ? 29.697 84.843 121.111 1.00 53.42 54 PRO B O 1
ATOM 2699 N N . PRO B 1 22 ? 28.624 86.481 120.011 1.00 47.23 55 PRO B N 1
ATOM 2700 C CA . PRO B 1 22 ? 27.448 85.623 119.794 1.00 42.41 55 PRO B CA 1
ATOM 2701 C C . PRO B 1 22 ? 27.831 84.390 118.999 1.00 43.14 55 PRO B C 1
ATOM 2702 O O . PRO B 1 22 ? 28.693 84.438 118.118 1.00 43.19 55 PRO B O 1
ATOM 2706 N N . GLU B 1 23 ? 27.177 83.275 119.326 1.00 37.44 56 GLU B N 1
ATOM 2707 C CA . GLU B 1 23 ? 27.251 82.098 118.478 1.00 34.75 56 GLU B CA 1
ATOM 2708 C C . GLU B 1 23 ? 26.433 82.319 117.204 1.00 36.13 56 GLU B C 1
ATOM 2709 O O . GLU B 1 23 ? 25.752 83.323 117.032 1.00 35.89 56 GLU B O 1
ATOM 2715 N N . ALA B 1 24 ? 26.548 81.369 116.290 1.00 30.67 57 ALA B N 1
ATOM 2716 C CA . ALA B 1 24 ? 25.819 81.364 115.031 1.00 28.88 57 ALA B CA 1
ATOM 2717 C C . ALA B 1 24 ? 24.330 81.132 115.269 1.00 28.05 57 ALA B C 1
ATOM 2718 O O . ALA B 1 24 ? 23.891 80.776 116.366 1.00 27.45 57 ALA B O 1
ATOM 2720 N N . TYR B 1 25 ? 23.543 81.321 114.211 1.00 27.03 58 TYR B N 1
ATOM 2721 C CA . TYR B 1 25 ? 22.090 81.254 114.337 1.00 26.44 58 TYR B CA 1
ATOM 2722 C C . TYR B 1 25 ? 21.626 79.889 114.823 1.00 23.72 58 TYR B C 1
ATOM 2723 O O . TYR B 1 25 ? 20.831 79.799 115.768 1.00 24.98 58 TYR B O 1
ATOM 2732 N N . TRP B 1 26 ? 22.096 78.800 114.199 1.00 22.30 59 TRP B N 1
ATOM 2733 C CA . TRP B 1 26 ? 21.620 77.482 114.622 1.00 21.07 59 TRP B CA 1
ATOM 2734 C C . TRP B 1 26 ? 21.913 77.256 116.094 1.00 22.99 59 TRP B C 1
ATOM 2735 O O . TRP B 1 26 ? 21.050 76.792 116.857 1.00 22.64 59 TRP B O 1
ATOM 2746 N N . ASN B 1 27 ? 23.142 77.563 116.502 1.00 23.54 60 ASN B N 1
ATOM 2747 C CA . ASN B 1 27 ? 23.546 77.391 117.891 1.00 25.12 60 ASN B CA 1
ATOM 2748 C C . ASN B 1 27 ? 22.667 78.181 118.852 1.00 27.09 60 ASN B C 1
ATOM 2749 O O . ASN B 1 27 ? 22.353 77.697 119.952 1.00 27.18 60 ASN B O 1
ATOM 2754 N N . ARG B 1 28 ? 22.312 79.423 118.481 1.00 27.73 61 ARG B N 1
ATOM 2755 C CA . ARG B 1 28 ? 21.521 80.257 119.386 1.00 28.47 61 ARG B CA 1
ATOM 2756 C C . ARG B 1 28 ? 20.106 79.707 119.526 1.00 27.45 61 ARG B C 1
ATOM 2757 O O . ARG B 1 28 ? 19.540 79.705 120.620 1.00 28.69 61 ARG B O 1
ATOM 2765 N N . GLU B 1 29 ? 19.525 79.234 118.417 1.00 25.50 62 GLU B N 1
ATOM 2766 C CA . GLU B 1 29 ? 18.208 78.602 118.482 1.00 24.76 62 GLU B CA 1
ATOM 2767 C C . GLU B 1 29 ? 18.267 77.296 119.250 1.00 25.38 62 GLU B C 1
ATOM 2768 O O . GLU B 1 29 ? 17.335 76.981 120.009 1.00 28.82 62 GLU B O 1
ATOM 2774 N N . GLN B 1 30 ? 19.339 76.508 119.062 1.00 24.02 63 GLN B N 1
ATOM 2775 C CA . GLN B 1 30 ? 19.458 75.268 119.844 1.00 24.38 63 GLN B CA 1
ATOM 2776 C C . GLN B 1 30 ? 19.624 75.552 121.345 1.00 26.77 63 GLN B C 1
ATOM 2777 O O . GLN B 1 30 ? 19.119 74.788 122.198 1.00 27.67 63 GLN B O 1
ATOM 2783 N N . GLU B 1 31 ? 20.357 76.623 121.686 1.00 28.04 64 GLU B N 1
ATOM 2784 C CA . GLU B 1 31 ? 20.483 76.998 123.095 1.00 30.62 64 GLU B CA 1
ATOM 2785 C C . GLU B 1 31 ? 19.124 77.312 123.681 1.00 31.43 64 GLU B C 1
ATOM 2786 O O . GLU B 1 31 ? 18.846 76.955 124.836 1.00 33.28 64 GLU B O 1
ATOM 2792 N N . LYS B 1 32 ? 18.283 78.017 122.921 1.00 32.02 65 LYS B N 1
ATOM 2793 C CA . LYS B 1 32 ? 16.927 78.296 123.376 1.00 35.92 65 LYS B CA 1
ATOM 2794 C C . LYS B 1 32 ? 16.166 77.005 123.604 1.00 31.63 65 LYS B C 1
ATOM 2795 O O . LYS B 1 32 ? 15.478 76.852 124.628 1.00 34.62 65 LYS B O 1
ATOM 2801 N N . LEU B 1 33 ? 16.242 76.087 122.628 1.00 29.40 66 LEU B N 1
ATOM 2802 C CA . LEU B 1 33 ? 15.588 74.795 122.781 1.00 28.79 66 LEU B CA 1
ATOM 2803 C C . LEU B 1 33 ? 16.056 74.091 124.039 1.00 30.75 66 LEU B C 1
ATOM 2804 O O . LEU B 1 33 ? 15.246 73.520 124.779 1.00 35.63 66 LEU B O 1
ATOM 2809 N N . ASN B 1 34 ? 17.376 74.071 124.262 1.00 31.02 67 ASN B N 1
ATOM 2810 C CA . ASN B 1 34 ? 17.932 73.378 125.420 1.00 33.20 67 ASN B CA 1
ATOM 2811 C C . ASN B 1 34 ? 17.366 73.930 126.715 1.00 37.39 67 ASN B C 1
ATOM 2812 O O . ASN B 1 34 ? 17.094 73.175 127.665 1.00 40.35 67 ASN B O 1
ATOM 2817 N N . ARG B 1 35 ? 17.210 75.253 126.785 1.00 36.38 68 ARG B N 1
ATOM 2818 C CA . ARG B 1 35 ? 16.696 75.878 128.000 1.00 39.65 68 ARG B CA 1
ATOM 2819 C C . ARG B 1 35 ? 15.214 75.605 128.180 1.00 41.25 68 ARG B C 1
ATOM 2820 O O . ARG B 1 35 ? 14.727 75.562 129.311 1.00 46.00 68 ARG B O 1
ATOM 2828 N N . GLN B 1 36 ? 14.472 75.467 127.087 1.00 41.37 69 GLN B N 1
ATOM 2829 C CA . GLN B 1 36 ? 13.064 75.099 127.182 1.00 46.58 69 GLN B CA 1
ATOM 2830 C C . GLN B 1 36 ? 12.893 73.682 127.722 1.00 48.86 69 GLN B C 1
ATOM 2831 O O . GLN B 1 36 ? 12.002 73.437 128.541 1.00 53.90 69 GLN B O 1
ATOM 2837 N N . TYR B 1 37 ? 13.718 72.730 127.278 1.00 44.15 70 TYR B N 1
ATOM 2838 C CA . TYR B 1 37 ? 13.576 71.370 127.785 1.00 45.71 70 TYR B CA 1
ATOM 2839 C C . TYR B 1 37 ? 14.365 71.108 129.063 1.00 52.29 70 TYR B C 1
ATOM 2840 O O . TYR B 1 37 ? 14.115 70.089 129.712 1.00 54.15 70 TYR B O 1
ATOM 2849 N N . ASN B 1 38 ? 15.299 71.981 129.440 1.00 51.74 71 ASN B N 1
ATOM 2850 C CA . ASN B 1 38 ? 16.132 71.761 130.632 1.00 56.05 71 ASN B CA 1
ATOM 2851 C C . ASN B 1 38 ? 16.244 73.069 131.417 1.00 59.60 71 ASN B C 1
ATOM 2852 O O . ASN B 1 38 ? 15.239 73.639 131.854 1.00 64.21 71 ASN B O 1
ATOM 2857 N N . SER B 1 58 ? 6.298 78.062 118.211 1.00 52.81 91 SER B N 1
ATOM 2858 C CA . SER B 1 58 ? 6.560 76.626 118.085 1.00 48.72 91 SER B CA 1
ATOM 2859 C C . SER B 1 58 ? 7.760 76.405 117.173 1.00 43.95 91 SER B C 1
ATOM 2860 O O . SER B 1 58 ? 7.938 77.136 116.187 1.00 45.49 91 SER B O 1
ATOM 2863 N N . HIS B 1 59 ? 8.594 75.422 117.514 1.00 39.46 92 HIS B N 1
ATOM 2864 C CA . HIS B 1 59 ? 9.707 75.001 116.651 1.00 37.51 92 HIS B CA 1
ATOM 2865 C C . HIS B 1 59 ? 9.387 73.764 115.837 1.00 35.10 92 HIS B C 1
ATOM 2866 O O . HIS B 1 59 ? 10.260 73.301 115.075 1.00 36.25 92 HIS B O 1
ATOM 2873 N N . LEU B 1 60 ? 8.152 73.241 115.934 1.00 38.62 93 LEU B N 1
ATOM 2874 C CA . LEU B 1 60 ? 7.768 71.991 115.269 1.00 37.92 93 LEU B CA 1
ATOM 2875 C C . LEU B 1 60 ? 6.646 72.117 114.240 1.00 35.29 93 LEU B C 1
ATOM 2876 O O . LEU B 1 60 ? 6.613 71.318 113.293 1.00 32.96 93 LEU B O 1
ATOM 2881 N N . ASN B 1 61 ? 5.701 73.044 114.405 1.00 36.49 94 ASN B N 1
ATOM 2882 C CA . ASN B 1 61 ? 4.583 73.129 113.467 1.00 37.33 94 ASN B CA 1
ATOM 2883 C C . ASN B 1 61 ? 4.282 74.576 113.061 1.00 39.02 94 ASN B C 1
ATOM 2884 O O . ASN B 1 61 ? 3.138 74.903 112.731 1.00 39.35 94 ASN B O 1
ATOM 2889 N N . TYR B 1 62 ? 5.286 75.454 113.095 1.00 35.54 95 TYR B N 1
ATOM 2890 C CA . TYR B 1 62 ? 5.159 76.810 112.561 1.00 38.82 95 TYR B CA 1
ATOM 2891 C C . TYR B 1 62 ? 5.600 76.775 111.099 1.00 41.77 95 TYR B C 1
ATOM 2892 O O . TYR B 1 62 ? 6.790 76.604 110.818 1.00 38.32 95 TYR B O 1
ATOM 2901 N N . CYS B 1 63 ? 4.654 76.922 110.164 1.00 39.68 96 CYS B N 1
ATOM 2902 C CA . CYS B 1 63 ? 4.964 76.661 108.764 1.00 39.59 96 CYS B CA 1
ATOM 2903 C C . CYS B 1 63 ? 4.777 77.881 107.870 1.00 37.14 96 CYS B C 1
ATOM 2904 O O . CYS B 1 63 ? 4.902 77.768 106.653 1.00 38.37 96 CYS B O 1
ATOM 2907 N N . GLU B 1 64 ? 4.533 79.033 108.437 1.00 35.57 97 GLU B N 1
ATOM 2908 C CA . GLU B 1 64 ? 4.721 80.271 107.708 1.00 38.69 97 GLU B CA 1
ATOM 2909 C C . GLU B 1 64 ? 6.214 80.595 107.643 1.00 33.80 97 GLU B C 1
ATOM 2910 O O . GLU B 1 64 ? 6.991 80.109 108.464 1.00 31.69 97 GLU B O 1
ATOM 2916 N N . PRO B 1 65 ? 6.641 81.432 106.700 1.00 33.01 98 PRO B N 1
ATOM 2917 C CA . PRO B 1 65 ? 8.057 81.828 106.675 1.00 33.28 98 PRO B CA 1
ATOM 2918 C C . PRO B 1 65 ? 8.395 82.558 107.964 1.00 31.44 98 PRO B C 1
ATOM 2919 O O . PRO B 1 65 ? 7.639 83.395 108.420 1.00 31.49 98 PRO B O 1
ATOM 2923 N N . ASP B 1 66 ? 9.507 82.180 108.586 1.00 29.95 99 ASP B N 1
ATOM 2924 C CA . ASP B 1 66 ? 9.911 82.805 109.852 1.00 30.73 99 ASP B CA 1
ATOM 2925 C C . ASP B 1 66 ? 10.759 84.010 109.483 1.00 30.03 99 ASP B C 1
ATOM 2926 O O . ASP B 1 66 ? 11.978 83.920 109.393 1.00 29.49 99 ASP B O 1
ATOM 2931 N N . LEU B 1 67 ? 10.106 85.139 109.236 1.00 30.57 100 LEU B N 1
ATOM 2932 C CA . LEU B 1 67 ? 10.804 86.315 108.733 1.00 30.41 100 LEU B CA 1
ATOM 2933 C C . LEU B 1 67 ? 11.814 86.890 109.729 1.00 33.20 100 LEU B C 1
ATOM 2934 O O . LEU B 1 67 ? 12.663 87.699 109.336 1.00 33.71 100 LEU B O 1
ATOM 2939 N N . ARG B 1 68 ? 11.755 86.494 111.001 1.00 31.11 101 ARG B N 1
ATOM 2940 C CA . ARG B 1 68 ? 12.765 86.963 111.944 1.00 32.90 101 ARG B CA 1
ATOM 2941 C C . ARG B 1 68 ? 14.179 86.607 111.486 1.00 28.84 101 ARG B C 1
ATOM 2942 O O . ARG B 1 68 ? 15.133 87.323 111.821 1.00 29.92 101 ARG B O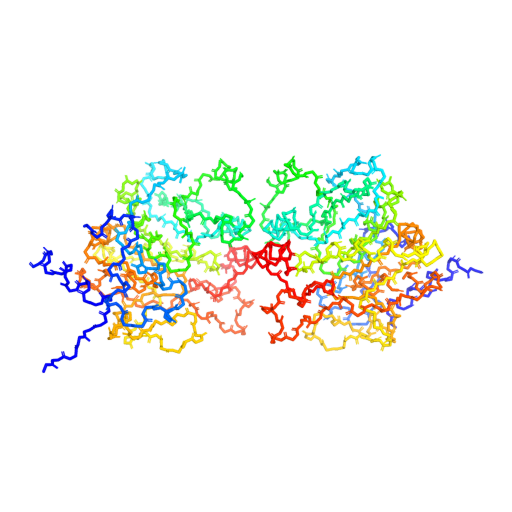 1
ATOM 2950 N N . VAL B 1 69 ? 14.346 85.515 110.723 1.00 24.98 102 VAL B N 1
ATOM 2951 C CA . VAL B 1 69 ? 15.703 85.157 110.300 1.00 23.85 102 VAL B CA 1
ATOM 2952 C C . VAL B 1 69 ? 16.320 86.262 109.449 1.00 26.11 102 VAL B C 1
ATOM 2953 O O . VAL B 1 69 ? 17.541 86.410 109.426 1.00 28.26 102 VAL B O 1
ATOM 2957 N N . THR B 1 70 ? 15.507 87.034 108.714 1.00 28.34 103 THR B N 1
ATOM 2958 C CA . THR B 1 70 ? 16.096 88.088 107.888 1.00 30.78 103 THR B CA 1
ATOM 2959 C C . THR B 1 70 ? 16.689 89.196 108.738 1.00 30.70 103 THR B C 1
ATOM 2960 O O . THR B 1 70 ? 17.505 89.969 108.237 1.00 35.92 103 THR B O 1
ATOM 2964 N N . SER B 1 71 ? 16.293 89.291 110.010 1.00 30.78 104 SER B N 1
ATOM 2965 C CA . SER B 1 71 ? 16.816 90.298 110.928 1.00 29.38 104 SER B CA 1
ATOM 2966 C C . SER B 1 71 ? 17.997 89.798 111.746 1.00 29.41 104 SER B C 1
ATOM 2967 O O . SER B 1 71 ? 18.790 90.619 112.231 1.00 32.77 104 SER B O 1
ATOM 2970 N N . VAL B 1 72 ? 18.058 88.502 112.050 1.00 28.52 105 VAL B N 1
ATOM 2971 C CA . VAL B 1 72 ? 19.005 88.035 113.056 1.00 30.12 105 VAL B CA 1
ATOM 2972 C C . VAL B 1 72 ? 20.125 87.192 112.477 1.00 28.91 105 VAL B C 1
ATOM 2973 O O . VAL B 1 72 ? 21.157 87.035 113.146 1.00 31.12 105 VAL B O 1
ATOM 2977 N N . VAL B 1 73 ? 19.987 86.662 111.259 1.00 25.49 106 VAL B N 1
ATOM 2978 C CA . VAL B 1 73 ? 21.060 85.911 110.630 1.00 23.80 106 VAL B CA 1
ATOM 2979 C C . VAL B 1 73 ? 21.920 86.914 109.883 1.00 27.22 106 VAL B C 1
ATOM 2980 O O . VAL B 1 73 ? 21.448 87.517 108.912 1.00 25.71 106 VAL B O 1
ATOM 2984 N N . THR B 1 74 ? 23.156 87.106 110.348 1.00 27.39 107 THR B N 1
ATOM 2985 C CA . THR B 1 74 ? 24.051 88.100 109.753 1.00 28.18 107 THR B CA 1
ATOM 2986 C C . THR B 1 74 ? 24.354 87.737 108.304 1.00 26.38 107 THR B C 1
ATOM 2987 O O . THR B 1 74 ? 24.781 86.615 107.997 1.00 28.00 107 THR B O 1
ATOM 2991 N N . GLY B 1 75 ? 24.118 88.695 107.402 1.00 24.72 108 GLY B N 1
ATOM 2992 C CA . GLY B 1 75 ? 24.367 88.432 106.000 1.00 25.69 108 GLY B CA 1
ATOM 2993 C C . GLY B 1 75 ? 23.348 87.543 105.323 1.00 25.73 108 GLY B C 1
ATOM 2994 O O . GLY B 1 75 ? 23.649 87.001 104.261 1.00 26.90 108 GLY B O 1
ATOM 2995 N N . PHE B 1 76 ? 22.150 87.387 105.902 1.00 24.12 109 PHE B N 1
ATOM 2996 C CA . PHE B 1 76 ? 21.089 86.556 105.316 1.00 25.21 109 PHE B CA 1
ATOM 2997 C C . PHE B 1 76 ? 20.928 86.776 103.808 1.00 24.57 109 PHE B C 1
ATOM 2998 O O . PHE B 1 76 ? 20.860 85.807 103.027 1.00 25.13 109 PHE B O 1
ATOM 3006 N N . ASN B 1 77 ? 20.891 88.054 103.393 1.00 24.99 110 ASN B N 1
ATOM 3007 C CA . ASN B 1 77 ? 20.550 88.376 102.001 1.00 28.79 110 ASN B CA 1
ATOM 3008 C C . ASN B 1 77 ? 21.559 87.791 101.027 1.00 30.35 110 ASN B C 1
ATOM 3009 O O . ASN B 1 77 ? 21.210 87.518 99.884 1.00 32.20 110 ASN B O 1
ATOM 3014 N N . ASN B 1 78 ? 22.804 87.596 101.466 1.00 30.95 111 ASN B N 1
ATOM 3015 C CA . ASN B 1 78 ? 23.898 87.084 100.648 1.00 31.12 111 ASN B CA 1
ATOM 3016 C C . ASN B 1 78 ? 24.050 85.576 100.709 1.00 29.25 111 ASN B C 1
ATOM 3017 O O . ASN B 1 78 ? 24.858 85.018 99.950 1.00 34.69 111 ASN B O 1
ATOM 3022 N N . LEU B 1 79 ? 23.233 84.885 101.512 1.00 26.72 112 LEU B N 1
ATOM 3023 C CA . LEU B 1 79 ? 23.321 83.421 101.546 1.00 25.84 112 LEU B CA 1
ATOM 3024 C C . LEU B 1 79 ? 22.768 82.764 100.284 1.00 22.95 112 LEU B C 1
ATOM 3025 O O . LEU B 1 79 ? 21.822 83.270 99.665 1.00 25.55 112 LEU B O 1
ATOM 3030 N N . PRO B 1 80 ? 23.296 81.588 99.895 1.00 27.50 113 PRO B N 1
ATOM 3031 C CA . PRO B 1 80 ? 22.654 80.837 98.813 1.00 26.89 113 PRO B CA 1
ATOM 3032 C C . PRO B 1 80 ? 21.211 80.515 99.168 1.00 23.79 113 PRO B C 1
ATOM 3033 O O . PRO B 1 80 ? 20.863 80.350 100.343 1.00 24.08 113 PRO B O 1
ATOM 3037 N N . ASP B 1 81 ? 20.397 80.344 98.134 1.00 24.74 114 ASP B N 1
ATOM 3038 C CA . ASP B 1 81 ? 18.972 80.092 98.306 1.00 26.24 114 ASP B CA 1
ATOM 3039 C C . ASP B 1 81 ? 18.686 78.890 99.198 1.00 25.08 114 ASP B C 1
ATOM 3040 O O . ASP B 1 81 ? 17.706 78.904 99.944 1.00 23.34 114 ASP B O 1
ATOM 3045 N N . ARG B 1 82 ? 19.453 77.800 99.079 1.00 23.45 115 ARG B N 1
ATOM 3046 C CA . ARG B 1 82 ? 19.153 76.645 99.935 1.00 23.24 115 ARG B CA 1
ATOM 3047 C C . ARG B 1 82 ? 19.217 77.014 101.420 1.00 22.28 115 ARG B C 1
ATOM 3048 O O . ARG B 1 82 ? 18.484 76.423 102.223 1.00 21.57 115 ARG B O 1
ATOM 3056 N N . PHE B 1 83 ? 20.143 77.911 101.804 1.00 20.37 116 PHE B N 1
ATOM 3057 C CA . PHE B 1 83 ? 20.212 78.340 103.210 1.00 22.81 116 PHE B CA 1
ATOM 3058 C C . PHE B 1 83 ? 19.030 79.221 103.565 1.00 21.29 116 PHE B C 1
ATOM 3059 O O . PHE B 1 83 ? 18.504 79.148 104.690 1.00 21.76 116 PHE B O 1
ATOM 3067 N N . LYS B 1 84 ? 18.630 80.112 102.644 1.00 23.06 117 LYS B N 1
ATOM 3068 C CA . LYS B 1 84 ? 17.468 80.956 102.926 1.00 22.19 117 LYS B CA 1
ATOM 3069 C C . LYS B 1 84 ? 16.231 80.092 103.189 1.00 23.39 117 LYS B C 1
ATOM 3070 O O . LYS B 1 84 ? 15.530 80.277 104.197 1.00 24.27 117 LYS B O 1
ATOM 3076 N N . ASP B 1 85 ? 15.988 79.099 102.327 1.00 21.04 118 ASP B N 1
ATOM 3077 C CA . ASP B 1 85 ? 14.851 78.203 102.539 1.00 20.69 118 ASP B CA 1
ATOM 3078 C C . ASP B 1 85 ? 15.016 77.395 103.823 1.00 21.28 118 ASP B C 1
ATOM 3079 O O . ASP B 1 85 ? 14.041 77.189 104.555 1.00 23.27 118 ASP B O 1
ATOM 3084 N N . PHE B 1 86 ? 16.240 76.888 104.097 1.00 18.72 119 PHE B N 1
ATOM 3085 C CA . PHE B 1 86 ? 16.451 76.112 105.307 1.00 19.63 119 PHE B CA 1
ATOM 3086 C C . PHE B 1 86 ? 16.071 76.932 106.538 1.00 20.34 119 PHE B C 1
ATOM 3087 O O . PHE B 1 86 ? 15.454 76.417 107.484 1.00 21.71 119 PHE B O 1
ATOM 3095 N N . LEU B 1 87 ? 16.493 78.189 106.563 1.00 19.92 120 LEU B N 1
ATOM 3096 C CA . LEU B 1 87 ? 16.273 79.040 107.734 1.00 19.75 120 LEU B CA 1
ATOM 3097 C C . LEU B 1 87 ? 14.828 79.523 107.834 1.00 20.34 120 LEU B C 1
ATOM 3098 O O . LEU B 1 87 ? 14.282 79.629 108.948 1.00 22.37 120 LEU B O 1
ATOM 3103 N N . LEU B 1 88 ? 14.214 79.868 106.697 1.00 21.67 121 LEU B N 1
ATOM 3104 C CA . LEU B 1 88 ? 12.845 80.384 106.756 1.00 22.38 121 LEU B CA 1
ATOM 3105 C C . LEU B 1 88 ? 11.851 79.337 107.243 1.00 22.24 121 LEU B C 1
ATOM 3106 O O . LEU B 1 88 ? 10.837 79.711 107.857 1.00 26.60 121 LEU B O 1
ATOM 3111 N N . TYR B 1 89 ? 12.107 78.032 106.972 1.00 23.93 122 TYR B N 1
ATOM 3112 C CA . TYR B 1 89 ? 11.129 76.983 107.283 1.00 23.82 122 TYR B CA 1
ATOM 3113 C C . TYR B 1 89 ? 11.649 75.977 108.320 1.00 25.01 122 TYR B C 1
ATOM 3114 O O . TYR B 1 89 ? 11.095 74.877 108.454 1.00 23.98 122 TYR B O 1
ATOM 3123 N N . LEU B 1 90 ? 12.663 76.375 109.096 1.00 23.77 123 LEU B N 1
ATOM 3124 C CA . LEU B 1 90 ? 13.281 75.499 110.103 1.00 25.43 123 LEU B CA 1
ATOM 3125 C C . LEU B 1 90 ? 12.270 74.924 111.100 1.00 25.54 123 LEU B C 1
ATOM 3126 O O . LEU B 1 90 ? 12.456 73.817 111.604 1.00 24.88 123 LEU B O 1
ATOM 3131 N N . ARG B 1 91 ? 11.240 75.685 111.450 1.00 24.21 124 ARG B N 1
ATOM 3132 C CA . ARG B 1 91 ? 10.351 75.320 112.543 1.00 26.45 124 ARG B CA 1
ATOM 3133 C C . ARG B 1 91 ? 9.180 74.496 112.074 1.00 29.53 124 ARG B C 1
ATOM 3134 O O . ARG B 1 91 ? 8.234 74.304 112.837 1.00 31.72 124 ARG B O 1
ATOM 3142 N N . CYS B 1 92 ? 9.210 73.987 110.830 1.00 22.99 125 CYS B N 1
ATOM 3143 C CA . CYS B 1 92 ? 8.099 73.205 110.296 1.00 25.35 125 CYS B CA 1
ATOM 3144 C C . CYS B 1 92 ? 8.574 71.781 110.051 1.00 24.39 125 CYS B C 1
ATOM 3145 O O . CYS B 1 92 ? 9.499 71.569 109.264 1.00 25.13 125 CYS B O 1
ATOM 3148 N N . ARG B 1 93 ? 7.968 70.814 110.750 1.00 25.20 126 ARG B N 1
ATOM 3149 C CA . ARG B 1 93 ? 8.288 69.427 110.446 1.00 24.85 126 ARG B CA 1
ATOM 3150 C C . ARG B 1 93 ? 7.064 68.515 110.441 1.00 23.60 126 ARG B C 1
ATOM 3151 O O . ARG B 1 93 ? 7.220 67.286 110.399 1.00 26.03 126 ARG B O 1
ATOM 3159 N N . ASN B 1 94 ? 5.845 69.046 110.459 1.00 23.62 127 ASN B N 1
ATOM 3160 C CA . ASN B 1 94 ? 4.639 68.230 110.507 1.00 27.65 127 ASN B CA 1
ATOM 3161 C C . ASN B 1 94 ? 4.067 68.044 109.103 1.00 30.58 127 ASN B C 1
ATOM 3162 O O . ASN B 1 94 ? 2.989 68.529 108.790 1.00 35.52 127 ASN B O 1
ATOM 3167 N N . TYR B 1 95 ? 4.816 67.327 108.261 1.00 24.93 128 TYR B N 1
ATOM 3168 C CA . TYR B 1 95 ? 4.408 67.069 106.870 1.00 27.20 128 TYR B CA 1
ATOM 3169 C C . TYR B 1 95 ? 3.686 65.720 106.766 1.00 29.40 128 TYR B C 1
ATOM 3170 O O . TYR B 1 95 ? 3.997 64.796 107.512 1.00 33.46 128 TYR B O 1
ATOM 3179 N N . SER B 1 96 ? 2.669 65.638 105.898 1.00 26.66 129 SER B N 1
ATOM 3180 C CA . SER B 1 96 ? 1.808 64.465 105.846 1.00 27.34 129 SER B CA 1
ATOM 3181 C C . SER B 1 96 ? 2.444 63.354 105.016 1.00 23.48 129 SER B C 1
ATOM 3182 O O . SER B 1 96 ? 3.169 63.608 104.054 1.00 22.76 129 SER B O 1
ATOM 3185 N N . LEU B 1 97 ? 2.177 62.129 105.432 1.00 23.89 130 LEU B N 1
ATOM 3186 C CA . LEU B 1 97 ? 2.484 60.955 104.636 1.00 23.40 130 LEU B CA 1
ATOM 3187 C C . LEU B 1 97 ? 1.431 60.812 103.543 1.00 28.56 130 LEU B C 1
ATOM 3188 O O . LEU B 1 97 ? 0.259 60.576 103.845 1.00 28.56 130 LEU B O 1
ATOM 3193 N N . LEU B 1 98 ? 1.835 60.942 102.275 1.00 23.22 131 LEU B N 1
ATOM 3194 C CA . LEU B 1 98 ? 0.913 60.783 101.150 1.00 24.13 131 LEU B CA 1
ATOM 3195 C C . LEU B 1 98 ? 0.849 59.372 100.617 1.00 24.83 131 LEU B C 1
ATOM 3196 O O . LEU B 1 98 ? -0.220 58.950 100.148 1.00 26.94 131 LEU B O 1
ATOM 3201 N N . ILE B 1 99 ? 1.959 58.641 100.678 1.00 22.03 132 ILE B N 1
ATOM 3202 C CA . ILE B 1 99 ? 1.957 57.226 100.301 1.00 20.99 132 ILE B CA 1
ATOM 3203 C C . ILE B 1 99 ? 2.527 56.476 101.496 1.00 20.56 132 ILE B C 1
ATOM 3204 O O . ILE B 1 99 ? 3.694 56.699 101.863 1.00 19.64 132 ILE B O 1
ATOM 3209 N N . ASP B 1 100 ? 1.718 55.600 102.086 1.00 21.13 133 ASP B N 1
ATOM 3210 C CA . ASP B 1 100 ? 2.106 54.823 103.274 1.00 21.19 133 ASP B CA 1
ATOM 3211 C C . ASP B 1 100 ? 2.062 53.326 102.933 1.00 23.40 133 ASP B C 1
ATOM 3212 O O . ASP B 1 100 ? 1.389 52.904 101.982 1.00 24.81 133 ASP B O 1
ATOM 3217 N N . GLN B 1 101 ? 2.731 52.517 103.758 1.00 21.66 134 GLN B N 1
ATOM 3218 C CA . GLN B 1 101 ? 2.654 51.061 103.676 1.00 22.59 134 GLN B CA 1
ATOM 3219 C C . GLN B 1 101 ? 2.338 50.607 105.094 1.00 26.64 134 GLN B C 1
ATOM 3220 O O . GLN B 1 101 ? 3.223 50.107 105.810 1.00 27.26 134 GLN B O 1
ATOM 3226 N N . PRO B 1 102 ? 1.097 50.799 105.538 1.00 29.86 135 PRO B N 1
ATOM 3227 C CA . PRO B 1 102 ? 0.781 50.656 106.974 1.00 31.79 135 PRO B CA 1
ATOM 3228 C C . PRO B 1 102 ? 0.955 49.249 107.512 1.00 32.01 135 PRO B C 1
ATOM 3229 O O . PRO B 1 102 ? 1.026 49.080 108.746 1.00 31.83 135 PRO B O 1
ATOM 3233 N N . ASP B 1 103 ? 0.984 48.244 106.640 1.00 30.47 136 ASP B N 1
ATOM 3234 C CA . ASP B 1 103 ? 1.121 46.851 107.049 1.00 34.15 136 ASP B CA 1
ATOM 3235 C C . ASP B 1 103 ? 2.515 46.316 106.820 1.00 29.22 136 ASP B C 1
ATOM 3236 O O . ASP B 1 103 ? 2.731 45.106 106.970 1.00 31.74 136 ASP B O 1
ATOM 3241 N N . LYS B 1 104 ? 3.471 47.197 106.507 1.00 24.08 137 LYS B N 1
ATOM 3242 C CA . LYS B 1 104 ? 4.844 46.767 106.247 1.00 23.73 137 LYS B CA 1
ATOM 3243 C C . LYS B 1 104 ? 5.388 45.905 107.392 1.00 24.93 137 LYS B C 1
ATOM 3244 O O . LYS B 1 104 ? 6.132 44.944 107.168 1.00 25.34 137 LYS B O 1
ATOM 3250 N N . CYS B 1 105 ? 5.064 46.258 108.641 1.00 24.84 138 CYS B N 1
ATOM 3251 C CA . CYS B 1 105 ? 5.632 45.548 109.783 1.00 25.85 138 CYS B CA 1
ATOM 3252 C C . CYS B 1 105 ? 4.584 44.712 110.500 1.00 28.26 138 CYS B C 1
ATOM 3253 O O . CYS B 1 105 ? 4.675 44.475 111.707 1.00 29.21 138 CYS B O 1
ATOM 3256 N N . ALA B 1 106 ? 3.573 44.250 109.760 1.00 28.83 139 ALA B N 1
ATOM 3257 C CA . ALA B 1 106 ? 2.546 43.406 110.376 1.00 30.03 139 ALA B CA 1
ATOM 3258 C C . ALA B 1 106 ? 3.179 42.210 111.086 1.00 31.67 139 ALA B C 1
ATOM 3259 O O . ALA B 1 106 ? 2.755 41.821 112.179 1.00 33.74 139 ALA B O 1
ATOM 3261 N N . LYS B 1 107 ? 4.196 41.614 110.473 1.00 33.00 140 LYS B N 1
ATOM 3262 C CA . LYS B 1 107 ? 5.029 40.620 111.137 1.00 36.61 140 LYS B CA 1
ATOM 3263 C C . LYS B 1 107 ? 6.250 41.356 111.681 1.00 30.91 140 LYS B C 1
ATOM 3264 O O . LYS B 1 107 ? 6.932 42.034 110.924 1.00 31.62 140 LYS B O 1
ATOM 3270 N N . LYS B 1 108 ? 6.484 41.283 112.979 1.00 31.98 141 LYS B N 1
ATOM 3271 C CA . LYS B 1 108 ? 7.555 42.071 113.570 1.00 32.07 141 LYS B CA 1
ATOM 3272 C C . LYS B 1 108 ? 8.875 41.730 112.877 1.00 29.41 141 LYS B C 1
ATOM 3273 O O . LYS B 1 108 ? 9.303 40.565 112.925 1.00 29.20 141 LYS B O 1
ATOM 3279 N N . PRO B 1 109 ? 9.556 42.691 112.279 1.00 24.41 142 PRO B N 1
ATOM 3280 C CA . PRO B 1 109 ? 10.778 42.385 111.524 1.00 24.03 142 PRO B CA 1
ATOM 3281 C C . PRO B 1 109 ? 11.986 42.221 112.420 1.00 21.76 142 PRO B C 1
ATOM 3282 O O . PRO B 1 109 ? 12.073 42.815 113.510 1.00 22.73 142 PRO B O 1
ATOM 3286 N N . PHE B 1 110 ? 12.946 41.431 111.919 1.00 20.75 143 PHE B N 1
ATOM 3287 C CA . PHE B 1 110 ? 14.292 41.433 112.487 1.00 18.52 143 PHE B CA 1
ATOM 3288 C C . PHE B 1 110 ? 15.066 42.629 111.959 1.00 17.72 143 PHE B C 1
ATOM 3289 O O . PHE B 1 110 ? 15.814 43.267 112.688 1.00 18.72 143 PHE B O 1
ATOM 3297 N N . LEU B 1 111 ? 14.936 42.930 110.646 1.00 16.30 144 LEU B N 1
ATOM 3298 C CA . LEU B 1 111 ? 15.701 44.017 110.045 1.00 16.48 144 LEU B CA 1
ATOM 3299 C C . LEU B 1 111 ? 14.793 44.819 109.125 1.00 17.76 144 LEU B C 1
ATOM 3300 O O . LEU B 1 111 ? 14.186 44.271 108.214 1.00 18.00 144 LEU B O 1
ATOM 3305 N N . LEU B 1 112 ? 14.740 46.123 109.344 1.00 16.80 145 LEU B N 1
ATOM 3306 C CA . LEU B 1 112 ? 14.053 47.067 108.471 1.00 14.57 145 LEU B CA 1
ATOM 3307 C C . LEU B 1 112 ? 15.127 47.748 107.632 1.00 17.02 145 LEU B C 1
ATOM 3308 O O . LEU B 1 112 ? 16.010 48.407 108.180 1.00 18.88 145 LEU B O 1
ATOM 3313 N N . LEU B 1 113 ? 15.039 47.618 106.296 1.00 14.76 146 LEU B N 1
ATOM 3314 C CA . LEU B 1 113 ? 15.913 48.329 105.374 1.00 15.49 146 LEU B CA 1
ATOM 3315 C C . LEU B 1 113 ? 15.170 49.576 104.924 1.00 16.61 146 LEU B C 1
ATOM 3316 O O . LEU B 1 113 ? 14.045 49.480 104.413 1.00 17.78 146 LEU B O 1
ATOM 3321 N N . ALA B 1 114 ? 15.761 50.748 105.183 1.00 17.08 147 ALA B N 1
ATOM 3322 C CA . ALA B 1 114 ? 15.125 52.032 104.873 1.00 14.59 147 ALA B CA 1
ATOM 3323 C C . ALA B 1 114 ? 16.088 52.828 104.004 1.00 16.69 147 ALA B C 1
ATOM 3324 O O . ALA B 1 114 ? 17.175 53.225 104.455 1.00 18.90 147 ALA B O 1
ATOM 3326 N N . ILE B 1 115 ? 15.704 53.041 102.728 1.00 15.76 148 ILE B N 1
ATOM 3327 C CA . ILE B 1 115 ? 16.640 53.503 101.707 1.00 15.90 148 ILE B CA 1
ATOM 3328 C C . ILE B 1 115 ? 16.166 54.854 101.188 1.00 14.08 148 ILE B C 1
ATOM 3329 O O . ILE B 1 115 ? 15.048 54.966 100.690 1.00 16.70 148 ILE B O 1
ATOM 3334 N N . LYS B 1 116 ? 17.002 55.873 101.350 1.00 14.13 149 LYS B N 1
ATOM 3335 C CA . LYS B 1 116 ? 16.684 57.221 100.863 1.00 14.44 149 LYS B CA 1
ATOM 3336 C C . LYS B 1 116 ? 16.678 57.212 99.343 1.00 16.66 149 LYS B C 1
ATOM 3337 O O . LYS B 1 116 ? 17.632 56.722 98.740 1.00 17.93 149 LYS B O 1
ATOM 3343 N N . SER B 1 117 ? 15.650 57.826 98.743 1.00 15.35 150 SER B N 1
ATOM 3344 C CA . SER B 1 117 ? 15.618 57.842 97.275 1.00 15.33 150 SER B CA 1
ATOM 3345 C C . SER B 1 117 ? 14.897 59.109 96.822 1.00 16.36 150 SER B C 1
ATOM 3346 O O . SER B 1 117 ? 14.266 59.798 97.607 1.00 17.84 150 SER B O 1
ATOM 3349 N N . LEU B 1 118 ? 14.993 59.415 95.519 1.00 15.94 151 LEU B N 1
ATOM 3350 C CA . LEU B 1 118 ? 14.319 60.541 94.880 1.00 16.98 151 LEU B CA 1
ATOM 3351 C C . LEU B 1 118 ? 13.383 59.961 93.815 1.00 16.70 151 LEU B C 1
ATOM 3352 O O . LEU B 1 118 ? 13.723 58.942 93.192 1.00 16.98 151 LEU B O 1
ATOM 3357 N N . THR B 1 119 ? 12.245 60.632 93.542 1.00 17.99 152 THR B N 1
ATOM 3358 C CA . THR B 1 119 ? 11.279 60.107 92.559 1.00 15.03 152 THR B CA 1
ATOM 3359 C C . THR B 1 119 ? 11.907 59.499 91.301 1.00 15.81 152 THR B C 1
ATOM 3360 O O . THR B 1 119 ? 11.493 58.400 90.925 1.00 18.18 152 THR B O 1
ATOM 3364 N N . PRO B 1 120 ? 12.828 60.174 90.582 1.00 15.72 153 PRO B N 1
ATOM 3365 C CA . PRO B 1 120 ? 13.282 59.622 89.283 1.00 15.94 153 PRO B CA 1
ATOM 3366 C C . PRO B 1 120 ? 14.152 58.377 89.364 1.00 15.89 153 PRO B C 1
ATOM 3367 O O . PRO B 1 120 ? 14.436 57.787 88.298 1.00 19.27 153 PRO B O 1
ATOM 3371 N N . HIS B 1 121 ? 14.548 57.919 90.566 1.00 16.54 154 HIS B N 1
ATOM 3372 C CA . HIS B 1 121 ? 15.520 56.829 90.669 1.00 15.01 154 HIS B CA 1
ATOM 3373 C C . HIS B 1 121 ? 14.861 55.444 90.585 1.00 16.45 154 HIS B C 1
ATOM 3374 O O . HIS B 1 121 ? 15.096 54.539 91.420 1.00 16.72 154 HIS B O 1
ATOM 3381 N N . PHE B 1 122 ? 14.048 55.234 89.549 1.00 17.42 155 PHE B N 1
ATOM 3382 C CA . PHE B 1 122 ? 13.373 53.947 89.378 1.00 16.23 155 PHE B CA 1
ATOM 3383 C C . PHE B 1 122 ? 14.356 52.800 89.242 1.00 17.57 155 PHE B C 1
ATOM 3384 O O . PHE B 1 122 ? 14.119 51.708 89.792 1.00 17.07 155 PHE B O 1
ATOM 3392 N N . ALA B 1 123 ? 15.413 52.974 88.421 1.00 14.78 156 ALA B N 1
ATOM 3393 C CA . ALA B 1 123 ? 16.342 51.870 88.188 1.00 15.65 156 ALA B CA 1
ATOM 3394 C C . ALA B 1 123 ? 17.114 51.507 89.459 1.00 17.37 156 ALA B C 1
ATOM 3395 O O . ALA B 1 123 ? 17.338 50.336 89.725 1.00 17.51 156 ALA B O 1
ATOM 3397 N N . ARG B 1 124 ? 17.535 52.504 90.236 1.00 15.27 157 ARG B N 1
ATOM 3398 C CA . ARG B 1 124 ? 18.190 52.195 91.524 1.00 15.10 157 ARG B CA 1
ATOM 3399 C C . ARG B 1 124 ? 17.264 51.400 92.423 1.00 15.62 157 ARG B C 1
ATOM 3400 O O . ARG B 1 124 ? 17.685 50.399 93.032 1.00 17.51 157 ARG B O 1
ATOM 3408 N N . ARG B 1 125 ? 16.008 51.864 92.563 1.00 14.84 158 ARG B N 1
ATOM 3409 C CA . ARG B 1 125 ? 15.092 51.143 93.468 1.00 15.67 158 ARG B CA 1
ATOM 3410 C C . ARG B 1 125 ? 14.844 49.726 92.994 1.00 16.39 158 ARG B C 1
ATOM 3411 O O . ARG B 1 125 ? 14.907 48.772 93.783 1.00 16.87 158 ARG B O 1
ATOM 3419 N N . GLN B 1 126 ? 14.628 49.548 91.690 1.00 15.45 159 GLN B N 1
ATOM 3420 C CA . GLN B 1 126 ? 14.365 48.194 91.219 1.00 15.94 159 GLN B CA 1
ATOM 3421 C C . GLN B 1 126 ? 15.590 47.295 91.374 1.00 16.35 159 GLN B C 1
ATOM 3422 O O . GLN B 1 126 ? 15.450 46.123 91.732 1.00 18.13 159 GLN B O 1
ATOM 3428 N N . ALA B 1 127 ? 16.817 47.809 91.102 1.00 16.81 160 ALA B N 1
ATOM 3429 C CA . ALA B 1 127 ? 17.999 46.968 91.324 1.00 16.29 160 ALA B CA 1
ATOM 3430 C C . ALA B 1 127 ? 18.124 46.562 92.794 1.00 16.20 160 ALA B C 1
ATOM 3431 O O . ALA B 1 127 ? 18.552 45.431 93.081 1.00 18.18 160 ALA B O 1
ATOM 3433 N N . ILE B 1 128 ? 17.826 47.503 93.707 1.00 15.77 161 ILE B N 1
ATOM 3434 C CA . ILE B 1 128 ? 17.897 47.169 95.145 1.00 16.63 161 ILE B CA 1
ATOM 3435 C C . ILE B 1 128 ? 16.874 46.087 95.494 1.00 18.13 161 ILE B C 1
ATOM 3436 O O . ILE B 1 128 ? 17.172 45.112 96.210 1.00 18.81 161 ILE B O 1
ATOM 3441 N N . ARG B 1 129 ? 15.614 46.244 94.996 1.00 17.00 162 ARG B N 1
ATOM 3442 C CA . ARG B 1 129 ? 14.610 45.201 95.234 1.00 19.50 162 ARG B CA 1
ATOM 3443 C C . ARG B 1 129 ? 15.078 43.834 94.799 1.00 19.28 162 ARG B C 1
ATOM 3444 O O . ARG B 1 129 ? 14.728 42.818 95.413 1.00 23.08 162 ARG B O 1
ATOM 3452 N N . GLU B 1 130 ? 15.765 43.769 93.670 1.00 19.29 163 GLU B N 1
ATOM 3453 C CA . GLU B 1 130 ? 16.115 42.482 93.120 1.00 22.37 163 GLU B CA 1
ATOM 3454 C C . GLU B 1 130 ? 17.350 41.893 93.731 1.00 23.39 163 GLU B C 1
ATOM 3455 O O . GLU B 1 130 ? 17.605 40.704 93.530 1.00 25.68 163 GLU B O 1
ATOM 3461 N N . SER B 1 131 ? 18.147 42.704 94.421 1.00 21.02 164 SER B N 1
ATOM 3462 C CA . SER B 1 131 ? 19.445 42.235 94.869 1.00 19.60 164 SER B CA 1
ATOM 3463 C C . SER B 1 131 ? 19.470 42.307 96.386 1.00 22.21 164 SER B C 1
ATOM 3464 O O . SER B 1 131 ? 18.786 41.509 97.041 1.00 23.20 164 SER B O 1
ATOM 3467 N N . TRP B 1 132 ? 20.204 43.252 96.939 1.00 18.03 165 TRP B N 1
ATOM 3468 C CA . TRP B 1 132 ? 20.483 43.192 98.382 1.00 20.31 165 TRP B CA 1
ATOM 3469 C C . TRP B 1 132 ? 19.312 43.626 99.248 1.00 18.56 165 TRP B C 1
ATOM 3470 O O . TRP B 1 132 ? 19.316 43.338 100.476 1.00 20.11 165 TRP B O 1
ATOM 3481 N N . GLY B 1 133 ? 18.310 44.303 98.683 1.00 16.56 166 GLY B N 1
ATOM 3482 C CA . GLY B 1 133 ? 17.153 44.790 99.403 1.00 15.00 166 GLY B CA 1
ATOM 3483 C C . GLY B 1 133 ? 15.934 43.895 99.328 1.00 17.38 166 GLY B C 1
ATOM 3484 O O . GLY B 1 133 ? 14.855 44.333 99.759 1.00 19.55 166 GLY B O 1
ATOM 3485 N N . GLN B 1 134 ? 16.068 42.682 98.808 1.00 17.24 167 GLN B N 1
ATOM 3486 C CA . GLN B 1 134 ? 14.961 41.734 98.721 1.00 20.59 167 GLN B CA 1
ATOM 3487 C C . GLN B 1 134 ? 14.393 41.491 100.112 1.00 19.96 167 GLN B C 1
ATOM 3488 O O . GLN B 1 134 ? 15.138 41.378 101.079 1.00 21.05 167 GLN B O 1
ATOM 3494 N N . GLU B 1 135 ? 13.078 41.380 100.188 1.00 19.94 168 GLU B N 1
ATOM 3495 C CA . GLU B 1 135 ? 12.477 40.986 101.455 1.00 19.21 168 GLU B CA 1
ATOM 3496 C C . GLU B 1 135 ? 12.673 39.483 101.636 1.00 23.54 168 GLU B C 1
ATOM 3497 O O . GLU B 1 135 ? 12.733 38.709 100.656 1.00 24.68 168 GLU B O 1
ATOM 3503 N N . SER B 1 136 ? 12.780 39.062 102.885 1.00 24.22 169 SER B N 1
ATOM 3504 C CA . SER B 1 136 ? 13.129 37.663 103.120 1.00 26.28 169 SER B CA 1
ATOM 3505 C C . SER B 1 136 ? 12.720 37.274 104.516 1.00 26.70 169 SER B C 1
ATOM 3506 O O . SER B 1 136 ? 12.260 38.097 105.305 1.00 25.36 169 SER B O 1
ATOM 3509 N N . ASN B 1 137 ? 12.872 35.972 104.803 1.00 27.46 170 ASN B N 1
ATOM 3510 C CA . ASN B 1 137 ? 12.436 35.455 106.098 1.00 28.62 170 ASN B CA 1
ATOM 3511 C C . ASN B 1 137 ? 13.236 34.237 106.516 1.00 31.53 170 ASN B C 1
ATOM 3512 O O . ASN B 1 137 ? 12.718 33.378 107.244 1.00 32.06 170 ASN B O 1
ATOM 3517 N N . ALA B 1 138 ? 14.493 34.140 106.086 1.00 34.55 171 ALA B N 1
ATOM 3518 C CA . ALA B 1 138 ? 15.319 33.015 106.518 1.00 37.64 171 ALA B CA 1
ATOM 3519 C C . ALA B 1 138 ? 15.376 32.956 108.034 1.00 37.77 171 ALA B C 1
ATOM 3520 O O . ALA B 1 138 ? 15.512 33.989 108.700 1.00 36.24 171 ALA B O 1
ATOM 3522 N N . GLY B 1 139 ? 15.248 31.743 108.571 1.00 34.27 172 GLY B N 1
ATOM 3523 C CA . GLY B 1 139 ? 15.258 31.531 110.008 1.00 36.33 172 GLY B CA 1
ATOM 3524 C C . GLY B 1 139 ? 14.190 32.282 110.774 1.00 36.28 172 GLY B C 1
ATOM 3525 O O . GLY B 1 139 ? 14.352 32.518 111.972 1.00 36.69 172 GLY B O 1
ATOM 3526 N N . ASN B 1 140 ? 13.094 32.651 110.109 1.00 36.02 173 ASN B N 1
ATOM 3527 C CA . ASN B 1 140 ? 12.008 33.442 110.695 1.00 32.81 173 ASN B CA 1
ATOM 3528 C C . ASN B 1 140 ? 12.500 34.779 111.225 1.00 29.39 173 ASN B C 1
ATOM 3529 O O . ASN B 1 140 ? 11.875 35.361 112.107 1.00 35.55 173 ASN B O 1
ATOM 3534 N N . GLN B 1 141 ? 13.560 35.299 110.631 1.00 24.23 174 GLN B N 1
ATOM 3535 C CA . GLN B 1 141 ? 14.040 36.655 110.913 1.00 23.66 174 GLN B CA 1
ATOM 3536 C C . GLN B 1 141 ? 13.657 37.489 109.701 1.00 23.54 174 GLN B C 1
ATOM 3537 O O . GLN B 1 141 ? 14.368 37.534 108.690 1.00 26.03 174 GLN B O 1
ATOM 3543 N N . THR B 1 142 ? 12.563 38.201 109.833 1.00 21.15 175 THR B N 1
ATOM 3544 C CA . THR B 1 142 ? 11.982 38.859 108.677 1.00 19.41 175 THR B CA 1
ATOM 3545 C C . THR B 1 142 ? 12.776 40.093 108.311 1.00 20.74 175 THR B C 1
ATOM 3546 O O . THR B 1 142 ? 13.136 40.901 109.168 1.00 21.44 175 THR B O 1
ATOM 3550 N N . VAL B 1 143 ? 13.016 40.274 107.005 1.00 20.20 176 VAL B N 1
ATOM 3551 C CA . VAL B 1 143 ? 13.673 41.467 106.463 1.00 19.23 176 VAL B CA 1
ATOM 3552 C C . VAL B 1 143 ? 12.634 42.172 105.595 1.00 18.41 176 VAL B C 1
ATOM 3553 O O . VAL B 1 143 ? 12.035 41.530 104.723 1.00 20.40 176 VAL B O 1
ATOM 3557 N N . VAL B 1 144 ? 12.365 43.446 105.895 1.00 17.89 177 VAL B N 1
ATOM 3558 C CA . VAL B 1 144 ? 11.382 44.221 105.135 1.00 17.89 177 VAL B CA 1
ATOM 3559 C C . VAL B 1 144 ? 12.043 45.499 104.657 1.00 17.83 177 VAL B C 1
ATOM 3560 O O . VAL B 1 144 ? 13.053 45.965 105.208 1.00 17.84 177 VAL B O 1
ATOM 3564 N N . ARG B 1 145 ? 11.469 46.078 103.559 1.00 16.07 178 ARG B N 1
ATOM 3565 C CA . ARG B 1 145 ? 12.107 47.187 102.859 1.00 14.96 178 ARG B CA 1
ATOM 3566 C C . ARG B 1 145 ? 11.155 48.363 102.642 1.00 15.46 178 ARG B C 1
ATOM 3567 O O . ARG B 1 145 ? 10.000 48.172 102.252 1.00 16.63 178 ARG B O 1
ATOM 3575 N N . VAL B 1 146 ? 11.644 49.583 102.860 1.00 14.75 179 VAL B N 1
ATOM 3576 C CA . VAL B 1 146 ? 10.924 50.790 102.451 1.00 15.42 179 VAL B CA 1
ATOM 3577 C C . VAL B 1 146 ? 11.905 51.746 101.803 1.00 17.02 179 VAL B C 1
ATOM 3578 O O . VAL B 1 146 ? 13.076 51.813 102.168 1.00 16.21 179 VAL B O 1
ATOM 3582 N N . PHE B 1 147 ? 11.428 52.460 100.792 1.00 14.91 180 PHE B N 1
ATOM 3583 C CA . PHE B 1 147 ? 12.146 53.595 100.219 1.00 12.73 180 PHE B CA 1
ATOM 3584 C C . PHE B 1 147 ? 11.526 54.885 100.742 1.00 14.30 180 PHE B C 1
ATOM 3585 O O . PHE B 1 147 ? 10.306 54.990 100.866 1.00 17.57 180 PHE B O 1
ATOM 3593 N N . LEU B 1 148 ? 12.376 55.896 101.007 1.00 15.17 181 LEU B N 1
ATOM 3594 C CA . LEU B 1 148 ? 11.984 57.122 101.716 1.00 15.29 181 LEU B CA 1
ATOM 3595 C C . LEU B 1 148 ? 12.050 58.273 100.707 1.00 14.63 181 LEU B C 1
ATOM 3596 O O . LEU B 1 148 ? 13.147 58.645 100.293 1.00 16.99 181 LEU B O 1
ATOM 3601 N N . LEU B 1 149 ? 10.886 58.840 100.377 1.00 14.77 182 LEU B N 1
ATOM 3602 C CA . LEU B 1 149 ? 10.829 59.890 99.365 1.00 15.43 182 LEU B CA 1
ATOM 3603 C C . LEU B 1 149 ? 10.075 61.103 99.894 1.00 16.14 182 LEU B C 1
ATOM 3604 O O . LEU B 1 149 ? 9.089 60.956 100.635 1.00 17.58 182 LEU B O 1
ATOM 3609 N N . GLY B 1 150 ? 10.452 62.304 99.415 1.00 16.48 183 GLY B N 1
ATOM 3610 C CA . GLY B 1 150 ? 9.573 63.477 99.436 1.00 16.28 183 GLY B CA 1
ATOM 3611 C C . GLY B 1 150 ? 9.029 63.753 98.043 1.00 17.66 183 GLY B C 1
ATOM 3612 O O . GLY B 1 150 ? 9.093 62.902 97.136 1.00 20.31 183 GLY B O 1
ATOM 3613 N N . GLN B 1 151 ? 8.609 64.992 97.838 1.00 19.88 184 GLN B N 1
ATOM 3614 C CA A GLN B 1 151 ? 8.109 65.464 96.549 0.57 19.83 184 GLN B CA 1
ATOM 3615 C CA B GLN B 1 151 ? 8.138 65.367 96.519 0.43 19.75 184 GLN B CA 1
ATOM 3616 C C . GLN B 1 151 ? 9.263 65.986 95.697 1.00 21.34 184 GLN B C 1
ATOM 3617 O O . GLN B 1 151 ? 10.212 66.575 96.217 1.00 22.00 184 GLN B O 1
ATOM 3628 N N . THR B 1 152 ? 9.143 65.835 94.366 1.00 18.99 185 THR B N 1
ATOM 3629 C CA . THR B 1 152 ? 10.060 66.493 93.421 1.00 20.22 185 THR B CA 1
ATOM 3630 C C . THR B 1 152 ? 9.175 67.405 92.577 1.00 20.82 185 THR B C 1
ATOM 3631 O O . THR B 1 152 ? 8.695 67.021 91.487 1.00 22.46 185 THR B O 1
ATOM 3635 N N . PRO B 1 153 ? 8.925 68.630 93.028 1.00 21.66 186 PRO B N 1
ATOM 3636 C CA . PRO B 1 153 ? 7.828 69.409 92.483 1.00 22.55 186 PRO B CA 1
ATOM 3637 C C . PRO B 1 153 ? 8.225 70.086 91.188 1.00 25.92 186 PRO B C 1
ATOM 3638 O O . PRO B 1 153 ? 9.412 70.318 90.932 1.00 24.70 186 PRO B O 1
ATOM 3642 N N . PRO B 1 154 ? 7.229 70.467 90.387 1.00 24.95 187 PRO B N 1
ATOM 3643 C CA . PRO B 1 154 ? 7.502 71.175 89.119 1.00 28.19 187 PRO B CA 1
ATOM 3644 C C . PRO B 1 154 ? 8.184 72.507 89.332 1.00 28.06 187 PRO B C 1
ATOM 3645 O O . PRO B 1 154 ? 8.939 72.939 88.456 1.00 31.29 187 PRO B O 1
ATOM 3649 N N . GLU B 1 155 ? 7.946 73.173 90.488 1.00 28.05 188 GLU B N 1
ATOM 3650 C CA . GLU B 1 155 ? 8.598 74.456 90.756 1.00 36.51 188 GLU B CA 1
ATOM 3651 C C . GLU B 1 155 ? 10.115 74.345 90.820 1.00 35.56 188 GLU B C 1
ATOM 3652 O O . GLU B 1 155 ? 10.794 75.353 90.593 1.00 39.24 188 GLU B O 1
ATOM 3658 N N . ASP B 1 156 ? 10.653 73.161 91.103 1.00 29.33 189 ASP B N 1
ATOM 3659 C CA . ASP B 1 156 ? 12.099 72.932 91.108 1.00 30.42 189 ASP B CA 1
ATOM 3660 C C . ASP B 1 156 ? 12.587 72.394 89.754 1.00 26.33 189 ASP B C 1
ATOM 3661 O O . ASP B 1 156 ? 13.664 71.782 89.684 1.00 28.92 189 ASP B O 1
ATOM 3666 N N . ASN B 1 157 ? 11.752 72.532 88.739 1.00 24.86 190 ASN B N 1
ATOM 3667 C CA . ASN B 1 157 ? 12.043 72.102 87.369 1.00 24.83 190 ASN B CA 1
ATOM 3668 C C . ASN B 1 157 ? 12.152 70.585 87.228 1.00 24.27 190 ASN B C 1
ATOM 3669 O O . ASN B 1 157 ? 12.728 70.094 86.228 1.00 26.22 190 ASN B O 1
ATOM 3674 N N . HIS B 1 158 ? 11.554 69.810 88.125 1.00 21.27 191 HIS B N 1
ATOM 3675 C CA . HIS B 1 158 ? 11.554 68.343 88.025 1.00 20.03 191 HIS B CA 1
ATOM 3676 C C . HIS B 1 158 ? 10.536 67.868 86.987 1.00 22.13 191 HIS B C 1
ATOM 3677 O O . HIS B 1 158 ? 9.408 68.362 86.967 1.00 24.82 191 HIS B O 1
ATOM 3684 N N . PRO B 1 159 ? 10.893 66.926 86.118 1.00 20.86 192 PRO B N 1
ATOM 3685 C CA . PRO B 1 159 ? 9.869 66.325 85.269 1.00 23.53 192 PRO B CA 1
ATOM 3686 C C . PRO B 1 159 ? 8.839 65.595 86.123 1.00 19.60 192 PRO B C 1
ATOM 3687 O O . PRO B 1 159 ? 9.149 65.079 87.210 1.00 21.62 192 PRO B O 1
ATOM 3691 N N . ASP B 1 160 ? 7.591 65.595 85.629 1.00 20.94 193 ASP B N 1
ATOM 3692 C CA . ASP B 1 160 ? 6.486 64.978 86.381 1.00 22.44 193 ASP B CA 1
ATOM 3693 C C . ASP B 1 160 ? 6.495 63.464 86.201 1.00 20.81 193 ASP B C 1
ATOM 3694 O O . ASP B 1 160 ? 6.081 62.962 85.121 1.00 22.06 193 ASP B O 1
ATOM 3699 N N . LEU B 1 161 ? 6.906 62.752 87.244 1.00 23.04 194 LEU B N 1
ATOM 3700 C CA . LEU B 1 161 ? 6.920 61.299 87.261 1.00 20.44 194 LEU B CA 1
ATOM 3701 C C . LEU B 1 161 ? 5.970 60.772 88.331 1.00 21.58 194 LEU B C 1
ATOM 3702 O O . LEU B 1 161 ? 6.130 59.637 88.763 1.00 21.50 194 LEU B O 1
ATOM 3707 N N . SER B 1 162 ? 4.983 61.592 88.749 1.00 23.97 195 SER B N 1
ATOM 3708 C CA . SER B 1 162 ? 4.239 61.253 89.965 1.00 26.31 195 SER B CA 1
ATOM 3709 C C . SER B 1 162 ? 3.290 60.069 89.745 1.00 25.38 195 SER B C 1
ATOM 3710 O O . SER B 1 162 ? 3.116 59.247 90.648 1.00 26.48 195 SER B O 1
ATOM 3713 N N . ASP B 1 163 ? 2.678 59.959 88.569 1.00 26.96 196 ASP B N 1
ATOM 3714 C CA . ASP B 1 163 ? 1.780 58.839 88.295 1.00 31.31 196 ASP B CA 1
ATOM 3715 C C . ASP B 1 163 ? 2.550 57.522 88.259 1.00 31.85 196 ASP B C 1
ATOM 3716 O O . ASP B 1 163 ? 2.043 56.487 88.719 1.00 27.32 196 ASP B O 1
ATOM 3729 N N . LEU B 1 165 ? 5.392 56.884 89.857 1.00 19.75 198 LEU B N 1
ATOM 3730 C CA . LEU B 1 165 ? 5.697 56.543 91.235 1.00 20.80 198 LEU B CA 1
ATOM 3731 C C . LEU B 1 165 ? 4.497 55.875 91.914 1.00 22.00 198 LEU B C 1
ATOM 3732 O O . LEU B 1 165 ? 4.672 54.900 92.662 1.00 21.82 198 LEU B O 1
ATOM 3737 N N . LYS B 1 166 ? 3.283 56.396 91.681 1.00 24.23 199 LYS B N 1
ATOM 3738 C CA . LYS B 1 166 ? 2.111 55.816 92.344 1.00 26.39 199 LYS B CA 1
ATOM 3739 C C . LYS B 1 166 ? 1.894 54.383 91.857 1.00 25.87 199 LYS B C 1
ATOM 3740 O O . LYS B 1 166 ? 1.608 53.475 92.647 1.00 26.81 199 LYS B O 1
ATOM 3746 N N . PHE B 1 167 ? 2.093 54.152 90.566 1.00 22.32 200 PHE B N 1
ATOM 3747 C CA . PHE B 1 167 ? 2.036 52.791 90.033 1.00 24.06 200 PHE B CA 1
ATOM 3748 C C . PHE B 1 167 ? 3.113 51.880 90.636 1.00 25.41 200 PHE B C 1
ATOM 3749 O O . PHE B 1 167 ? 2.840 50.711 90.956 1.00 25.02 200 PHE B O 1
ATOM 3757 N N . GLU B 1 168 ? 4.350 52.391 90.761 1.00 22.75 201 GLU B N 1
ATOM 3758 C CA . GLU B 1 168 ? 5.432 51.631 91.386 1.00 21.24 201 GLU B CA 1
ATOM 3759 C C . GLU B 1 168 ? 5.044 51.244 92.804 1.00 21.61 201 GLU B C 1
ATOM 3760 O O . GLU B 1 168 ? 5.318 50.120 93.249 1.00 19.74 201 GLU B O 1
ATOM 3766 N N . SER B 1 169 ? 4.474 52.195 93.547 1.00 21.02 202 SER B N 1
ATOM 3767 C CA . SER B 1 169 ? 4.035 51.904 94.909 1.00 21.08 202 SER B CA 1
ATOM 3768 C C . SER B 1 169 ? 2.971 50.811 94.932 1.00 22.38 202 SER B C 1
ATOM 3769 O O . SER B 1 169 ? 2.956 49.955 95.838 1.00 23.60 202 SER B O 1
ATOM 3772 N N . GLU B 1 170 ? 2.035 50.851 93.986 1.00 22.90 203 GLU B N 1
ATOM 3773 C CA . GLU B 1 170 ? 0.997 49.820 93.958 1.00 24.75 203 GLU B CA 1
ATOM 3774 C C . GLU B 1 170 ? 1.582 48.471 93.597 1.00 26.69 203 GLU B C 1
ATOM 3775 O O . GLU B 1 170 ? 1.148 47.440 94.108 1.00 30.41 203 GLU B O 1
ATOM 3781 N N . LYS B 1 171 ? 2.570 48.448 92.713 1.00 22.94 204 LYS B N 1
ATOM 3782 C CA . LYS B 1 171 ? 3.150 47.177 92.318 1.00 23.05 204 LYS B CA 1
ATOM 3783 C C . LYS B 1 171 ? 4.044 46.582 93.417 1.00 26.92 204 LYS B C 1
ATOM 3784 O O . LYS B 1 171 ? 4.055 45.364 93.632 1.00 27.87 204 LYS B O 1
ATOM 3790 N N . HIS B 1 172 ? 4.831 47.417 94.092 1.00 22.25 205 HIS B N 1
ATOM 3791 C CA . HIS B 1 172 ? 5.904 46.917 94.947 1.00 21.16 205 HIS B CA 1
ATOM 3792 C C . HIS B 1 172 ? 5.672 47.148 96.426 1.00 20.68 205 HIS B C 1
ATOM 3793 O O . HIS B 1 172 ? 6.374 46.515 97.243 1.00 22.16 205 HIS B O 1
ATOM 3800 N N . GLN B 1 173 ? 4.725 48.016 96.773 1.00 20.14 206 GLN B N 1
ATOM 3801 C CA . GLN B 1 173 ? 4.289 48.185 98.175 1.00 19.94 206 GLN B CA 1
ATOM 3802 C C . GLN B 1 173 ? 5.454 48.497 99.115 1.00 22.06 206 GLN B C 1
ATOM 3803 O O . GLN B 1 173 ? 5.519 47.999 100.241 1.00 21.23 206 GLN B O 1
ATOM 3809 N N . ASP B 1 174 ? 6.363 49.372 98.671 1.00 17.70 207 ASP B N 1
ATOM 3810 C CA . ASP B 1 174 ? 7.561 49.632 99.447 1.00 16.73 207 ASP B CA 1
ATOM 3811 C C . ASP B 1 174 ? 7.970 51.085 99.377 1.00 18.01 207 ASP B C 1
ATOM 3812 O O . ASP B 1 174 ? 9.137 51.384 99.675 1.00 18.69 207 ASP B O 1
ATOM 3817 N N . ILE B 1 175 ? 7.042 51.979 99.020 1.00 17.25 208 ILE B N 1
ATOM 3818 C CA . ILE B 1 175 ? 7.333 53.416 98.921 1.00 16.91 208 ILE B CA 1
ATOM 3819 C C . ILE B 1 175 ? 6.677 54.135 100.081 1.00 19.05 208 ILE B C 1
ATOM 3820 O O . ILE B 1 175 ? 5.467 53.988 100.283 1.00 19.65 208 ILE B O 1
ATOM 3825 N N . LEU B 1 176 ? 7.455 54.948 100.809 1.00 18.12 209 LEU B N 1
ATOM 3826 C CA . LEU B 1 176 ? 6.914 55.914 101.764 1.00 15.46 209 LEU B CA 1
ATOM 3827 C C . LEU B 1 176 ? 7.184 57.297 101.188 1.00 16.03 209 LEU B C 1
ATOM 3828 O O . LEU B 1 176 ? 8.338 57.649 100.892 1.00 18.66 209 LEU B O 1
ATOM 3841 N N . TRP B 1 178 ? 6.316 61.496 101.603 1.00 17.16 211 TRP B N 1
ATOM 3842 C CA . TRP B 1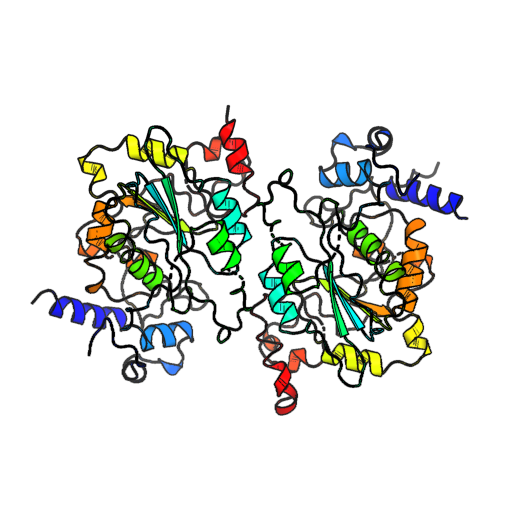 178 ? 5.792 62.603 102.367 1.00 17.60 211 TRP B CA 1
ATOM 3843 C C . TRP B 1 178 ? 5.712 63.892 101.568 1.00 20.57 211 TRP B C 1
ATOM 3844 O O . TRP B 1 178 ? 6.509 64.121 100.651 1.00 20.97 211 TRP B O 1
ATOM 3855 N N . ASN B 1 179 ? 4.769 64.755 101.964 1.00 20.84 212 ASN B N 1
ATOM 3856 C CA . ASN B 1 179 ? 4.488 65.993 101.228 1.00 23.06 212 ASN B CA 1
ATOM 3857 C C . ASN B 1 179 ? 5.437 67.144 101.592 1.00 23.32 212 ASN B C 1
ATOM 3858 O O . ASN B 1 179 ? 5.014 68.197 102.053 1.00 26.55 212 ASN B O 1
ATOM 3863 N N . TYR B 1 180 ? 6.738 66.941 101.392 1.00 21.20 213 TYR B N 1
ATOM 3864 C CA . TYR B 1 180 ? 7.697 68.043 101.554 1.00 21.62 213 TYR B CA 1
ATOM 3865 C C . TYR B 1 180 ? 8.665 68.007 100.372 1.00 21.01 213 TYR B C 1
ATOM 3866 O O . TYR B 1 180 ? 8.822 66.987 99.684 1.00 21.56 213 TYR B O 1
ATOM 3875 N N . ARG B 1 181 ? 9.291 69.163 100.118 1.00 18.57 214 ARG B N 1
ATOM 3876 C CA . ARG B 1 181 ? 10.217 69.310 98.986 1.00 21.55 214 ARG B CA 1
ATOM 3877 C C . ARG B 1 181 ? 11.513 68.521 99.251 1.00 19.83 214 ARG B C 1
ATOM 3878 O O . ARG B 1 181 ? 12.272 68.834 100.171 1.00 20.16 214 ARG B O 1
ATOM 3886 N N . ASP B 1 182 ? 11.777 67.467 98.453 1.00 18.51 215 ASP B N 1
ATOM 3887 C CA . ASP B 1 182 ? 12.914 66.576 98.663 1.00 16.96 215 ASP B CA 1
ATOM 3888 C C . ASP B 1 182 ? 14.178 67.221 98.108 1.00 19.82 215 ASP B C 1
ATOM 3889 O O . ASP B 1 182 ? 14.305 67.416 96.895 1.00 21.77 215 ASP B O 1
ATOM 3894 N N . THR B 1 183 ? 15.079 67.639 99.004 1.00 19.45 216 THR B N 1
ATOM 3895 C CA . THR B 1 183 ? 16.300 68.354 98.649 1.00 19.84 216 THR B CA 1
ATOM 3896 C C . THR B 1 183 ? 17.398 67.881 99.598 1.00 18.40 216 THR B C 1
ATOM 3897 O O . THR B 1 183 ? 17.124 67.345 100.673 1.00 18.60 216 THR B O 1
ATOM 3901 N N . PHE B 1 184 ? 18.657 68.188 99.265 1.00 18.99 217 PHE B N 1
ATOM 3902 C CA . PHE B 1 184 ? 19.712 67.782 100.204 1.00 21.19 217 PHE B CA 1
ATOM 3903 C C . PHE B 1 184 ? 19.524 68.401 101.579 1.00 19.54 217 PHE B C 1
ATOM 3904 O O . PHE B 1 184 ? 19.690 67.716 102.591 1.00 18.33 217 PHE B O 1
ATOM 3912 N N . PHE B 1 185 ? 19.174 69.690 101.628 1.00 18.62 218 PHE B N 1
ATOM 3913 C CA . PHE B 1 185 ? 19.076 70.350 102.929 1.00 19.84 218 PHE B CA 1
ATOM 3914 C C . PHE B 1 185 ? 17.803 69.964 103.683 1.00 21.26 218 PHE B C 1
ATOM 3915 O O . PHE B 1 185 ? 17.666 70.358 104.860 1.00 24.14 218 PHE B O 1
ATOM 3923 N N . ASN B 1 186 ? 16.867 69.232 103.060 1.00 17.70 219 ASN B N 1
ATOM 3924 C CA . ASN B 1 186 ? 15.738 68.678 103.791 1.00 17.57 219 ASN B CA 1
ATOM 3925 C C . ASN B 1 186 ? 15.948 67.208 104.165 1.00 16.99 219 ASN B C 1
ATOM 3926 O O . ASN B 1 186 ? 14.999 66.552 104.573 1.00 17.18 219 ASN B O 1
ATOM 3931 N N . LEU B 1 187 ? 17.147 66.662 103.987 1.00 17.44 220 LEU B N 1
ATOM 3932 C CA . LEU B 1 187 ? 17.318 65.261 104.363 1.00 17.05 220 LEU B CA 1
ATOM 3933 C C . LEU B 1 187 ? 17.203 65.045 105.883 1.00 15.60 220 LEU B C 1
ATOM 3934 O O . LEU B 1 187 ? 16.849 63.940 106.293 1.00 17.07 220 LEU B O 1
ATOM 3939 N N . SER B 1 188 ? 17.502 66.053 106.731 1.00 17.93 221 SER B N 1
ATOM 3940 C CA . SER B 1 188 ? 17.280 65.761 108.145 1.00 17.70 221 SER B CA 1
ATOM 3941 C C . SER B 1 188 ? 15.788 65.698 108.446 1.00 20.26 221 SER B C 1
ATOM 3942 O O . SER B 1 188 ? 15.355 64.960 109.345 1.00 18.80 221 SER B O 1
ATOM 3945 N N . LEU B 1 189 ? 14.987 66.404 107.677 1.00 19.35 222 LEU B N 1
ATOM 3946 C CA . LEU B 1 189 ? 13.554 66.205 107.722 1.00 19.69 222 LEU B CA 1
ATOM 3947 C C . LEU B 1 189 ? 13.149 64.811 107.271 1.00 19.86 222 LEU B C 1
ATOM 3948 O O . LEU B 1 189 ? 12.252 64.182 107.869 1.00 21.05 222 LEU B O 1
ATOM 3953 N N . LYS B 1 190 ? 13.770 64.296 106.182 1.00 17.74 223 LYS B N 1
ATOM 3954 C CA . LYS B 1 190 ? 13.533 62.922 105.774 1.00 17.91 223 LYS B CA 1
ATOM 3955 C C . LYS B 1 190 ? 13.854 61.939 106.914 1.00 17.83 223 LYS B C 1
ATOM 3956 O O . LYS B 1 190 ? 13.083 61.001 107.176 1.00 18.50 223 LYS B O 1
ATOM 3962 N N . GLU B 1 191 ? 14.950 62.187 107.636 1.00 16.81 224 GLU B N 1
ATOM 3963 C CA . GLU B 1 191 ? 15.307 61.374 108.811 1.00 16.00 224 GLU B CA 1
ATOM 3964 C C . GLU B 1 191 ? 14.232 61.447 109.899 1.00 16.76 224 GLU B C 1
ATOM 3965 O O . GLU B 1 191 ? 13.786 60.409 110.403 1.00 17.39 224 GLU B O 1
ATOM 3971 N N . VAL B 1 192 ? 13.786 62.658 110.282 1.00 19.27 225 VAL B N 1
ATOM 3972 C CA . VAL B 1 192 ? 12.834 62.782 111.392 1.00 18.29 225 VAL B CA 1
ATOM 3973 C C . VAL B 1 192 ? 11.494 62.160 111.027 1.00 17.83 225 VAL B C 1
ATOM 3974 O O . VAL B 1 192 ? 10.889 61.418 111.830 1.00 19.36 225 VAL B O 1
ATOM 3978 N N . LEU B 1 193 ? 11.037 62.399 109.792 1.00 17.10 226 LEU B N 1
ATOM 3979 C CA . LEU B 1 193 ? 9.761 61.804 109.366 1.00 18.50 226 LEU B CA 1
ATOM 3980 C C . LEU B 1 193 ? 9.844 60.261 109.292 1.00 18.47 226 LEU B C 1
ATOM 3981 O O . LEU B 1 193 ? 8.870 59.549 109.623 1.00 19.61 226 LEU B O 1
ATOM 3986 N N . PHE B 1 194 ? 10.995 59.721 108.888 1.00 16.18 227 PHE B N 1
ATOM 3987 C CA . PHE B 1 194 ? 11.180 58.273 108.904 1.00 15.99 227 PHE B CA 1
ATOM 3988 C C . PHE B 1 194 ? 11.149 57.769 110.341 1.00 17.04 227 PHE B C 1
ATOM 3989 O O . PHE B 1 194 ? 10.465 56.795 110.637 1.00 17.95 227 PHE B O 1
ATOM 3997 N N . LEU B 1 195 ? 11.877 58.424 111.249 1.00 16.96 228 LEU B N 1
ATOM 3998 C CA . LEU B 1 195 ? 11.875 57.928 112.630 1.00 17.16 228 LEU B CA 1
ATOM 3999 C C . LEU B 1 195 ? 10.473 57.997 113.229 1.00 17.75 228 LEU B C 1
ATOM 4000 O O . LEU B 1 195 ? 10.088 57.135 114.045 1.00 17.50 228 LEU B O 1
ATOM 4005 N N . ARG B 1 196 ? 9.700 59.007 112.842 1.00 18.14 229 ARG B N 1
ATOM 4006 C CA A ARG B 1 196 ? 8.317 59.082 113.292 0.48 19.02 229 ARG B CA 1
ATOM 4007 C CA B ARG B 1 196 ? 8.308 59.096 113.277 0.52 18.91 229 ARG B CA 1
ATOM 4008 C C . ARG B 1 196 ? 7.506 57.910 112.769 1.00 19.06 229 ARG B C 1
ATOM 4009 O O . ARG B 1 196 ? 6.706 57.327 113.507 1.00 20.03 229 ARG B O 1
ATOM 4024 N N . TRP B 1 197 ? 7.731 57.525 111.500 1.00 18.35 230 TRP B N 1
ATOM 4025 C CA . TRP B 1 197 ? 7.055 56.359 110.955 1.00 18.81 230 TRP B CA 1
ATOM 4026 C C . TRP B 1 197 ? 7.462 55.089 111.689 1.00 17.98 230 TRP B C 1
ATOM 4027 O O . TRP B 1 197 ? 6.615 54.217 111.947 1.00 20.25 230 TRP B O 1
ATOM 4038 N N . VAL B 1 198 ? 8.751 54.946 112.039 1.00 17.68 231 VAL B N 1
ATOM 4039 C CA . VAL B 1 198 ? 9.140 53.767 112.817 1.00 18.31 231 VAL B CA 1
ATOM 4040 C C . VAL B 1 198 ? 8.350 53.732 114.126 1.00 17.87 231 VAL B C 1
ATOM 4041 O O . VAL B 1 198 ? 7.833 52.677 114.541 1.00 20.46 231 VAL B O 1
ATOM 4045 N N . SER B 1 199 ? 8.234 54.884 114.794 1.00 19.00 232 SER B N 1
ATOM 4046 C CA . SER B 1 199 ? 7.534 54.925 116.087 1.00 21.62 232 SER B CA 1
ATOM 4047 C C . SER B 1 199 ? 6.045 54.586 115.942 1.00 23.41 232 SER B C 1
ATOM 4048 O O . SER B 1 199 ? 5.462 53.903 116.816 1.00 24.39 232 SER B O 1
ATOM 4051 N N . THR B 1 200 ? 5.401 55.067 114.856 1.00 22.60 233 THR B N 1
ATOM 4052 C CA . THR B 1 200 ? 3.962 54.862 114.678 1.00 24.12 233 THR B CA 1
ATOM 4053 C C . THR B 1 200 ? 3.654 53.510 114.044 1.00 23.69 233 THR B C 1
ATOM 4054 O O . THR B 1 200 ? 2.635 52.888 114.374 1.00 27.36 233 THR B O 1
ATOM 4058 N N . SER B 1 201 ? 4.508 53.025 113.153 1.00 19.82 234 SER B N 1
ATOM 4059 C CA . SER B 1 201 ? 4.146 51.929 112.287 1.00 19.35 234 SER B CA 1
ATOM 4060 C C . SER B 1 201 ? 5.107 50.745 112.312 1.00 25.45 234 SER B C 1
ATOM 4061 O O . SER B 1 201 ? 4.810 49.732 111.668 1.00 27.44 234 SER B O 1
ATOM 4064 N N . CYS B 1 202 ? 6.285 50.867 112.920 1.00 22.55 235 CYS B N 1
ATOM 4065 C CA . CYS B 1 202 ? 7.179 49.715 112.956 1.00 21.73 235 CYS B CA 1
ATOM 4066 C C . CYS B 1 202 ? 7.969 49.714 114.252 1.00 21.59 235 CYS B C 1
ATOM 4067 O O . CYS B 1 202 ? 9.179 49.552 114.214 1.00 20.87 235 CYS B O 1
ATOM 4070 N N . PRO B 1 203 ? 7.334 49.900 115.404 1.00 22.51 236 PRO B N 1
ATOM 4071 C CA . PRO B 1 203 ? 8.129 50.179 116.621 1.00 22.49 236 PRO B CA 1
ATOM 4072 C C . PRO B 1 203 ? 8.875 48.963 117.131 1.00 24.71 236 PRO B C 1
ATOM 4073 O O . PRO B 1 203 ? 9.769 49.132 117.971 1.00 24.27 236 PRO B O 1
ATOM 4077 N N . ASP B 1 204 ? 8.577 47.765 116.627 1.00 22.04 237 ASP B N 1
ATOM 4078 C CA . ASP B 1 204 ? 9.150 46.565 117.230 1.00 23.82 237 ASP B CA 1
ATOM 4079 C C . ASP B 1 204 ? 10.185 45.896 116.335 1.00 21.99 237 ASP B C 1
ATOM 4080 O O . ASP B 1 204 ? 10.646 44.799 116.681 1.00 23.13 237 ASP B O 1
ATOM 4085 N N . THR B 1 205 ? 10.619 46.547 115.246 1.00 20.21 238 THR B N 1
ATOM 4086 C CA . THR B 1 205 ? 11.709 45.977 114.467 1.00 19.35 238 THR B CA 1
ATOM 4087 C C . THR B 1 205 ? 12.965 45.835 115.329 1.00 20.52 238 THR B C 1
ATOM 4088 O O . THR B 1 205 ? 13.286 46.713 116.150 1.00 21.67 238 THR B O 1
ATOM 4092 N N . GLU B 1 206 ? 13.667 44.699 115.200 1.00 19.43 239 GLU B N 1
ATOM 4093 C CA . GLU B 1 206 ? 14.849 44.503 116.036 1.00 19.97 239 GLU B CA 1
ATOM 4094 C C . GLU B 1 206 ? 15.975 45.462 115.643 1.00 18.02 239 GLU B C 1
ATOM 4095 O O . GLU B 1 206 ? 16.614 46.068 116.528 1.00 18.91 239 GLU B O 1
ATOM 4101 N N . PHE B 1 207 ? 16.174 45.662 114.327 1.00 17.56 240 PHE B N 1
ATOM 4102 C CA . PHE B 1 207 ? 17.282 46.481 113.822 1.00 17.48 240 PHE B CA 1
ATOM 4103 C C . PHE B 1 207 ? 16.822 47.295 112.626 1.00 19.09 240 PHE B C 1
ATOM 4104 O O . PHE B 1 207 ? 15.821 46.972 111.997 1.00 18.23 240 PHE B O 1
ATOM 4112 N N . VAL B 1 208 ? 17.564 48.356 112.357 1.00 16.31 241 VAL B N 1
ATOM 4113 C CA . VAL B 1 208 ? 17.288 49.233 111.216 1.00 16.11 241 VAL B CA 1
ATOM 4114 C C . VAL B 1 208 ? 18.582 49.427 110.482 1.00 17.65 241 VAL B C 1
ATOM 4115 O O . VAL B 1 208 ? 19.613 49.736 111.085 1.00 16.78 241 VAL B O 1
ATOM 4119 N N . PHE B 1 209 ? 18.524 49.334 109.148 1.00 16.00 242 PHE B N 1
ATOM 4120 C CA . PHE B 1 209 ? 19.624 49.802 108.307 1.00 16.54 242 PHE B CA 1
ATOM 4121 C C . PHE B 1 209 ?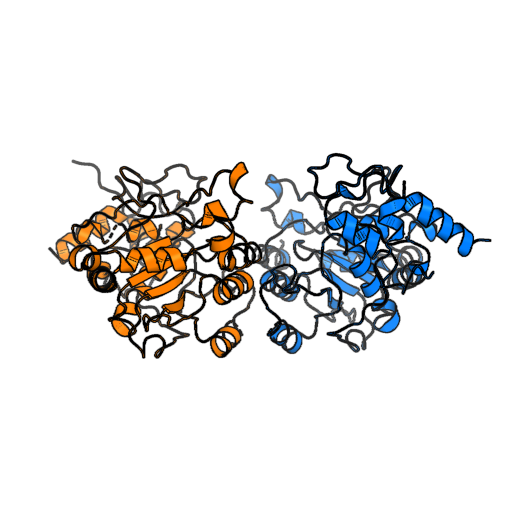 19.067 50.989 107.543 1.00 16.61 242 PHE B C 1
ATOM 4122 O O . PHE B 1 209 ? 18.043 50.833 106.873 1.00 18.10 242 PHE B O 1
ATOM 4130 N N . LYS B 1 210 ? 19.697 52.157 107.650 1.00 15.48 243 LYS B N 1
ATOM 4131 C CA . LYS B 1 210 ? 19.272 53.307 106.838 1.00 16.33 243 LYS B CA 1
ATOM 4132 C C . LYS B 1 210 ? 20.382 53.610 105.873 1.00 20.45 243 LYS B C 1
ATOM 4133 O O . LYS B 1 210 ? 21.517 53.798 106.280 1.00 18.90 243 LYS B O 1
ATOM 4139 N N . GLY B 1 211 ? 20.069 53.657 104.577 1.00 17.53 244 GLY B N 1
ATOM 4140 C CA . GLY B 1 211 ? 21.181 53.865 103.678 1.00 18.81 244 GLY B CA 1
ATOM 4141 C C . GLY B 1 211 ? 20.707 54.542 102.414 1.00 19.04 244 GLY B C 1
ATOM 4142 O O . GLY B 1 211 ? 19.570 54.984 102.320 1.00 18.74 244 GLY B O 1
ATOM 4143 N N . ASP B 1 212 ? 21.653 54.777 101.540 1.00 17.36 245 ASP B N 1
ATOM 4144 C CA . ASP B 1 212 ? 21.436 55.515 100.279 1.00 16.39 245 ASP B CA 1
ATOM 4145 C C . ASP B 1 212 ? 21.116 54.534 99.165 1.00 18.43 245 ASP B C 1
ATOM 4146 O O . ASP B 1 212 ? 21.423 53.336 99.228 1.00 18.42 245 ASP B O 1
ATOM 4151 N N . ASP B 1 213 ? 20.555 55.080 98.069 1.00 17.73 246 ASP B N 1
ATOM 4152 C CA . ASP B 1 213 ? 20.178 54.169 96.971 1.00 17.66 246 ASP B CA 1
ATOM 4153 C C . ASP B 1 213 ? 21.275 54.005 95.910 1.00 19.00 246 ASP B C 1
ATOM 4154 O O . ASP B 1 213 ? 21.021 53.410 94.848 1.00 18.90 246 ASP B O 1
ATOM 4159 N N . ASP B 1 214 ? 22.502 54.427 96.213 1.00 16.60 247 ASP B N 1
ATOM 4160 C CA . ASP B 1 214 ? 23.644 54.213 95.345 1.00 18.30 247 ASP B CA 1
ATOM 4161 C C . ASP B 1 214 ? 24.727 53.378 96.027 1.00 19.00 247 ASP B C 1
ATOM 4162 O O . ASP B 1 214 ? 25.888 53.452 95.618 1.00 19.03 247 ASP B O 1
ATOM 4167 N N . VAL B 1 215 ? 24.402 52.635 97.093 1.00 17.27 248 VAL B N 1
ATOM 4168 C CA . VAL B 1 215 ? 25.390 51.775 97.749 1.00 17.09 248 VAL B CA 1
ATOM 4169 C C . VAL B 1 215 ? 25.062 50.303 97.483 1.00 18.67 248 VAL B C 1
ATOM 4170 O O . VAL B 1 215 ? 23.911 49.936 97.192 1.00 23.12 248 VAL B O 1
ATOM 4174 N N . PHE B 1 216 ? 26.093 49.474 97.474 1.00 17.98 249 PHE B N 1
ATOM 4175 C CA . PHE B 1 216 ? 25.887 48.034 97.561 1.00 18.76 249 PHE B CA 1
ATOM 4176 C C . PHE B 1 216 ? 26.000 47.612 99.011 1.00 19.04 249 PHE B C 1
ATOM 4177 O O . PHE B 1 216 ? 26.953 48.004 99.689 1.00 19.98 249 PHE B O 1
ATOM 4185 N N . VAL B 1 217 ? 25.052 46.798 99.460 1.00 16.84 250 VAL B N 1
ATOM 4186 C CA . VAL B 1 217 ? 25.021 46.334 100.856 1.00 17.11 250 VAL B CA 1
ATOM 4187 C C . VAL B 1 217 ? 25.129 44.822 100.845 1.00 18.37 250 VAL B C 1
ATOM 4188 O O . VAL B 1 217 ? 24.337 44.155 100.172 1.00 19.43 250 VAL B O 1
ATOM 4192 N N . ASN B 1 218 ? 26.069 44.271 101.645 1.00 19.24 251 ASN B N 1
ATOM 4193 C CA . ASN B 1 218 ? 26.114 42.827 101.775 1.00 18.09 251 ASN B CA 1
ATOM 4194 C C . ASN B 1 218 ? 25.172 42.465 102.916 1.00 18.61 251 ASN B C 1
ATOM 4195 O O . ASN B 1 218 ? 25.571 42.380 104.093 1.00 19.88 251 ASN B O 1
ATOM 4200 N N . THR B 1 219 ? 23.903 42.269 102.567 1.00 19.26 252 THR B N 1
ATOM 4201 C CA . THR B 1 219 ? 22.880 42.058 103.592 1.00 18.37 252 THR B CA 1
ATOM 4202 C C . THR B 1 219 ? 23.096 40.745 104.325 1.00 19.08 252 THR B C 1
ATOM 4203 O O . THR B 1 219 ? 22.757 40.628 105.505 1.00 19.47 252 THR B O 1
ATOM 4207 N N . HIS B 1 220 ? 23.634 39.735 103.647 1.00 18.24 253 HIS B N 1
ATOM 4208 C CA . HIS B 1 220 ? 23.950 38.488 104.353 1.00 21.00 253 HIS B CA 1
ATOM 4209 C C . HIS B 1 220 ? 24.980 38.723 105.449 1.00 18.74 253 HIS B C 1
ATOM 4210 O O . HIS B 1 220 ? 24.861 38.170 106.566 1.00 21.12 253 HIS B O 1
ATOM 4217 N N . HIS B 1 221 ? 26.010 39.534 105.169 1.00 19.27 254 HIS B N 1
ATOM 4218 C CA . HIS B 1 221 ? 27.017 39.835 106.200 1.00 20.44 254 HIS B CA 1
ATOM 4219 C C . HIS B 1 221 ? 26.395 40.657 107.325 1.00 19.29 254 HIS B C 1
ATOM 4220 O O . HIS B 1 221 ? 26.653 40.400 108.516 1.00 20.00 254 HIS B O 1
ATOM 4227 N N . ILE B 1 222 ? 25.513 41.603 106.971 1.00 17.27 255 ILE B N 1
ATOM 4228 C CA . ILE B 1 222 ? 24.808 42.353 108.017 1.00 17.79 255 ILE B CA 1
ATOM 4229 C C . ILE B 1 222 ? 24.021 41.406 108.922 1.00 20.00 255 ILE B C 1
ATOM 4230 O O . ILE B 1 222 ? 24.060 41.525 110.161 1.00 18.44 255 ILE B O 1
ATOM 4235 N N . LEU B 1 223 ? 23.287 40.467 108.328 1.00 17.69 256 LEU B N 1
ATOM 4236 C CA . LEU B 1 223 ? 22.492 39.562 109.158 1.00 18.47 256 LEU B CA 1
ATOM 4237 C C . LEU B 1 223 ? 23.374 38.716 110.053 1.00 20.63 256 LEU B C 1
ATOM 4238 O O . LEU B 1 223 ? 23.010 38.460 111.226 1.00 21.00 256 LEU B O 1
ATOM 4243 N N . ASN B 1 224 ? 24.511 38.224 109.526 1.00 18.55 257 ASN B N 1
ATOM 4244 C CA . ASN B 1 224 ? 25.424 37.455 110.398 1.00 18.88 257 ASN B CA 1
ATOM 4245 C C . ASN B 1 224 ? 25.977 38.337 111.518 1.00 20.01 257 ASN B C 1
ATOM 4246 O O . ASN B 1 224 ? 26.029 37.919 112.689 1.00 20.66 257 ASN B O 1
ATOM 4251 N N . TYR B 1 225 ? 26.335 39.576 111.201 1.00 18.14 258 TYR B N 1
ATOM 4252 C CA . TYR B 1 225 ? 26.827 40.480 112.256 1.00 19.39 258 TYR B CA 1
ATOM 4253 C C . TYR B 1 225 ? 25.767 40.702 113.333 1.00 20.79 258 TYR B C 1
ATOM 4254 O O . TYR B 1 225 ? 26.051 40.591 114.540 1.00 18.94 258 TYR B O 1
ATOM 4263 N N . LEU B 1 226 ? 24.527 40.959 112.937 1.00 18.40 259 LEU B N 1
ATOM 4264 C CA . LEU B 1 226 ? 23.471 41.185 113.931 1.00 17.75 259 LEU B CA 1
ATOM 4265 C C . LEU B 1 226 ? 23.251 39.948 114.814 1.00 18.29 259 LEU B C 1
ATOM 4266 O O . LEU B 1 226 ? 22.968 40.064 116.015 1.00 21.07 259 LEU B O 1
ATOM 4271 N N . ASN B 1 227 ? 23.343 38.760 114.233 1.00 18.36 260 ASN B N 1
ATOM 4272 C CA . ASN B 1 227 ? 23.175 37.509 114.958 1.00 19.40 260 ASN B CA 1
ATOM 4273 C C . ASN B 1 227 ? 24.373 37.164 115.806 1.00 22.30 260 ASN B C 1
ATOM 4274 O O . ASN B 1 227 ? 24.283 36.188 116.570 1.00 24.91 260 ASN B O 1
ATOM 4279 N N . SER B 1 228 ? 25.483 37.931 115.719 1.00 23.15 261 SER B N 1
ATOM 4280 C CA . SER B 1 228 ? 26.652 37.723 116.592 1.00 23.06 261 SER B CA 1
ATOM 4281 C C . SER B 1 228 ? 26.604 38.534 117.883 1.00 24.30 261 SER B C 1
ATOM 4282 O O . SER B 1 228 ? 27.445 38.296 118.752 1.00 25.86 261 SER B O 1
ATOM 4285 N N . LEU B 1 229 ? 25.633 39.453 118.019 1.00 25.44 262 LEU B N 1
ATOM 4286 C CA . LEU B 1 229 ? 25.638 40.457 119.092 1.00 25.22 262 LEU B CA 1
ATOM 4287 C C . LEU B 1 229 ? 25.102 39.899 120.393 1.00 29.49 262 LEU B C 1
ATOM 4288 O O . LEU B 1 229 ? 24.162 39.100 120.403 1.00 30.58 262 LEU B O 1
ATOM 4293 N N . SER B 1 230 ? 25.681 40.354 121.511 1.00 32.03 263 SER B N 1
ATOM 4294 C CA . SER B 1 230 ? 25.057 40.066 122.784 1.00 35.59 263 SER B CA 1
ATOM 4295 C C . SER B 1 230 ? 23.740 40.839 122.897 1.00 35.23 263 SER B C 1
ATOM 4296 O O . SER B 1 230 ? 23.493 41.807 122.191 1.00 30.22 263 SER B O 1
ATOM 4299 N N . LYS B 1 231 ? 22.899 40.421 123.843 1.00 35.34 264 LYS B N 1
ATOM 4300 C CA . LYS B 1 231 ? 21.652 41.137 124.100 1.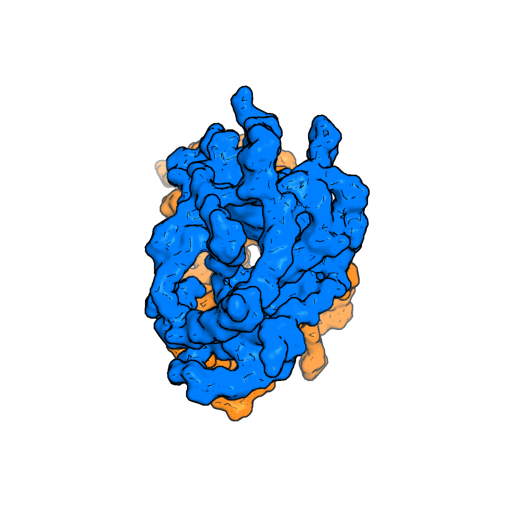00 36.39 264 LYS B CA 1
ATOM 4301 C C . LYS B 1 231 ? 21.925 42.590 124.478 1.00 37.17 264 LYS B C 1
ATOM 4302 O O . LYS B 1 231 ? 21.173 43.493 124.087 1.00 39.53 264 LYS B O 1
ATOM 4308 N N . THR B 1 232 ? 23.027 42.839 125.196 1.00 38.59 265 THR B N 1
ATOM 4309 C CA . THR B 1 232 ? 23.321 44.192 125.665 1.00 40.70 265 THR B CA 1
ATOM 4310 C C . THR B 1 232 ? 23.905 45.067 124.571 1.00 42.20 265 THR B C 1
ATOM 4311 O O . THR B 1 232 ? 23.481 46.220 124.420 1.00 40.29 265 THR B O 1
ATOM 4315 N N . LYS B 1 233 ? 24.881 44.551 123.799 1.00 39.89 266 LYS B N 1
ATOM 4316 C CA . LYS B 1 233 ? 25.416 45.352 122.706 1.00 40.40 266 LYS B CA 1
ATOM 4317 C C . LYS B 1 233 ? 24.320 45.673 121.704 1.00 35.36 266 LYS B C 1
ATOM 4318 O O . LYS B 1 233 ? 24.365 46.721 121.048 1.00 35.03 266 LYS B O 1
ATOM 4324 N N . ALA B 1 234 ? 23.294 44.818 121.646 1.00 33.30 267 ALA B N 1
ATOM 4325 C CA . ALA B 1 234 ? 22.215 44.997 120.692 1.00 31.46 267 ALA B CA 1
ATOM 4326 C C . ALA B 1 234 ? 21.292 46.137 121.069 1.00 33.11 267 ALA B C 1
ATOM 4327 O O . ALA B 1 234 ? 20.820 46.833 120.185 1.00 30.71 267 ALA B O 1
ATOM 4329 N N . LYS B 1 235 ? 20.984 46.334 122.373 1.00 27.70 268 LYS B N 1
ATOM 4330 C CA . LYS B 1 235 ? 19.983 47.339 122.748 1.00 25.32 268 LYS B CA 1
ATOM 4331 C C . LYS B 1 235 ? 20.353 48.731 122.252 1.00 22.31 268 LYS B C 1
ATOM 4332 O O . LYS B 1 235 ? 19.453 49.542 121.946 1.00 24.83 268 LYS B O 1
ATOM 4338 N N . ASP B 1 236 ? 21.664 49.068 122.176 1.00 22.34 269 ASP B N 1
ATOM 4339 C CA . ASP B 1 236 ? 22.013 50.435 121.748 1.00 21.94 269 ASP B CA 1
ATOM 4340 C C . ASP B 1 236 ? 23.013 50.435 120.598 1.00 21.70 269 ASP B C 1
ATOM 4341 O O . ASP B 1 236 ? 23.783 51.377 120.440 1.00 22.12 269 ASP B O 1
ATOM 4346 N N . LEU B 1 237 ? 22.956 49.408 119.763 1.00 19.39 270 LEU B N 1
ATOM 4347 C CA . LEU B 1 237 ? 23.819 49.335 118.574 1.00 18.89 270 LEU B CA 1
ATOM 4348 C C . LEU B 1 237 ? 23.679 50.563 117.705 1.00 18.52 270 LEU B C 1
ATOM 4349 O O . LEU B 1 237 ? 22.569 50.945 117.343 1.00 18.10 270 LEU B O 1
ATOM 4354 N N . PHE B 1 238 ? 24.811 51.175 117.351 1.00 17.76 271 PHE B N 1
ATOM 4355 C CA . PHE B 1 238 ? 24.799 52.154 116.265 1.00 17.01 271 PHE B CA 1
ATOM 4356 C C . PHE B 1 238 ? 26.190 52.162 115.649 1.00 19.29 271 PHE B C 1
ATOM 4357 O O . PHE B 1 238 ? 27.129 52.663 116.283 1.00 19.99 271 PHE B O 1
ATOM 4365 N N . ILE B 1 239 ? 26.327 51.626 114.416 1.00 17.99 272 ILE B N 1
ATOM 4366 C CA . ILE B 1 239 ? 27.646 51.498 113.803 1.00 17.52 272 ILE B CA 1
ATOM 4367 C C . ILE B 1 239 ? 27.575 52.012 112.370 1.00 18.00 272 ILE B C 1
ATOM 4368 O O . ILE B 1 239 ? 26.506 52.048 111.736 1.00 20.09 272 ILE B O 1
ATOM 4373 N N . GLY B 1 240 ? 28.734 52.445 111.892 1.00 18.02 273 GLY B N 1
ATOM 4374 C CA . GLY B 1 240 ? 28.883 52.828 110.475 1.00 17.30 273 GLY B CA 1
ATOM 4375 C C . GLY B 1 240 ? 30.289 53.342 110.265 1.00 19.68 273 GLY B C 1
ATOM 4376 O O . GLY B 1 240 ? 31.219 52.949 110.967 1.00 21.60 273 GLY B O 1
ATOM 4377 N N . ASP B 1 241 ? 30.470 54.176 109.252 1.00 19.28 274 ASP B N 1
ATOM 4378 C CA . ASP B 1 241 ? 31.765 54.833 109.043 1.00 21.16 274 ASP B CA 1
ATOM 4379 C C . ASP B 1 241 ? 31.771 56.144 109.827 1.00 21.91 274 ASP B C 1
ATOM 4380 O O . ASP B 1 241 ? 31.299 57.194 109.364 1.00 20.95 274 ASP B O 1
ATOM 4385 N N . VAL B 1 242 ? 32.232 56.065 111.066 1.00 23.36 275 VAL B N 1
ATOM 4386 C CA . VAL B 1 242 ? 32.092 57.155 112.029 1.00 20.07 275 VAL B CA 1
ATOM 4387 C C . VAL B 1 242 ? 33.329 58.022 111.966 1.00 22.10 275 VAL B C 1
ATOM 4388 O O . VAL B 1 242 ? 34.456 57.515 112.015 1.00 24.90 275 VAL B O 1
ATOM 4392 N N . ILE B 1 243 ? 33.119 59.326 111.888 1.00 24.56 276 ILE B N 1
ATOM 4393 C CA . ILE B 1 243 ? 34.217 60.282 111.927 1.00 28.79 276 ILE B CA 1
ATOM 4394 C C . ILE B 1 243 ? 34.144 61.065 113.229 1.00 27.19 276 ILE B C 1
ATOM 4395 O O . ILE B 1 243 ? 33.073 61.543 113.620 1.00 25.65 276 ILE B O 1
ATOM 4400 N N . HIS B 1 244 ? 35.288 61.183 113.903 1.00 28.73 277 HIS B N 1
ATOM 4401 C CA . HIS B 1 244 ? 35.440 62.024 115.080 1.00 29.93 277 HIS B CA 1
ATOM 4402 C C . HIS B 1 244 ? 36.178 63.308 114.713 1.00 33.20 277 HIS B C 1
ATOM 4403 O O . HIS B 1 244 ? 36.971 63.344 113.770 1.00 32.33 277 HIS B O 1
ATOM 4410 N N . ASN B 1 245 ? 35.927 64.356 115.489 1.00 38.52 278 ASN B N 1
ATOM 4411 C CA . ASN B 1 245 ? 36.725 65.586 115.423 1.00 40.15 278 ASN B CA 1
ATOM 4412 C C . ASN B 1 245 ? 36.512 66.308 114.087 1.00 37.00 278 ASN B C 1
ATOM 4413 O O . ASN B 1 245 ? 37.400 67.026 113.615 1.00 39.30 278 ASN B O 1
ATOM 4418 N N . ALA B 1 246 ? 35.359 66.102 113.457 1.00 32.50 279 ALA B N 1
ATOM 4419 C CA . ALA B 1 246 ? 35.022 66.846 112.251 1.00 32.89 279 ALA B CA 1
ATOM 4420 C C . ALA B 1 246 ? 34.393 68.189 112.605 1.00 32.73 279 ALA B C 1
ATOM 4421 O O . ALA B 1 246 ? 33.998 68.448 113.757 1.00 32.14 279 ALA B O 1
ATOM 4423 N N . GLY B 1 247 ? 34.405 69.090 111.620 1.00 29.10 280 GLY B N 1
ATOM 4424 C CA . GLY B 1 247 ? 33.756 70.372 111.732 1.00 31.24 280 GLY B CA 1
ATOM 4425 C C . GLY B 1 247 ? 33.159 70.796 110.405 1.00 29.91 280 GLY B C 1
ATOM 4426 O O . GLY B 1 247 ? 33.428 70.193 109.349 1.00 29.30 280 GLY B O 1
ATOM 4427 N N . PRO B 1 248 ? 32.344 71.849 110.426 1.00 27.69 281 PRO B N 1
ATOM 4428 C CA . PRO B 1 248 ? 31.696 72.310 109.186 1.00 27.30 281 PRO B CA 1
ATOM 4429 C C . PRO B 1 248 ? 32.700 72.739 108.110 1.00 28.81 281 PRO B C 1
ATOM 4430 O O . PRO B 1 248 ? 33.698 73.397 108.400 1.00 30.88 281 PRO B O 1
ATOM 4434 N N . HIS B 1 249 ? 32.434 72.355 106.852 1.00 27.22 282 HIS B N 1
ATOM 4435 C CA . HIS B 1 249 ? 33.251 72.841 105.738 1.00 30.34 282 HIS B CA 1
ATOM 4436 C C . HIS B 1 249 ? 32.958 74.320 105.504 1.00 27.65 282 HIS B C 1
ATOM 4437 O O . HIS B 1 249 ? 31.791 74.706 105.388 1.00 28.48 282 HIS B O 1
ATOM 4444 N N . ARG B 1 250 ? 34.004 75.139 105.403 1.00 28.41 283 ARG B N 1
ATOM 4445 C CA . ARG B 1 250 ? 33.820 76.572 105.240 1.00 27.56 283 ARG B CA 1
ATOM 4446 C C . ARG B 1 250 ? 34.105 77.048 103.826 1.00 31.42 283 ARG B C 1
ATOM 4447 O O . ARG B 1 250 ? 34.020 78.242 103.576 1.00 32.90 283 ARG B O 1
ATOM 4455 N N . ASP B 1 251 ? 34.449 76.152 102.902 1.00 32.69 284 ASP B N 1
ATOM 4456 C CA . ASP B 1 251 ? 34.766 76.549 101.529 1.00 34.55 284 ASP B CA 1
ATOM 4457 C C . ASP B 1 251 ? 33.467 76.647 100.731 1.00 32.94 284 ASP B C 1
ATOM 4458 O O . ASP B 1 251 ? 32.782 75.637 100.537 1.00 32.15 284 ASP B O 1
ATOM 4463 N N . LYS B 1 252 ? 33.143 77.864 100.255 1.00 33.80 285 LYS B N 1
ATOM 4464 C CA . LYS B 1 252 ? 31.859 78.128 99.600 1.00 36.38 285 LYS B CA 1
ATOM 4465 C C . LYS B 1 252 ? 31.602 77.257 98.371 1.00 37.85 285 LYS B C 1
ATOM 4466 O O . LYS B 1 252 ? 30.440 77.097 97.977 1.00 37.72 285 LYS B O 1
ATOM 4472 N N . LYS B 1 253 ? 32.633 76.671 97.768 1.00 39.21 286 LYS B N 1
ATOM 4473 C CA . LYS B 1 253 ? 32.414 75.859 96.580 1.00 42.58 286 LYS B CA 1
ATOM 4474 C C . LYS B 1 253 ? 32.055 74.407 96.880 1.00 40.24 286 LYS B C 1
ATOM 4475 O O . LYS B 1 253 ? 31.721 73.672 95.947 1.00 42.67 286 LYS B O 1
ATOM 4481 N N . LEU B 1 254 ? 32.121 73.972 98.136 1.00 36.80 287 LEU B N 1
ATOM 4482 C CA . LEU B 1 254 ? 31.938 72.567 98.480 1.00 36.52 287 LEU B CA 1
ATOM 4483 C C . LEU B 1 254 ? 30.476 72.204 98.734 1.00 33.38 287 LEU B C 1
ATOM 4484 O O . LEU B 1 254 ? 29.663 73.032 99.166 1.00 28.17 287 LEU B O 1
ATOM 4489 N N . LYS B 1 255 ? 30.157 70.934 98.455 1.00 30.47 288 LYS B N 1
ATOM 4490 C CA . LYS B 1 255 ? 28.781 70.458 98.565 1.00 29.62 288 LYS B CA 1
ATOM 4491 C C . LYS B 1 255 ? 28.245 70.658 99.973 1.00 26.46 288 LYS B C 1
ATOM 4492 O O . LYS B 1 255 ? 27.103 71.095 100.150 1.00 25.75 288 LYS B O 1
ATOM 4498 N N . TYR B 1 256 ? 29.062 70.364 100.978 1.00 26.36 289 TYR B N 1
ATOM 4499 C CA . TYR B 1 256 ? 28.633 70.447 102.367 1.00 24.59 289 TYR B CA 1
ATOM 4500 C C . TYR B 1 256 ? 29.120 71.738 103.067 1.00 22.00 289 TYR B C 1
ATOM 4501 O O . TYR B 1 256 ? 29.236 71.795 104.301 1.00 23.06 289 TYR B O 1
ATOM 4510 N N . TYR B 1 257 ? 29.345 72.793 102.299 1.00 25.51 290 TYR B N 1
ATOM 4511 C CA . TYR B 1 257 ? 29.608 74.120 102.855 1.00 24.51 290 TYR B CA 1
ATOM 4512 C C . TYR B 1 257 ? 28.531 74.542 103.859 1.00 24.32 290 TYR B C 1
ATOM 4513 O O . TYR B 1 257 ? 27.341 74.421 103.584 1.00 25.95 290 TYR B O 1
ATOM 4522 N N . ILE B 1 258 ? 28.959 75.070 105.008 1.00 23.38 291 ILE B N 1
ATOM 4523 C CA . ILE B 1 258 ? 28.060 75.661 105.994 1.00 23.14 291 ILE B CA 1
ATOM 4524 C C . ILE B 1 258 ? 28.688 76.985 106.417 1.00 25.35 291 ILE B C 1
ATOM 4525 O O . ILE B 1 258 ? 29.795 76.993 106.959 1.00 27.37 291 ILE B O 1
ATOM 4530 N N . PRO B 1 259 ? 28.022 78.125 106.207 1.00 22.93 292 PRO B N 1
ATOM 4531 C CA . PRO B 1 259 ? 28.572 79.410 106.654 1.00 24.38 292 PRO B CA 1
ATOM 4532 C C . PRO B 1 259 ? 28.745 79.475 108.160 1.00 24.24 292 PRO B C 1
ATOM 4533 O O . PRO B 1 259 ? 27.953 78.912 108.916 1.00 25.05 292 PRO B O 1
ATOM 4537 N N . GLU B 1 260 ? 29.744 80.265 108.577 1.00 27.51 293 GLU B N 1
ATOM 4538 C CA . GLU B 1 260 ? 29.981 80.485 109.996 1.00 29.01 293 GLU B CA 1
ATOM 4539 C C . GLU B 1 260 ? 28.794 81.189 110.657 1.00 30.17 293 GLU B C 1
ATOM 4540 O O . GLU B 1 260 ? 28.582 81.053 111.869 1.00 29.15 293 GLU B O 1
ATOM 4546 N N . VAL B 1 261 ? 28.056 82.016 109.910 1.00 24.82 294 VAL B N 1
ATOM 4547 C CA . VAL B 1 261 ? 26.895 82.662 110.512 1.00 25.82 294 VAL B CA 1
ATOM 4548 C C . VAL B 1 261 ? 25.735 81.707 110.740 1.00 24.95 294 VAL B C 1
ATOM 4549 O O . VAL B 1 261 ? 24.772 82.079 111.427 1.00 25.18 294 VAL B O 1
ATOM 4553 N N . VAL B 1 262 ? 25.776 80.523 110.141 1.00 22.59 295 VAL B N 1
ATOM 4554 C CA . VAL B 1 262 ? 24.721 79.522 110.330 1.00 21.80 295 VAL B CA 1
ATOM 4555 C C . VAL B 1 262 ? 25.073 78.556 111.457 1.00 23.65 295 VAL B C 1
ATOM 4556 O O . VAL B 1 262 ? 24.221 78.232 112.302 1.00 24.53 295 VAL B O 1
ATOM 4560 N N . TYR B 1 263 ? 26.297 78.013 111.458 1.00 21.85 296 TYR B N 1
ATOM 4561 C CA . TYR B 1 263 ? 26.666 77.066 112.518 1.00 22.56 296 TYR B CA 1
ATOM 4562 C C . TYR B 1 263 ? 28.084 77.344 112.978 1.00 25.13 296 TYR B C 1
ATOM 4563 O O . TYR B 1 263 ? 29.004 77.419 112.160 1.00 26.48 296 TYR B O 1
ATOM 4572 N N . SER B 1 264 ? 28.286 77.443 114.286 1.00 25.05 297 SER B N 1
ATOM 4573 C CA . SER B 1 264 ? 29.607 77.739 114.810 1.00 26.85 297 SER B CA 1
ATOM 4574 C C . SER B 1 264 ? 30.083 76.506 115.586 1.00 28.92 297 SER B C 1
ATOM 4575 O O . SER B 1 264 ? 29.273 75.696 116.043 1.00 29.30 297 SER B O 1
ATOM 4578 N N . GLY B 1 265 ? 31.397 76.310 115.662 1.00 32.34 298 GLY B N 1
ATOM 4579 C CA . GLY B 1 265 ? 31.894 75.169 116.439 1.00 32.89 298 GLY B CA 1
ATOM 4580 C C . GLY B 1 265 ? 32.006 73.892 115.611 1.00 32.72 298 GLY B C 1
ATOM 4581 O O . GLY B 1 265 ? 32.057 73.907 114.379 1.00 29.51 298 GLY B O 1
ATOM 4582 N N . LEU B 1 266 ? 32.050 72.767 116.312 1.00 29.27 299 LEU B N 1
ATOM 4583 C CA . LEU B 1 266 ? 32.462 71.493 115.730 1.00 30.65 299 LEU B CA 1
ATOM 4584 C C . LEU B 1 266 ? 31.314 70.493 115.634 1.00 24.57 299 LEU B C 1
ATOM 4585 O O . LEU B 1 266 ? 30.231 70.695 116.180 1.00 25.93 299 LEU B O 1
ATOM 4590 N N . TYR B 1 267 ? 31.571 69.370 114.886 1.00 25.82 300 TYR B N 1
ATOM 4591 C CA . TYR B 1 267 ? 30.540 68.346 114.791 1.00 24.40 300 TYR B CA 1
ATOM 4592 C C . TYR B 1 267 ? 30.773 67.274 115.842 1.00 24.02 300 TYR B C 1
ATOM 4593 O O . TYR B 1 267 ? 31.915 66.938 116.135 1.00 26.32 300 TYR B O 1
ATOM 4602 N N . PRO B 1 268 ? 29.701 66.686 116.361 1.00 24.88 301 PRO B N 1
ATOM 4603 C CA . PRO B 1 268 ? 29.832 65.500 117.193 1.00 27.92 301 PRO B CA 1
ATOM 4604 C C . PRO B 1 268 ? 30.260 64.310 116.350 1.00 26.32 301 PRO B C 1
ATOM 4605 O O . PRO B 1 268 ? 30.238 64.382 115.117 1.00 24.42 301 PRO B O 1
ATOM 4609 N N . PRO B 1 269 ? 30.650 63.195 116.949 1.00 24.66 302 PRO B N 1
ATOM 4610 C CA . PRO B 1 269 ? 30.948 62.004 116.130 1.00 25.31 302 PRO B CA 1
ATOM 4611 C C . PRO B 1 269 ? 29.696 61.590 115.375 1.00 24.92 302 PRO B C 1
ATOM 4612 O O . PRO B 1 269 ? 28.575 61.661 115.898 1.00 26.70 302 PRO B O 1
ATOM 4616 N N . TYR B 1 270 ? 29.866 61.215 114.103 1.00 21.31 303 TYR B N 1
ATOM 4617 C CA . TYR B 1 270 ? 28.687 60.791 113.369 1.00 21.12 303 TYR B CA 1
ATOM 4618 C C . TYR B 1 270 ? 29.087 59.831 112.276 1.00 20.28 303 TYR B C 1
ATOM 4619 O O . TYR B 1 270 ? 30.219 59.874 111.781 1.00 21.21 303 TYR B O 1
ATOM 4628 N N . ALA B 1 271 ? 28.147 58.950 111.945 1.00 23.31 304 ALA B N 1
ATOM 4629 C CA . ALA B 1 271 ? 28.294 57.970 110.862 1.00 19.48 304 ALA B CA 1
ATOM 4630 C C . ALA B 1 271 ? 27.778 58.601 109.590 1.00 21.67 304 ALA B C 1
ATOM 4631 O O . ALA B 1 271 ? 26.658 59.098 109.574 1.00 20.37 304 ALA B O 1
ATOM 4633 N N . GLY B 1 272 ? 28.589 58.572 108.530 1.00 22.35 305 GLY B N 1
ATOM 4634 C CA . GLY B 1 272 ? 28.164 59.150 107.268 1.00 23.08 305 GLY B CA 1
ATOM 4635 C C . GLY B 1 272 ? 28.544 58.253 106.110 1.00 23.98 305 GLY B C 1
ATOM 4636 O O . GLY B 1 272 ? 28.924 57.097 106.294 1.00 24.90 305 GLY B O 1
ATOM 4637 N N . GLY B 1 273 ? 28.375 58.766 104.911 1.00 26.02 306 GLY B N 1
ATOM 4638 C CA . GLY B 1 273 ? 28.979 58.118 103.762 1.00 25.39 306 GLY B CA 1
ATOM 4639 C C . GLY B 1 273 ? 28.142 57.106 103.019 1.00 26.88 306 GLY B C 1
ATOM 4640 O O . GLY B 1 273 ? 28.641 56.561 102.020 1.00 31.21 306 GLY B O 1
ATOM 4641 N N . GLY B 1 274 ? 26.915 56.809 103.449 1.00 22.23 307 GLY B N 1
ATOM 4642 C CA . GLY B 1 274 ? 26.135 55.889 102.604 1.00 20.75 307 GLY B CA 1
ATOM 4643 C C . GLY B 1 274 ? 25.183 54.959 103.354 1.00 19.35 307 GLY B C 1
ATOM 4644 O O . GLY B 1 274 ? 24.204 54.459 102.773 1.00 20.72 307 GLY B O 1
ATOM 4645 N N . GLY B 1 275 ? 25.462 54.654 104.624 1.00 17.49 308 GLY B N 1
ATOM 4646 C CA . GLY B 1 275 ? 24.498 53.878 105.387 1.00 18.65 308 GLY B CA 1
ATOM 4647 C C . GLY B 1 275 ? 25.032 53.588 106.776 1.00 19.90 308 GLY B C 1
ATOM 4648 O O . GLY B 1 275 ? 26.239 53.668 107.028 1.00 18.54 308 GLY B O 1
ATOM 4649 N N . PHE B 1 276 ? 24.103 53.275 107.674 1.00 15.29 309 PHE B N 1
ATOM 4650 C CA . PHE B 1 276 ? 24.503 52.911 109.030 1.00 15.72 309 PHE B CA 1
ATOM 4651 C C . PHE B 1 276 ? 23.453 51.980 109.610 1.00 17.14 309 PHE B C 1
ATOM 4652 O O . PHE B 1 276 ? 22.374 51.788 109.055 1.00 17.04 309 PHE B O 1
ATOM 4660 N N . LEU B 1 277 ? 23.836 51.316 110.708 1.00 16.24 310 LEU B N 1
ATOM 4661 C CA . LEU B 1 277 ? 23.074 50.176 111.192 1.00 16.05 310 LEU B CA 1
ATOM 4662 C C . LEU B 1 277 ? 22.824 50.341 112.686 1.00 19.28 310 LEU B C 1
ATOM 4663 O O . LEU B 1 277 ? 23.771 50.587 113.434 1.00 18.98 310 LEU B O 1
ATOM 4668 N N . TYR B 1 278 ? 21.568 50.187 113.122 1.00 16.15 311 TYR B N 1
ATOM 4669 C CA . TYR B 1 278 ? 21.291 50.466 114.533 1.00 16.34 311 TYR B CA 1
ATOM 4670 C C . TYR B 1 278 ? 20.098 49.658 115.036 1.00 17.24 311 TYR B C 1
ATOM 4671 O O . TYR B 1 278 ? 19.387 49.012 114.285 1.00 18.60 311 TYR B O 1
ATOM 4680 N N . SER B 1 279 ? 19.914 49.639 116.371 1.00 17.36 312 SER B N 1
ATOM 4681 C CA . SER B 1 279 ? 18.815 48.854 116.887 1.00 19.83 312 SER B CA 1
ATOM 4682 C C . SER B 1 279 ? 17.493 49.626 116.779 1.00 18.64 312 SER B C 1
ATOM 4683 O O . SER B 1 279 ? 17.451 50.870 116.819 1.00 19.20 312 SER B O 1
ATOM 4686 N N . GLY B 1 280 ? 16.406 48.852 116.634 1.00 19.06 313 GLY B N 1
ATOM 4687 C CA . GLY B 1 280 ? 15.069 49.441 116.651 1.00 19.06 313 GLY B CA 1
ATOM 4688 C C . GLY B 1 280 ? 14.753 50.119 117.980 1.00 19.18 313 GLY B C 1
ATOM 4689 O O . GLY B 1 280 ? 14.069 51.148 118.024 1.00 21.29 313 GLY B O 1
ATOM 4690 N N . HIS B 1 281 ? 15.262 49.557 119.063 1.00 19.81 314 HIS B N 1
ATOM 4691 C CA . HIS B 1 281 ? 15.069 50.193 120.368 1.00 20.39 314 HIS B CA 1
ATOM 4692 C C . HIS B 1 281 ? 15.694 51.588 120.368 1.00 19.81 314 HIS B C 1
ATOM 4693 O O . HIS B 1 281 ? 15.089 52.577 120.817 1.00 21.22 314 HIS B O 1
ATOM 4700 N N . LEU B 1 282 ? 16.913 51.695 119.858 1.00 19.81 315 LEU B N 1
ATOM 4701 C CA . LEU B 1 282 ? 17.555 52.999 119.773 1.00 21.20 315 LEU B CA 1
ATOM 4702 C C . LEU B 1 282 ? 16.834 53.939 118.784 1.00 21.10 315 LEU B C 1
ATOM 4703 O O . LEU B 1 282 ? 16.775 55.163 119.007 1.00 23.58 315 LEU B O 1
ATOM 4708 N N . ALA B 1 283 ? 16.280 53.375 117.703 1.00 18.64 316 ALA B N 1
ATOM 4709 C CA . ALA B 1 283 ? 15.447 54.167 116.797 1.00 21.04 316 ALA B CA 1
ATOM 4710 C C . ALA B 1 283 ? 14.329 54.898 117.536 1.00 21.02 316 ALA B C 1
ATOM 4711 O O . ALA B 1 283 ? 14.050 56.079 117.240 1.00 20.96 316 ALA B O 1
ATOM 4713 N N . LEU B 1 284 ? 13.678 54.221 118.510 1.00 19.92 317 LEU B N 1
ATOM 4714 C CA . LEU B 1 284 ? 12.612 54.878 119.246 1.00 20.99 317 LEU B CA 1
ATOM 4715 C C . LEU B 1 284 ? 13.174 55.983 120.124 1.00 21.91 317 LEU B C 1
ATOM 4716 O O . LEU B 1 284 ? 12.545 57.051 120.262 1.00 22.57 317 LEU B O 1
ATOM 4721 N N . ARG B 1 285 ? 14.333 55.722 120.777 1.00 20.95 318 ARG B N 1
ATOM 4722 C CA . ARG B 1 285 ? 14.953 56.776 121.601 1.00 21.06 318 ARG B CA 1
ATOM 4723 C C . ARG B 1 285 ? 15.351 57.983 120.738 1.00 19.11 318 ARG B C 1
ATOM 4724 O O . ARG B 1 285 ? 15.155 59.139 121.143 1.00 22.43 318 ARG B O 1
ATOM 4732 N N . LEU B 1 286 ? 15.879 57.723 119.527 1.00 18.69 319 LEU B N 1
ATOM 4733 C CA . LEU B 1 286 ? 16.215 58.822 118.633 1.00 20.81 319 LEU B CA 1
ATOM 4734 C C . LEU B 1 286 ? 14.966 59.594 118.231 1.00 19.69 319 LEU B C 1
ATOM 4735 O O . LEU B 1 286 ? 14.982 60.832 118.243 1.00 20.02 319 LEU B O 1
ATOM 4740 N N . TYR B 1 287 ? 13.879 58.892 117.869 1.00 18.90 320 TYR B N 1
ATOM 4741 C CA . TYR B 1 287 ? 12.663 59.636 117.495 1.00 19.19 320 TYR B CA 1
ATOM 4742 C C . TYR B 1 287 ? 12.242 60.548 118.638 1.00 19.45 320 TYR B C 1
ATOM 4743 O O . TYR B 1 287 ? 11.965 61.740 118.431 1.00 21.15 320 TYR B O 1
ATOM 4752 N N . HIS B 1 288 ? 12.203 60.009 119.873 1.00 18.94 321 HIS B N 1
ATOM 4753 C CA . HIS B 1 288 ? 11.774 60.859 120.972 1.00 20.23 321 HIS B CA 1
ATOM 4754 C C . HIS B 1 288 ? 12.636 62.112 121.106 1.00 21.96 321 HIS B C 1
ATOM 4755 O O . HIS B 1 288 ? 12.117 63.201 121.409 1.00 26.01 321 HIS B O 1
ATOM 4762 N N . ILE B 1 289 ? 13.949 61.985 120.904 1.00 20.07 322 ILE B N 1
ATOM 4763 C CA . ILE B 1 289 ? 14.828 63.126 121.159 1.00 22.27 322 ILE B CA 1
ATOM 4764 C C . ILE B 1 289 ? 14.826 64.125 119.999 1.00 21.29 322 ILE B C 1
ATOM 4765 O O . ILE B 1 289 ? 15.274 65.250 120.206 1.00 21.36 322 ILE B O 1
ATOM 4770 N N . THR B 1 290 ? 14.284 63.774 118.828 1.00 20.24 323 THR B N 1
ATOM 4771 C CA . THR B 1 290 ? 14.331 64.710 117.688 1.00 18.72 323 THR B CA 1
ATOM 4772 C C . THR B 1 290 ? 13.604 66.017 117.986 1.00 20.19 323 THR B C 1
ATOM 4773 O O . THR B 1 290 ? 14.045 67.080 117.512 1.00 19.75 323 THR B O 1
ATOM 4777 N N . ASP B 1 291 ? 12.529 65.993 118.809 1.00 22.25 324 ASP B N 1
ATOM 4778 C CA . ASP B 1 291 ? 11.877 67.255 119.158 1.00 27.35 324 ASP B CA 1
ATOM 4779 C C . ASP B 1 291 ? 12.808 68.228 119.850 1.00 26.13 324 ASP B C 1
ATOM 4780 O O . ASP B 1 291 ? 12.567 69.448 119.812 1.00 28.37 324 ASP B O 1
ATOM 4785 N N . GLN B 1 292 ? 13.866 67.721 120.464 1.00 21.90 325 GLN B N 1
ATOM 4786 C CA . GLN B 1 292 ? 14.787 68.522 121.243 1.00 23.89 325 GLN B CA 1
ATOM 4787 C C . GLN B 1 292 ? 16.000 68.990 120.455 1.00 22.97 325 GLN B C 1
ATOM 4788 O O . GLN B 1 292 ? 16.844 69.689 121.044 1.00 24.23 325 GLN B O 1
ATOM 4794 N N . VAL B 1 293 ? 16.091 68.649 119.153 1.00 20.59 326 VAL B N 1
ATOM 4795 C CA . VAL B 1 293 ? 17.217 69.064 118.332 1.00 20.12 326 VAL B CA 1
ATOM 4796 C C . VAL B 1 293 ? 16.671 69.751 117.069 1.00 20.26 326 VAL B C 1
ATOM 4797 O O . VAL B 1 293 ? 15.906 69.146 116.304 1.00 19.92 326 VAL B O 1
ATOM 4801 N N . HIS B 1 294 ? 17.085 70.998 116.827 1.00 21.09 327 HIS B N 1
ATOM 4802 C CA . HIS B 1 294 ? 16.708 71.666 115.590 1.00 18.32 327 HIS B CA 1
ATOM 4803 C C . HIS B 1 294 ? 17.257 70.917 114.391 1.00 20.81 327 HIS B C 1
ATOM 4804 O O . HIS B 1 294 ? 18.380 70.388 114.433 1.00 21.95 327 HIS B O 1
ATOM 4811 N N . LEU B 1 295 ? 16.470 70.910 113.330 1.00 18.01 328 LEU B N 1
ATOM 4812 C CA . LEU B 1 295 ? 16.930 70.313 112.082 1.00 18.96 328 LEU B CA 1
ATOM 4813 C C . LEU B 1 295 ? 18.255 70.940 111.643 1.00 21.27 328 LEU B C 1
ATOM 4814 O O . LEU B 1 295 ? 18.578 72.080 111.995 1.00 21.02 328 LEU B O 1
ATOM 4819 N N . TYR B 1 296 ? 18.988 70.231 110.753 1.00 21.89 329 TYR B N 1
ATOM 4820 C CA . TYR B 1 296 ? 20.367 70.670 110.391 1.00 20.96 329 TYR B CA 1
ATOM 4821 C C . TYR B 1 296 ? 20.546 70.352 108.907 1.00 20.68 329 TYR B C 1
ATOM 4822 O O . TYR B 1 296 ? 19.947 69.379 108.422 1.00 22.08 329 TYR B O 1
ATOM 4831 N N . PRO B 1 297 ? 21.263 71.194 108.134 1.00 19.72 330 PRO B N 1
ATOM 4832 C CA . PRO B 1 297 ? 21.274 70.995 106.679 1.00 20.18 330 PRO B CA 1
ATOM 4833 C C . PRO B 1 297 ? 21.904 69.699 106.229 1.00 19.00 330 PRO B C 1
ATOM 4834 O O . PRO B 1 297 ? 21.717 69.347 105.037 1.00 21.15 330 PRO B O 1
ATOM 4838 N N . ILE B 1 298 ? 22.670 69.025 107.087 1.00 21.08 331 ILE B N 1
ATOM 4839 C CA . ILE B 1 298 ? 23.347 67.760 106.739 1.00 19.59 331 ILE B CA 1
ATOM 4840 C C . ILE B 1 298 ? 22.757 66.655 107.617 1.00 20.31 331 ILE B C 1
ATOM 4841 O O . ILE B 1 298 ? 22.904 66.690 108.847 1.00 19.65 331 ILE B O 1
ATOM 4846 N N . ASP B 1 299 ? 22.027 65.752 106.969 1.00 18.50 332 ASP B N 1
ATOM 4847 C CA . ASP B 1 299 ? 21.296 64.666 107.614 1.00 18.62 332 ASP B CA 1
ATOM 4848 C C . ASP B 1 299 ? 22.059 63.741 108.549 1.00 17.52 332 ASP B C 1
ATOM 4849 O O . ASP B 1 299 ? 21.516 63.303 109.563 1.00 18.75 332 ASP B O 1
ATOM 4854 N N . ASP B 1 300 ? 23.303 63.424 108.218 1.00 19.42 333 ASP B N 1
ATOM 4855 C CA . ASP B 1 300 ? 24.053 62.499 109.078 1.00 18.89 333 ASP B CA 1
ATOM 4856 C C . ASP B 1 300 ? 24.645 63.231 110.278 1.00 19.37 333 ASP B C 1
ATOM 4857 O O . ASP B 1 300 ? 24.865 62.628 111.339 1.00 18.56 333 ASP B O 1
ATOM 4862 N N . VAL B 1 301 ? 24.901 64.530 110.132 1.00 17.37 334 VAL B N 1
ATOM 4863 C CA . VAL B 1 301 ? 25.336 65.313 111.293 1.00 18.34 334 VAL B CA 1
ATOM 4864 C C . VAL B 1 301 ? 24.197 65.446 112.285 1.00 18.21 334 VAL B C 1
ATOM 4865 O O . VAL B 1 301 ? 24.411 65.296 113.516 1.00 17.88 334 VAL B O 1
ATOM 4869 N N . TYR B 1 302 ? 22.980 65.672 111.780 1.00 18.38 335 TYR B N 1
ATOM 4870 C CA . TYR B 1 302 ? 21.794 65.754 112.653 1.00 19.09 335 TYR B CA 1
ATOM 4871 C C . TYR B 1 302 ? 21.624 64.485 113.472 1.00 17.88 335 TYR B C 1
ATOM 4872 O O . TYR B 1 302 ? 21.394 64.533 114.693 1.00 20.31 335 TYR B O 1
ATOM 4881 N N . THR B 1 303 ? 21.775 63.332 112.825 1.00 17.89 336 THR B N 1
ATOM 4882 C CA . THR B 1 303 ? 21.653 62.073 113.561 1.00 17.91 336 THR B CA 1
ATOM 4883 C C . THR B 1 303 ? 22.728 61.994 114.627 1.00 18.90 336 THR B C 1
ATOM 4884 O O . THR B 1 303 ? 22.478 61.540 115.759 1.00 19.45 336 THR B O 1
ATOM 4888 N N . GLY B 1 304 ? 23.936 62.459 114.302 1.00 19.26 337 GLY B N 1
ATOM 4889 C CA . GLY B 1 304 ? 25.014 62.506 115.293 1.00 18.25 337 GLY B CA 1
ATOM 4890 C C . GLY B 1 304 ? 24.687 63.417 116.461 1.00 19.98 337 GLY B C 1
ATOM 4891 O O . GLY B 1 304 ? 25.005 63.087 117.632 1.00 21.98 337 GLY B O 1
ATOM 4900 N N . CYS B 1 306 ? 21.688 64.014 117.640 1.00 20.01 339 CYS B N 1
ATOM 4901 C CA . CYS B 1 306 ? 20.685 63.295 118.448 1.00 18.79 339 CYS B CA 1
ATOM 4902 C C . CYS B 1 306 ? 21.339 62.212 119.286 1.00 20.55 339 CYS B C 1
ATOM 4903 O O . CYS B 1 306 ? 21.039 62.092 120.475 1.00 20.30 339 CYS B O 1
ATOM 4906 N N . LEU B 1 307 ? 22.262 61.428 118.711 1.00 19.67 340 LEU B N 1
ATOM 4907 C CA . LEU B 1 307 ? 22.953 60.432 119.534 1.00 21.94 340 LEU B CA 1
ATOM 4908 C C . LEU B 1 307 ? 23.712 61.102 120.680 1.00 23.10 340 LEU B C 1
ATOM 4909 O O . LEU B 1 307 ? 23.711 60.603 121.823 1.00 23.63 340 LEU B O 1
ATOM 4914 N N . GLN B 1 308 ? 24.381 62.230 120.400 1.00 24.58 341 GLN B N 1
ATOM 4915 C CA . GLN B 1 308 ? 25.109 62.924 121.466 1.00 25.61 341 GLN B CA 1
ATOM 4916 C C . GLN B 1 308 ? 24.162 63.357 122.579 1.00 26.61 341 GLN B C 1
ATOM 4917 O O . GLN B 1 308 ? 24.506 63.282 123.779 1.00 28.39 341 GLN B O 1
ATOM 4923 N N . LYS B 1 309 ? 22.970 63.816 122.219 1.00 26.22 342 LYS B N 1
ATOM 4924 C CA . LYS B 1 309 ? 22.024 64.248 123.247 1.00 27.47 342 LYS B CA 1
ATOM 4925 C C . LYS B 1 309 ? 21.543 63.076 124.096 1.00 26.84 342 LYS B C 1
ATOM 4926 O O . LYS B 1 309 ? 21.229 63.286 125.268 1.00 29.93 342 LYS B O 1
ATOM 4932 N N . LEU B 1 310 ? 21.475 61.854 123.527 1.00 25.37 343 LEU B N 1
ATOM 4933 C CA . LEU B 1 310 ? 21.193 60.629 124.288 1.00 26.51 343 LEU B CA 1
ATOM 4934 C C . LEU B 1 310 ? 22.374 60.132 125.128 1.00 26.52 343 LEU B C 1
ATOM 4935 O O . LEU B 1 310 ? 22.215 59.170 125.908 1.00 30.25 343 LEU B O 1
ATOM 4940 N N . GLY B 1 311 ? 23.543 60.742 125.000 1.00 27.22 344 GLY B N 1
ATOM 4941 C CA . GLY B 1 311 ? 24.734 60.292 125.706 1.00 28.68 344 GLY B CA 1
ATOM 4942 C C . GLY B 1 311 ? 25.461 59.143 125.044 1.00 30.23 344 GLY B C 1
ATOM 4943 O O . GLY B 1 311 ? 26.276 58.486 125.694 1.00 31.91 344 GLY B O 1
ATOM 4944 N N . LEU B 1 312 ? 25.218 58.897 123.757 1.00 26.51 345 LEU B N 1
ATOM 4945 C CA . LEU B 1 312 ? 25.820 57.773 123.063 1.00 28.80 345 LEU B CA 1
ATOM 4946 C C . LEU B 1 312 ? 26.857 58.251 122.058 1.00 32.72 345 LEU B C 1
ATOM 4947 O O . LEU B 1 312 ? 26.826 59.402 121.601 1.00 36.25 345 LEU B O 1
ATOM 4952 N N . VAL B 1 313 ? 27.802 57.371 121.754 1.00 28.25 346 VAL B N 1
ATOM 4953 C CA . VAL B 1 313 ? 28.803 57.629 120.728 1.00 28.60 346 VAL B CA 1
ATOM 4954 C C . VAL B 1 313 ? 28.692 56.503 119.707 1.00 25.14 346 VAL B C 1
ATOM 4955 O O . VAL B 1 313 ? 28.934 55.340 120.056 1.00 26.70 346 VAL B O 1
ATOM 4959 N N . PRO B 1 314 ? 28.374 56.803 118.449 1.00 25.02 347 PRO B N 1
ATOM 4960 C CA . PRO B 1 314 ? 28.350 55.743 117.437 1.00 22.25 347 PRO B CA 1
ATOM 4961 C C . PRO B 1 314 ? 29.739 55.180 117.207 1.00 21.29 347 PRO B C 1
ATOM 4962 O O . PRO B 1 314 ? 30.751 55.866 117.368 1.00 23.64 347 PRO B O 1
ATOM 4966 N N . GLU B 1 315 ? 29.788 53.903 116.821 1.00 20.53 348 GLU B N 1
ATOM 4967 C CA . GLU B 1 315 ? 31.049 53.185 116.738 1.00 22.16 348 GLU B CA 1
ATOM 4968 C C . GLU B 1 315 ? 31.416 52.870 115.293 1.00 22.54 348 GLU B C 1
ATOM 4969 O O . GLU B 1 315 ? 30.565 52.496 114.471 1.00 21.66 348 GLU B O 1
ATOM 4975 N N . LYS B 1 316 ? 32.698 53.040 115.010 1.00 25.80 349 LYS B N 1
ATOM 4976 C CA . LYS B 1 316 ? 33.194 52.782 113.662 1.00 28.15 349 LYS B CA 1
ATOM 4977 C C . LYS B 1 316 ? 33.261 51.281 113.400 1.00 22.30 349 LYS B C 1
ATOM 4978 O O . LYS B 1 316 ? 33.729 50.513 114.253 1.00 24.95 349 LYS B O 1
ATOM 4984 N N . HIS B 1 317 ? 32.783 50.855 112.228 1.00 23.23 350 HIS B N 1
ATOM 4985 C CA . HIS B 1 317 ? 32.983 49.478 111.784 1.00 23.89 350 HIS B CA 1
ATOM 4986 C C . HIS B 1 317 ? 33.668 49.536 110.424 1.00 22.77 350 HIS B C 1
ATOM 4987 O O . HIS B 1 317 ? 33.177 50.236 109.532 1.00 23.98 350 HIS B O 1
ATOM 4994 N N . LYS B 1 318 ? 34.817 48.848 110.291 1.00 23.74 351 LYS B N 1
ATOM 4995 C CA . LYS B 1 318 ? 35.631 48.968 109.069 1.00 28.42 351 LYS B CA 1
ATOM 4996 C C . LYS B 1 318 ? 34.972 48.364 107.833 1.00 26.35 351 LYS B C 1
ATOM 4997 O O . LYS B 1 318 ? 35.415 48.663 106.704 1.00 28.74 351 LYS B O 1
ATOM 5003 N N . GLY B 1 319 ? 33.918 47.574 108.000 1.00 22.17 352 GLY B N 1
ATOM 5004 C CA . GLY B 1 319 ? 33.221 47.041 106.811 1.00 21.84 352 GLY B CA 1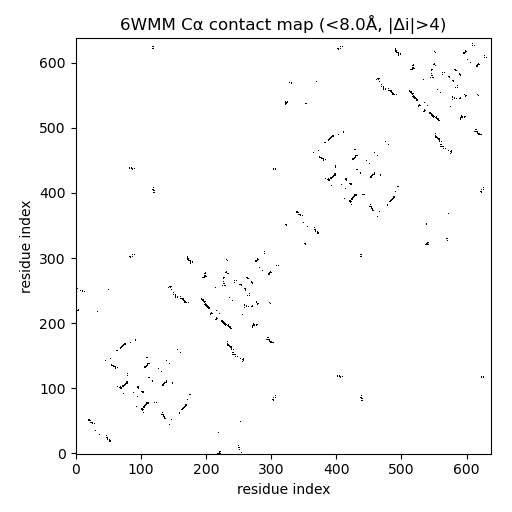
ATOM 5005 C C . GLY B 1 319 ? 32.357 48.051 106.070 1.00 24.78 352 GLY B C 1
ATOM 5006 O O . GLY B 1 319 ? 31.788 47.711 105.028 1.00 21.77 352 GLY B O 1
ATOM 5007 N N . PHE B 1 320 ? 32.207 49.282 106.567 1.00 20.59 353 PHE B N 1
ATOM 5008 C CA . PHE B 1 320 ? 31.439 50.316 105.867 1.00 20.45 353 PHE B CA 1
ATOM 5009 C C . PHE B 1 320 ? 32.432 51.071 105.017 1.00 22.50 353 PHE B C 1
ATOM 5010 O O . PHE B 1 320 ? 33.099 51.991 105.505 1.00 24.75 353 PHE B O 1
ATOM 5018 N N . ARG B 1 321 ? 32.543 50.670 103.737 1.00 20.11 354 ARG B N 1
ATOM 5019 C CA . ARG B 1 321 ? 33.571 51.178 102.832 1.00 22.39 354 ARG B CA 1
ATOM 5020 C C . ARG B 1 321 ? 32.981 52.330 102.024 1.00 24.38 354 ARG B C 1
ATOM 5021 O O . ARG B 1 321 ? 32.647 52.229 100.828 1.00 24.61 354 ARG B O 1
ATOM 5029 N N . THR B 1 322 ? 32.846 53.463 102.714 1.00 25.25 355 THR B N 1
ATOM 5030 C CA . THR B 1 322 ? 32.189 54.610 102.060 1.00 25.77 355 THR B CA 1
ATOM 5031 C C . THR B 1 322 ? 33.087 55.353 101.071 1.00 27.59 355 THR B C 1
ATOM 5032 O O . THR B 1 322 ? 32.590 56.232 100.333 1.00 30.28 355 THR B O 1
ATOM 5036 N N . PHE B 1 323 ? 34.389 55.056 101.009 1.00 28.74 356 PHE B N 1
ATOM 5037 C CA . PHE B 1 323 ? 35.236 55.609 99.963 1.00 35.18 356 PHE B CA 1
ATOM 5038 C C . PHE B 1 323 ? 35.667 54.527 98.982 1.00 33.53 356 PHE B C 1
ATOM 5039 O O . PHE B 1 323 ? 36.721 54.642 98.355 1.00 33.52 356 PHE B O 1
ATOM 5047 N N . ASP B 1 324 ? 34.872 53.465 98.884 1.00 30.68 357 ASP B N 1
ATOM 5048 C CA . ASP B 1 324 ? 35.058 52.368 97.945 1.00 30.75 357 ASP B CA 1
ATOM 5049 C C . ASP B 1 324 ? 36.200 51.475 98.407 1.00 34.34 357 ASP B C 1
ATOM 5050 O O . ASP B 1 324 ? 36.771 51.670 99.487 1.00 32.64 357 ASP B O 1
ATOM 5055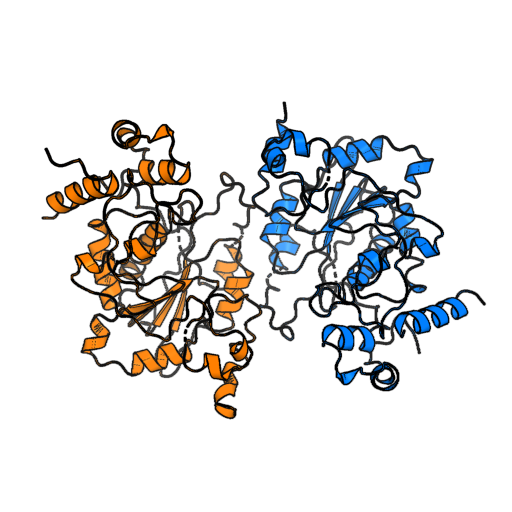 N N . ILE B 1 325 ? 36.497 50.472 97.598 1.00 31.99 358 ILE B N 1
ATOM 5056 C CA . ILE B 1 325 ? 37.597 49.566 97.839 1.00 34.62 358 ILE B CA 1
ATOM 5057 C C . ILE B 1 325 ? 38.649 49.816 96.769 1.00 39.10 358 ILE B C 1
ATOM 5058 O O . ILE B 1 325 ? 38.409 50.517 95.782 1.00 40.44 358 ILE B O 1
ATOM 5063 N N . GLU B 1 326 ? 39.843 49.258 96.987 1.00 41.60 359 GLU B N 1
ATOM 5064 C CA . GLU B 1 326 ? 40.962 49.444 96.076 1.00 45.31 359 GLU B CA 1
ATOM 5065 C C . GLU B 1 326 ? 40.614 48.968 94.671 1.00 44.47 359 GLU B C 1
ATOM 5066 O O . GLU B 1 326 ? 39.919 47.966 94.489 1.00 40.61 359 GLU B O 1
ATOM 5072 N N . GLU B 1 327 ? 41.108 49.708 93.674 1.00 46.33 360 GLU B N 1
ATOM 5073 C CA . GLU B 1 327 ? 40.798 49.410 92.283 1.00 46.86 360 GLU B CA 1
ATOM 5074 C C . GLU B 1 327 ? 41.143 47.966 91.918 1.00 50.57 360 GLU B C 1
ATOM 5075 O O . GLU B 1 327 ? 40.383 47.303 91.199 1.00 52.32 360 GLU B O 1
ATOM 5081 N N . LYS B 1 328 ? 42.290 47.464 92.403 1.00 49.83 361 LYS B N 1
ATOM 5082 C CA . LYS B 1 328 ? 42.765 46.127 92.049 1.00 53.06 361 LYS B CA 1
ATOM 5083 C C . LYS B 1 328 ? 41.862 45.015 92.579 1.00 52.10 361 LYS B C 1
ATOM 5084 O O . LYS B 1 328 ? 41.974 43.874 92.112 1.00 52.65 361 LYS B O 1
ATOM 5090 N N . ASN B 1 329 ? 41.021 45.307 93.574 1.00 49.72 362 ASN B N 1
ATOM 5091 C CA . ASN B 1 329 ? 40.117 44.336 94.179 1.00 46.30 362 ASN B CA 1
ATOM 5092 C C . ASN B 1 329 ? 38.685 44.427 93.681 1.00 46.34 362 ASN B C 1
ATOM 5093 O O . ASN B 1 329 ? 37.878 43.573 94.047 1.00 44.77 362 ASN B O 1
ATOM 5098 N N . LYS B 1 330 ? 38.351 45.423 92.858 1.00 47.36 363 LYS B N 1
ATOM 5099 C CA . LYS B 1 330 ? 36.949 45.700 92.560 1.00 48.53 363 LYS B CA 1
ATOM 5100 C C . LYS B 1 330 ? 36.288 44.576 91.775 1.00 50.33 363 LYS B C 1
ATOM 5101 O O . LYS B 1 330 ? 35.065 44.402 91.857 1.00 51.31 363 LYS B O 1
ATOM 5107 N N . ASN B 1 331 ? 37.070 43.809 91.026 1.00 50.01 364 ASN B N 1
ATOM 5108 C CA . ASN B 1 331 ? 36.569 42.708 90.219 1.00 56.84 364 ASN B CA 1
ATOM 5109 C C . ASN B 1 331 ? 36.807 41.340 90.868 1.00 54.69 364 ASN B C 1
ATOM 5110 O O . ASN B 1 331 ? 36.684 40.316 90.194 1.00 59.79 364 ASN B O 1
ATOM 5115 N N . ASN B 1 332 ? 37.113 41.294 92.168 1.00 50.23 365 ASN B N 1
ATOM 5116 C CA . ASN B 1 332 ? 37.243 40.031 92.893 1.00 49.18 365 ASN B CA 1
ATOM 5117 C C . ASN B 1 332 ? 36.074 39.947 93.863 1.00 41.21 365 ASN B C 1
ATOM 5118 O O . ASN B 1 332 ? 36.007 40.716 94.818 1.00 36.98 365 ASN B O 1
ATOM 5123 N N . ILE B 1 333 ? 35.158 39.011 93.614 1.00 33.01 366 ILE B N 1
ATOM 5124 C CA . ILE B 1 333 ? 33.956 38.934 94.437 1.00 30.54 366 ILE B CA 1
ATOM 5125 C C . ILE B 1 333 ? 34.315 38.666 95.891 1.00 30.92 366 ILE B C 1
ATOM 5126 O O . ILE B 1 333 ? 33.568 39.050 96.799 1.00 31.15 366 ILE B O 1
ATOM 5131 N N . CYS B 1 334 ? 35.467 38.049 96.143 1.00 35.06 367 CYS B N 1
ATOM 5132 C CA . CYS B 1 334 ? 35.860 37.807 97.528 1.00 37.74 367 CYS B CA 1
ATOM 5133 C C . CYS B 1 334 ? 36.044 39.102 98.320 1.00 37.09 367 CYS B C 1
ATOM 5134 O O . CYS B 1 334 ? 35.870 39.087 99.541 1.00 35.23 367 CYS B O 1
ATOM 5137 N N . SER B 1 335 ? 36.339 40.227 97.655 1.00 36.21 368 SER B N 1
ATOM 5138 C CA . SER B 1 335 ? 36.411 41.531 98.322 1.00 37.10 368 SER B CA 1
ATOM 5139 C C . SER B 1 335 ? 35.079 41.983 98.905 1.00 34.62 368 SER B C 1
ATOM 5140 O O . SER B 1 335 ? 35.052 42.832 99.807 1.00 35.83 368 SER B O 1
ATOM 5143 N N . TYR B 1 336 ? 33.977 41.496 98.387 1.00 28.19 369 TYR B N 1
ATOM 5144 C CA . TYR B 1 336 ? 32.679 41.930 98.868 1.00 26.46 369 TYR B CA 1
ATOM 5145 C C . TYR B 1 336 ? 32.150 41.041 99.984 1.00 30.14 369 TYR B C 1
ATOM 5146 O O . TYR B 1 336 ? 31.193 41.418 100.668 1.00 28.16 369 TYR B O 1
ATOM 5155 N N . VAL B 1 337 ? 32.733 39.863 100.147 1.00 27.56 370 VAL B N 1
ATOM 5156 C CA . VAL B 1 337 ? 32.249 38.922 101.150 1.00 27.50 370 VAL B CA 1
ATOM 5157 C C . VAL B 1 337 ? 32.410 39.495 102.552 1.00 29.68 370 VAL B C 1
ATOM 5158 O O . VAL B 1 337 ? 31.534 39.336 103.403 1.00 33.44 370 VAL B O 1
ATOM 5162 N N . ASP B 1 338 ? 33.529 40.133 102.836 1.00 31.07 371 ASP B N 1
ATOM 5163 C CA . ASP B 1 338 ? 33.755 40.551 104.212 1.00 38.60 371 ASP B CA 1
ATOM 5164 C C . ASP B 1 338 ? 33.495 42.029 104.435 1.00 34.44 371 ASP B C 1
ATOM 5165 O O . ASP B 1 338 ? 33.980 42.572 105.427 1.00 38.24 371 ASP B O 1
ATOM 5170 N N . LEU B 1 339 ? 32.699 42.677 103.581 1.00 32.93 372 LEU B N 1
ATOM 5171 C CA . LEU B 1 339 ? 32.330 44.052 103.887 1.00 31.48 372 LEU B CA 1
ATOM 5172 C C . LEU B 1 339 ? 30.838 44.153 104.176 1.00 27.53 372 LEU B C 1
ATOM 5173 O O . LEU B 1 339 ? 30.055 43.229 103.945 1.00 27.33 372 LEU B O 1
ATOM 5186 N N . LEU B 1 341 ? 29.150 47.396 103.469 1.00 19.82 374 LEU B N 1
ATOM 5187 C CA . LEU B 1 341 ? 28.621 48.193 102.374 1.00 18.51 374 LEU B CA 1
ATOM 5188 C C . LEU B 1 341 ? 29.750 48.857 101.623 1.00 18.85 374 LEU B C 1
ATOM 5189 O O . LEU B 1 341 ? 30.864 49.016 102.132 1.00 21.32 374 LEU B O 1
ATOM 5194 N N . VAL B 1 342 ? 29.461 49.199 100.360 1.00 19.92 375 VAL B N 1
ATOM 5195 C CA A VAL B 1 342 ? 30.439 49.921 99.569 0.60 21.44 375 VAL B CA 1
ATOM 5196 C CA B VAL B 1 342 ? 30.539 49.921 99.569 0.40 21.88 375 VAL B CA 1
ATOM 5197 C C . VAL B 1 342 ? 29.733 50.995 98.766 1.00 18.58 375 VAL B C 1
ATOM 5198 O O . VAL B 1 342 ? 28.655 50.767 98.186 1.00 19.78 375 VAL B O 1
ATOM 5205 N N . HIS B 1 343 ? 30.328 52.184 98.781 1.00 18.99 376 HIS B N 1
ATOM 5206 C CA . HIS B 1 343 ? 29.837 53.340 98.027 1.00 22.32 376 HIS B CA 1
ATOM 5207 C C . HIS B 1 343 ? 30.837 53.617 96.910 1.00 22.64 376 HIS B C 1
ATOM 5208 O O . HIS B 1 343 ? 32.051 53.591 97.165 1.00 22.26 376 HIS B O 1
ATOM 5215 N N . SER B 1 344 ? 30.379 53.861 95.660 1.00 22.59 377 SER B N 1
ATOM 5216 C CA . SER B 1 344 ? 28.996 53.782 95.167 1.00 19.00 377 SER B CA 1
ATOM 5217 C C . SER B 1 344 ? 28.939 52.761 94.018 1.00 18.18 377 SER B C 1
ATOM 5218 O O . SER B 1 344 ? 29.971 52.462 93.382 1.00 21.02 377 SER B O 1
ATOM 5221 N N . ARG B 1 345 ? 27.736 52.252 93.747 1.00 19.31 378 ARG B N 1
ATOM 5222 C CA . ARG B 1 345 ? 27.552 51.283 92.669 1.00 20.48 378 ARG B CA 1
ATOM 5223 C C . ARG B 1 345 ? 26.303 51.624 91.871 1.00 21.46 378 ARG B C 1
ATOM 5224 O O . ARG B 1 345 ? 25.289 52.045 92.419 1.00 21.05 378 ARG B O 1
ATOM 5232 N N . LYS B 1 346 ? 26.399 51.420 90.546 1.00 20.68 379 LYS B N 1
ATOM 5233 C CA . LYS B 1 346 ? 25.274 51.597 89.649 1.00 20.96 379 LYS B CA 1
ATOM 5234 C C . LYS B 1 346 ? 24.321 50.411 89.743 1.00 20.66 379 LYS B C 1
ATOM 5235 O O . LYS B 1 346 ? 24.701 49.335 90.211 1.00 18.96 379 LYS B O 1
ATOM 5241 N N . PRO B 1 347 ? 23.070 50.574 89.287 1.00 19.27 380 PRO B N 1
ATOM 5242 C CA . PRO B 1 347 ? 22.105 49.458 89.368 1.00 17.75 380 PRO B CA 1
ATOM 5243 C C . PRO B 1 347 ? 22.607 48.144 88.778 1.00 17.38 380 PRO B C 1
ATOM 5244 O O . PRO B 1 347 ? 22.496 47.081 89.436 1.00 18.93 380 PRO B O 1
ATOM 5248 N N . GLN B 1 348 ? 23.210 48.182 87.571 1.00 19.59 381 GLN B N 1
ATOM 5249 C CA . GLN B 1 348 ? 23.741 46.938 86.996 1.00 20.91 381 GLN B CA 1
ATOM 5250 C C . GLN B 1 348 ? 24.877 46.363 87.842 1.00 22.10 381 GLN B C 1
ATOM 5251 O O . GLN B 1 348 ? 24.997 45.133 87.971 1.00 21.78 381 GLN B O 1
ATOM 5257 N N . GLU B 1 349 ? 25.726 47.234 88.414 1.00 20.05 382 GLU B N 1
ATOM 5258 C CA . GLU B 1 349 ? 26.773 46.725 89.315 1.00 21.03 382 GLU B CA 1
ATOM 5259 C C . GLU B 1 349 ? 26.194 46.051 90.560 1.00 20.48 382 GLU B C 1
ATOM 5260 O O . GLU B 1 349 ? 26.719 45.022 91.004 1.00 22.71 382 GLU B O 1
ATOM 5274 N N . ILE B 1 351 ? 23.374 44.427 90.911 1.00 19.62 384 ILE B N 1
ATOM 5275 C CA . ILE B 1 351 ? 22.849 43.122 90.525 1.00 22.36 384 ILE B CA 1
ATOM 5276 C C . ILE B 1 351 ? 23.971 42.133 90.203 1.00 21.11 384 ILE B C 1
ATOM 5277 O O . ILE B 1 351 ? 23.928 40.958 90.637 1.00 21.47 384 ILE B O 1
ATOM 5282 N N . ASP B 1 352 ? 25.000 42.596 89.484 1.00 20.45 385 ASP B N 1
ATOM 5283 C CA . ASP B 1 352 ? 26.156 41.746 89.159 1.00 23.69 385 ASP B CA 1
ATOM 5284 C C . ASP B 1 352 ? 26.845 41.239 90.436 1.00 22.53 385 ASP B C 1
ATOM 5285 O O . ASP B 1 352 ? 27.094 40.027 90.594 1.00 24.80 385 ASP B O 1
ATOM 5290 N N . ILE B 1 353 ? 27.152 42.160 91.353 1.00 19.13 386 ILE B N 1
ATOM 5291 C CA . ILE B 1 353 ? 27.817 41.776 92.612 1.00 20.64 386 ILE B CA 1
ATOM 5292 C C . ILE B 1 353 ? 26.951 40.791 93.394 1.00 21.76 386 ILE B C 1
ATOM 5293 O O . ILE B 1 353 ? 27.436 39.775 93.914 1.00 22.88 386 ILE B O 1
ATOM 5298 N N . TRP B 1 354 ? 25.665 41.096 93.519 1.00 21.48 387 TRP B N 1
ATOM 5299 C CA . TRP B 1 354 ? 24.776 40.238 94.300 1.00 20.26 387 TRP B CA 1
ATOM 5300 C C . TRP B 1 354 ? 24.693 38.849 93.683 1.00 23.86 387 TRP B C 1
ATOM 5301 O O . TRP B 1 354 ? 24.693 37.822 94.400 1.00 24.83 387 TRP B O 1
ATOM 5312 N N . SER B 1 355 ? 24.610 38.798 92.356 1.00 23.43 388 SER B N 1
ATOM 5313 C CA A SER B 1 355 ? 24.564 37.515 91.663 0.45 24.35 388 SER B CA 1
ATOM 5314 C CA B SER B 1 355 ? 24.569 37.513 91.658 0.55 24.31 388 SER B CA 1
ATOM 5315 C C . SER B 1 355 ? 25.818 36.700 91.937 1.00 25.70 388 SER B C 1
ATOM 5316 O O . SER B 1 355 ? 25.747 35.496 92.211 1.00 29.94 388 SER B O 1
ATOM 5321 N N . GLN B 1 356 ? 26.980 37.332 91.830 1.00 22.94 389 GLN B N 1
ATOM 5322 C CA . GLN B 1 356 ? 28.198 36.582 92.062 1.00 24.49 389 GLN B CA 1
ATOM 5323 C C . GLN B 1 356 ? 28.342 36.191 93.518 1.00 25.03 389 GLN B C 1
ATOM 5324 O O . GLN B 1 356 ? 28.964 35.170 93.821 1.00 26.76 389 GLN B O 1
ATOM 5330 N N . LEU B 1 357 ? 27.843 37.038 94.416 1.00 22.93 390 LEU B N 1
ATOM 5331 C CA . LEU B 1 357 ? 27.922 36.734 95.848 1.00 25.40 390 LEU B CA 1
ATOM 5332 C C . LEU B 1 357 ? 27.214 35.443 96.203 1.00 27.06 390 LEU B C 1
ATOM 5333 O O . LEU B 1 357 ? 27.629 34.762 97.142 1.00 27.10 390 LEU B O 1
ATOM 5338 N N . GLN B 1 358 ? 26.134 35.102 95.499 1.00 27.86 391 GLN B N 1
ATOM 5339 C CA . GLN B 1 358 ? 25.369 33.899 95.838 1.00 32.09 391 GLN B CA 1
ATOM 5340 C C . GLN B 1 358 ? 26.164 32.613 95.673 1.00 32.78 391 GLN B C 1
ATOM 5341 O O . GLN B 1 358 ? 25.842 31.615 96.342 1.00 37.89 391 GLN B O 1
ATOM 5347 N N . SER B 1 359 ? 27.247 32.612 94.901 1.00 27.51 392 SER B N 1
ATOM 5348 C CA . SER B 1 359 ? 28.085 31.432 94.795 1.00 31.90 392 SER B CA 1
ATOM 5349 C C . SER B 1 359 ? 29.514 31.700 95.271 1.00 31.52 392 SER B C 1
ATOM 5350 O O . SER B 1 359 ? 30.408 30.896 95.039 1.00 35.62 392 SER B O 1
ATOM 5353 N N . ALA B 1 360 ? 29.730 32.804 95.978 1.00 30.80 393 ALA B N 1
ATOM 5354 C CA . ALA B 1 360 ? 31.076 33.152 96.418 1.00 32.55 393 ALA B CA 1
ATOM 5355 C C . ALA B 1 360 ? 31.627 32.137 97.410 1.00 34.77 393 ALA B C 1
ATOM 5356 O O . ALA B 1 360 ? 32.839 31.943 97.474 1.00 35.35 393 ALA B O 1
ATOM 5358 N N . HIS B 1 361 ? 30.766 31.459 98.169 1.00 34.51 394 HIS B N 1
ATOM 5359 C CA . HIS B 1 361 ? 31.269 30.433 99.078 1.00 36.95 394 HIS B CA 1
ATOM 5360 C C . HIS B 1 361 ? 32.037 29.339 98.334 1.00 40.18 394 HIS B C 1
ATOM 5361 O O . HIS B 1 361 ? 32.857 28.627 98.935 1.00 45.08 394 HIS B O 1
ATOM 5368 N N . LEU B 1 362 ? 31.797 29.176 97.032 1.00 38.36 395 LEU B N 1
ATOM 5369 C CA . LEU B 1 362 ? 32.534 28.177 96.276 1.00 43.89 395 LEU B CA 1
ATOM 5370 C C . LEU B 1 362 ? 33.942 28.633 95.927 1.00 51.44 395 LEU B C 1
ATOM 5371 O O . LEU B 1 362 ? 34.790 27.783 95.649 1.00 52.80 395 LEU B O 1
ATOM 5376 N N . LYS B 1 363 ? 34.229 29.939 95.977 1.00 54.23 396 LYS B N 1
ATOM 5377 C CA . LYS B 1 363 ? 35.537 30.459 95.582 1.00 61.13 396 LYS B CA 1
ATOM 5378 C C . LYS B 1 363 ? 36.322 31.157 96.685 1.00 62.53 396 LYS B C 1
ATOM 5379 O O . LYS B 1 363 ? 37.504 31.449 96.476 1.00 63.18 396 LYS B O 1
ATOM 5385 N N . CYS B 1 364 ? 35.714 31.473 97.823 1.00 62.33 397 CYS B N 1
ATOM 5386 C CA . CYS B 1 364 ? 36.353 32.415 98.743 1.00 63.58 397 CYS B CA 1
ATOM 5387 C C . CYS B 1 364 ? 36.659 31.847 100.116 1.00 67.67 397 CYS B C 1
ATOM 5388 O O . CYS B 1 364 ? 36.864 32.620 101.057 1.00 68.89 397 CYS B O 1
#

B-factor: mean 31.45, std 12.8, range [12.73, 83.93]